Protein AF-A0A2J6PL51-F1 (afdb_monomer)

Organism: NCBI:txid2082293

Mean predicted aligned error: 7.88 Å

Radius of gyration: 26.21 Å; Cα contacts (8 Å, |Δi|>4): 461; chains: 1; bounding box: 65×42×79 Å

Sequence (436 aa):
MGDPIGTIKDLREKLSRCDKFATHFEDRGLRDRQWKALAMICIAFDEWGQGDVAKGLLDKQLELYKITDKNLEDFLNICENISDQLAADRATAFLPIIAAQSFFIGALAIAMFKTASITPGSGNYISVEIHSIAFSALYFWIIPAVFFSAVIGVSQTAKSIPSFLKTLKSDFDNHDFLHDILPDVHFVDKDELRTLNGGIYSWQPRAKQQKVFQAPALESFIAFSSITSSILTSCLFSGFVPADGLQPRHCAYLFYFLMWVQSFVLTDLLKPSHSSNSREHMEDQKLTTSKQTLPADMVRFRLTYLKDFVWTLGTIGPLMYIQAGPFNNCEAYAAWGRAGLALPEMPDIARLLKERIHGLYIVIAVLGIGIQIFITVGSLWGCRKGLRVLLQNDDGTSLRPDWLRWSKAGLLRRLKEFQRSFYSGFYLLDNFARSN

Structure (mmCIF, N/CA/C/O backbone):
data_AF-A0A2J6PL51-F1
#
_entry.id   AF-A0A2J6PL51-F1
#
loop_
_atom_site.group_PDB
_atom_site.id
_atom_site.type_symbol
_atom_site.label_atom_id
_atom_site.label_alt_id
_atom_site.label_comp_id
_atom_site.label_asym_id
_atom_site.label_entity_id
_atom_site.label_seq_id
_atom_site.pdbx_PDB_ins_code
_atom_site.Cartn_x
_atom_site.Cartn_y
_atom_site.Cartn_z
_atom_site.occupancy
_atom_site.B_iso_or_equiv
_atom_site.auth_seq_id
_atom_site.auth_comp_id
_atom_site.auth_asym_id
_atom_site.auth_atom_id
_atom_site.pdbx_PDB_model_num
ATOM 1 N N . MET A 1 1 ? 7.141 7.967 -0.894 1.00 60.72 1 MET A N 1
ATOM 2 C CA . MET A 1 1 ? 8.156 7.434 -1.835 1.00 60.72 1 MET A CA 1
ATOM 3 C C . MET A 1 1 ? 9.403 6.920 -1.123 1.00 60.72 1 MET A C 1
ATOM 5 O O . MET A 1 1 ? 9.951 5.930 -1.585 1.00 60.72 1 MET A O 1
ATOM 9 N N . GLY A 1 2 ? 9.845 7.554 -0.027 1.00 80.12 2 GLY A N 1
ATOM 10 C CA . GLY A 1 2 ? 11.074 7.162 0.674 1.00 80.12 2 GLY A CA 1
ATOM 11 C C . GLY A 1 2 ? 11.072 5.781 1.348 1.00 80.12 2 GLY A C 1
ATOM 12 O O . GLY A 1 2 ? 12.147 5.216 1.505 1.00 80.12 2 GLY A O 1
ATOM 13 N N . ASP A 1 3 ? 9.917 5.217 1.726 1.00 88.81 3 ASP A N 1
ATOM 14 C CA . ASP A 1 3 ? 9.832 3.902 2.393 1.00 88.81 3 ASP A CA 1
ATOM 15 C C . ASP A 1 3 ? 8.650 3.054 1.876 1.00 88.81 3 ASP A C 1
ATOM 17 O O . ASP A 1 3 ? 7.602 2.948 2.523 1.00 88.81 3 ASP A O 1
ATOM 21 N N . PRO A 1 4 ? 8.761 2.478 0.668 1.00 92.75 4 PRO A N 1
ATOM 22 C CA . PRO A 1 4 ? 7.670 1.705 0.088 1.00 92.75 4 PRO A CA 1
ATOM 23 C C . PRO A 1 4 ? 7.458 0.354 0.793 1.00 92.75 4 PRO A C 1
ATOM 25 O O . PRO A 1 4 ? 6.320 -0.104 0.896 1.00 92.75 4 PRO A O 1
ATOM 28 N N . ILE A 1 5 ? 8.522 -0.251 1.340 1.00 94.00 5 ILE A N 1
ATOM 29 C CA . ILE A 1 5 ? 8.445 -1.504 2.108 1.00 94.00 5 ILE A CA 1
ATOM 30 C C . ILE A 1 5 ? 7.662 -1.265 3.402 1.00 94.00 5 ILE A C 1
ATOM 32 O O . ILE A 1 5 ? 6.686 -1.969 3.664 1.00 94.00 5 ILE A O 1
ATOM 36 N N . GLY A 1 6 ? 8.044 -0.248 4.183 1.00 90.50 6 GLY A N 1
ATOM 37 C CA . GLY A 1 6 ? 7.341 0.125 5.409 1.00 90.50 6 GLY A CA 1
ATOM 38 C C . GLY A 1 6 ? 5.883 0.476 5.142 1.00 90.50 6 GLY A C 1
ATOM 39 O O . GLY A 1 6 ? 5.001 -0.025 5.829 1.00 90.50 6 GLY A O 1
ATOM 40 N N . THR A 1 7 ? 5.611 1.219 4.064 1.00 90.44 7 THR A N 1
ATOM 41 C CA . THR A 1 7 ? 4.238 1.572 3.665 1.00 90.44 7 THR A CA 1
ATOM 42 C C . THR A 1 7 ? 3.367 0.331 3.431 1.00 90.44 7 THR A C 1
ATOM 44 O O . THR A 1 7 ? 2.293 0.214 4.019 1.00 90.44 7 THR A O 1
ATOM 47 N N . ILE A 1 8 ? 3.807 -0.618 2.593 1.00 93.44 8 ILE A N 1
ATOM 48 C CA . ILE A 1 8 ? 3.026 -1.836 2.308 1.00 93.44 8 ILE A CA 1
ATOM 49 C C . ILE A 1 8 ? 2.868 -2.685 3.572 1.00 93.44 8 ILE A C 1
ATOM 51 O O . ILE A 1 8 ? 1.777 -3.200 3.829 1.00 93.44 8 ILE A O 1
ATOM 55 N N . LYS A 1 9 ? 3.935 -2.810 4.371 1.00 92.19 9 LYS A N 1
ATOM 56 C CA . LYS A 1 9 ? 3.920 -3.557 5.631 1.00 92.19 9 LYS A CA 1
ATOM 57 C C . LYS A 1 9 ? 2.894 -2.979 6.606 1.00 92.19 9 LYS A C 1
ATOM 59 O O . LYS A 1 9 ? 2.063 -3.729 7.107 1.00 92.19 9 LYS A O 1
ATOM 64 N N . ASP A 1 10 ? 2.916 -1.671 6.842 1.00 87.25 10 ASP A N 1
ATOM 65 C CA . ASP A 1 10 ? 2.042 -1.007 7.813 1.00 87.25 10 ASP A CA 1
ATOM 66 C C . ASP A 1 10 ? 0.568 -1.087 7.382 1.00 87.25 10 ASP A C 1
ATOM 68 O O . ASP A 1 10 ? -0.310 -1.380 8.197 1.00 87.25 10 ASP A O 1
ATOM 72 N N . LEU A 1 11 ? 0.282 -0.908 6.085 1.00 91.62 11 LEU A N 1
ATOM 73 C CA . LEU A 1 11 ? -1.064 -1.109 5.535 1.00 91.62 11 LEU A CA 1
ATOM 74 C C . LEU A 1 11 ? -1.528 -2.561 5.732 1.00 91.62 11 LEU A C 1
ATOM 76 O O . LEU A 1 11 ? -2.651 -2.818 6.174 1.00 91.62 11 LEU A O 1
ATOM 80 N N . ARG A 1 12 ? -0.653 -3.534 5.461 1.00 92.56 12 ARG A N 1
ATOM 81 C CA . ARG A 1 12 ? -0.967 -4.953 5.645 1.00 92.56 12 ARG A CA 1
ATOM 82 C C . ARG A 1 12 ? -1.174 -5.317 7.115 1.00 92.56 12 ARG A C 1
ATOM 84 O O . ARG A 1 12 ? -2.046 -6.139 7.408 1.00 92.56 12 ARG A O 1
ATOM 91 N N . GLU A 1 13 ? -0.412 -4.716 8.021 1.00 90.44 13 GLU A N 1
ATOM 92 C CA . GLU A 1 13 ? -0.539 -4.917 9.461 1.00 90.44 13 GLU A CA 1
ATOM 93 C C . GLU A 1 13 ? -1.881 -4.384 9.977 1.00 90.44 13 GLU A C 1
ATOM 95 O O . GLU A 1 13 ? -2.571 -5.090 10.711 1.00 90.44 13 GLU A O 1
ATOM 100 N N . LYS A 1 14 ? -2.313 -3.198 9.531 1.00 90.19 14 LYS A N 1
ATOM 101 C CA . LYS A 1 14 ? -3.648 -2.662 9.850 1.00 90.19 14 LYS A CA 1
ATOM 102 C C . LYS A 1 14 ? -4.768 -3.615 9.419 1.00 90.19 14 LYS A C 1
ATOM 104 O O . LYS A 1 14 ? -5.669 -3.899 10.207 1.00 90.19 14 LYS A O 1
ATOM 109 N N . LEU A 1 15 ? -4.679 -4.173 8.207 1.00 92.75 15 LEU A N 1
ATOM 110 C CA . LEU A 1 15 ? -5.624 -5.194 7.730 1.00 92.75 15 LEU A CA 1
ATOM 111 C C . LEU A 1 15 ? -5.606 -6.451 8.613 1.00 92.75 15 LEU A C 1
ATOM 113 O O . LEU A 1 15 ? -6.662 -6.965 8.974 1.00 92.75 15 LEU A O 1
ATOM 117 N N . SER A 1 16 ? -4.412 -6.918 8.992 1.00 93.44 16 SER A N 1
ATOM 118 C CA . SER A 1 16 ? -4.205 -8.074 9.879 1.00 93.44 16 SER A CA 1
ATOM 119 C C . SER A 1 16 ? -4.846 -7.852 11.255 1.00 93.44 16 SER A C 1
ATOM 121 O O . SER A 1 16 ? -5.529 -8.731 11.776 1.00 93.44 16 SER A O 1
ATOM 123 N N . ARG A 1 17 ? -4.702 -6.655 11.838 1.00 92.19 17 ARG A N 1
ATOM 124 C CA . ARG A 1 17 ? -5.336 -6.304 13.120 1.00 92.19 17 ARG A CA 1
ATOM 125 C C . ARG A 1 17 ? -6.852 -6.228 13.028 1.00 92.19 17 ARG A C 1
ATOM 127 O O . ARG A 1 17 ? -7.530 -6.754 13.905 1.00 92.19 17 ARG A O 1
ATOM 134 N N . CYS A 1 18 ? -7.380 -5.629 11.962 1.00 94.75 18 CYS A N 1
ATOM 135 C CA . CYS A 1 18 ? -8.822 -5.596 11.730 1.00 94.75 18 CYS A CA 1
ATOM 136 C C . CYS A 1 18 ? -9.392 -7.013 11.643 1.00 94.75 18 CYS A C 1
ATOM 138 O O . CYS A 1 18 ? -10.390 -7.317 12.289 1.00 94.75 18 CYS A O 1
ATOM 140 N N . ASP A 1 19 ? -8.702 -7.907 10.936 1.00 95.62 19 ASP A N 1
ATOM 141 C CA . ASP A 1 19 ? -9.086 -9.313 10.829 1.00 95.62 19 ASP A CA 1
ATOM 142 C C . ASP A 1 19 ? -9.032 -10.057 12.176 1.00 95.62 19 ASP A C 1
ATOM 144 O O . ASP A 1 19 ? -9.917 -10.862 12.472 1.00 95.62 19 ASP A O 1
ATOM 148 N N . LYS A 1 20 ? -8.062 -9.731 13.043 1.00 95.44 20 LYS A N 1
ATOM 149 C CA . LYS A 1 20 ? -7.993 -10.259 14.417 1.00 95.44 20 LYS A CA 1
ATOM 150 C C . LYS A 1 20 ? -9.172 -9.803 15.280 1.00 95.44 20 LYS A C 1
ATOM 152 O O . LYS A 1 20 ? -9.760 -10.635 15.966 1.00 95.44 20 LYS A O 1
ATOM 157 N N . PHE A 1 21 ? -9.532 -8.516 15.253 1.00 96.62 21 PHE A N 1
ATOM 158 C CA . PHE A 1 21 ? -10.702 -8.018 15.992 1.00 96.62 21 PHE A CA 1
ATOM 159 C C . PHE A 1 21 ? -12.005 -8.609 15.446 1.00 96.62 21 PHE A C 1
ATOM 161 O O . PHE A 1 21 ? -12.840 -9.064 16.222 1.00 96.62 21 PHE A O 1
ATOM 168 N N . ALA A 1 22 ? -12.136 -8.671 14.120 1.00 96.94 22 ALA A N 1
ATOM 169 C CA . ALA A 1 22 ? -13.269 -9.279 13.434 1.00 96.94 22 ALA A CA 1
ATOM 170 C C . ALA A 1 22 ? -13.466 -10.747 13.836 1.00 96.94 22 ALA A C 1
ATOM 172 O O . ALA A 1 22 ? -14.552 -11.128 14.257 1.00 96.94 22 ALA A O 1
ATOM 173 N N . THR A 1 23 ? -12.400 -11.553 13.763 1.00 96.81 23 THR A N 1
ATOM 174 C CA . THR A 1 23 ? -12.422 -12.966 14.172 1.00 96.81 23 THR A CA 1
ATOM 175 C C . THR A 1 23 ? -12.871 -13.109 15.616 1.00 96.81 23 THR A C 1
ATOM 177 O O . THR A 1 23 ? -13.783 -13.875 15.901 1.00 96.81 23 THR A O 1
ATOM 180 N N . HIS A 1 24 ? -12.276 -12.319 16.512 1.00 97.44 24 HIS A N 1
ATOM 181 C CA . HIS A 1 24 ? -12.580 -12.387 17.934 1.00 97.44 24 HIS A CA 1
ATOM 182 C C . HIS A 1 24 ? -14.059 -12.137 18.246 1.00 97.44 24 HIS A C 1
ATOM 184 O O . HIS A 1 24 ? -14.635 -12.881 19.033 1.00 97.44 24 HIS A O 1
ATOM 190 N N . PHE A 1 25 ? -14.677 -11.107 17.660 1.00 97.62 25 PHE A N 1
ATOM 191 C CA . PHE A 1 25 ? -16.088 -10.809 17.929 1.00 97.62 25 PHE A CA 1
ATOM 192 C C . PHE A 1 25 ? -17.055 -11.722 17.164 1.00 97.62 25 PHE A C 1
ATOM 194 O O . PHE A 1 25 ? -18.146 -11.983 17.665 1.00 97.62 25 PHE A O 1
ATOM 201 N N . GLU A 1 26 ? -16.682 -12.237 15.989 1.00 96.38 26 GLU A N 1
ATOM 202 C CA . GLU A 1 26 ? -17.497 -13.223 15.261 1.00 96.38 26 GLU A CA 1
ATOM 203 C C . GLU A 1 26 ? -17.620 -14.530 16.064 1.00 96.38 26 GLU A C 1
ATOM 205 O O . GLU A 1 26 ? -18.717 -15.072 16.205 1.00 96.38 26 GLU A O 1
ATOM 210 N N . ASP A 1 27 ? -16.528 -14.973 16.695 1.00 96.94 27 ASP A N 1
ATOM 211 C CA . ASP A 1 27 ? -16.492 -16.187 17.522 1.00 96.94 27 ASP A CA 1
ATOM 212 C C . ASP A 1 27 ? -17.364 -16.077 18.796 1.00 96.94 27 ASP A C 1
ATOM 214 O O . ASP A 1 27 ? -17.628 -17.077 19.466 1.00 96.94 27 ASP A O 1
ATOM 218 N N . ARG A 1 28 ? -17.868 -14.877 19.129 1.00 96.00 28 ARG A N 1
ATOM 219 C CA . ARG A 1 28 ? -18.814 -14.647 20.238 1.00 96.00 28 ARG A CA 1
ATOM 220 C C . ARG A 1 28 ? -20.270 -14.977 19.887 1.00 96.00 28 ARG A C 1
ATOM 222 O O . ARG A 1 28 ? -21.123 -14.856 20.763 1.00 96.00 28 ARG A O 1
ATOM 229 N N . GLY A 1 29 ? -20.567 -15.370 18.645 1.00 95.12 29 GLY A N 1
ATOM 230 C CA . GLY A 1 29 ? -21.923 -15.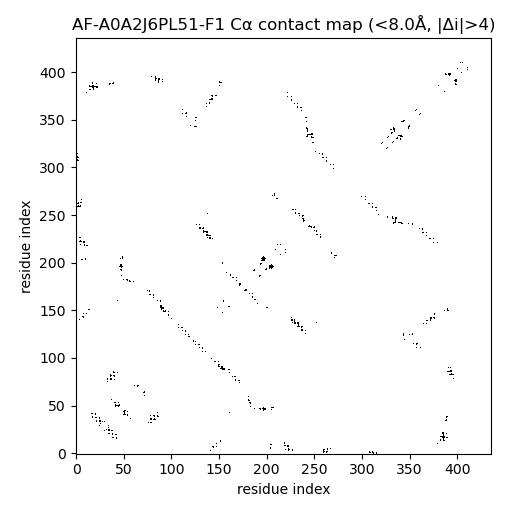729 18.211 1.00 95.12 29 GLY A CA 1
ATOM 231 C C . GLY A 1 29 ? -22.869 -14.535 18.036 1.00 95.12 29 GLY A C 1
ATOM 232 O O . GLY A 1 29 ? -24.085 -14.701 18.077 1.00 95.12 29 GLY A O 1
ATOM 233 N N . LEU A 1 30 ? -22.321 -13.329 17.861 1.00 95.44 30 LEU A N 1
ATOM 234 C CA . LEU A 1 30 ? -23.093 -12.111 17.611 1.00 95.44 30 LEU A CA 1
ATOM 235 C C . LEU A 1 30 ? -23.654 -12.090 16.178 1.00 95.44 30 LEU A C 1
ATOM 237 O O . LEU A 1 30 ? -23.121 -12.739 15.274 1.00 95.44 30 LEU A O 1
ATOM 241 N N . ARG A 1 31 ? -24.706 -11.293 15.941 1.00 95.00 31 ARG A N 1
ATOM 242 C CA . ARG A 1 31 ? -25.238 -11.075 14.583 1.00 95.00 31 ARG A CA 1
ATOM 243 C C . ARG A 1 31 ? -24.169 -10.455 13.681 1.00 95.00 31 ARG A C 1
ATOM 245 O O . ARG A 1 31 ? -23.282 -9.743 14.150 1.00 95.00 31 ARG A O 1
ATOM 252 N N . ASP A 1 32 ? -24.312 -10.654 12.370 1.00 93.56 32 ASP A N 1
ATOM 253 C CA . ASP A 1 32 ? -23.326 -10.213 11.371 1.00 93.56 32 ASP A CA 1
ATOM 254 C C . ASP A 1 32 ? -22.976 -8.716 11.460 1.00 93.56 32 ASP A C 1
ATOM 256 O O . ASP A 1 32 ? -21.819 -8.343 11.300 1.00 93.56 32 ASP A O 1
ATOM 260 N N . ARG A 1 33 ? -23.954 -7.858 11.771 1.00 93.81 33 ARG A N 1
ATOM 261 C CA . ARG A 1 33 ? -23.733 -6.413 11.940 1.00 93.81 33 ARG A CA 1
ATOM 262 C C . ARG A 1 33 ? -23.035 -6.065 13.259 1.00 93.81 33 ARG A C 1
ATOM 264 O O . ARG A 1 33 ? -22.159 -5.208 13.279 1.00 93.81 33 ARG A O 1
ATOM 271 N N . GLN A 1 34 ? -23.367 -6.776 14.333 1.00 95.75 34 GLN A N 1
ATOM 272 C CA . GLN A 1 34 ? -22.902 -6.495 15.693 1.00 95.75 34 GLN A CA 1
ATOM 273 C C . GLN A 1 34 ? -21.405 -6.751 15.859 1.00 95.75 34 GLN A C 1
ATOM 275 O O . GLN A 1 34 ? -20.682 -5.885 16.347 1.00 95.75 34 GLN A O 1
ATOM 280 N N . TRP A 1 35 ? -20.905 -7.919 15.432 1.00 96.50 35 TRP A N 1
ATOM 281 C CA . TRP A 1 35 ? -19.475 -8.211 15.588 1.00 96.50 35 TRP A CA 1
ATOM 282 C C . TRP A 1 35 ? -18.607 -7.287 14.734 1.00 96.50 35 TRP A C 1
ATOM 284 O O . TRP A 1 35 ? -17.512 -6.904 15.150 1.00 96.50 35 TRP A O 1
ATOM 294 N N . LYS A 1 36 ? -19.106 -6.890 13.557 1.00 96.00 36 LYS A N 1
ATOM 295 C CA . LYS A 1 36 ? -18.419 -5.923 12.703 1.00 96.00 36 LYS A CA 1
ATOM 296 C C . LYS A 1 36 ? -18.393 -4.540 13.337 1.00 96.0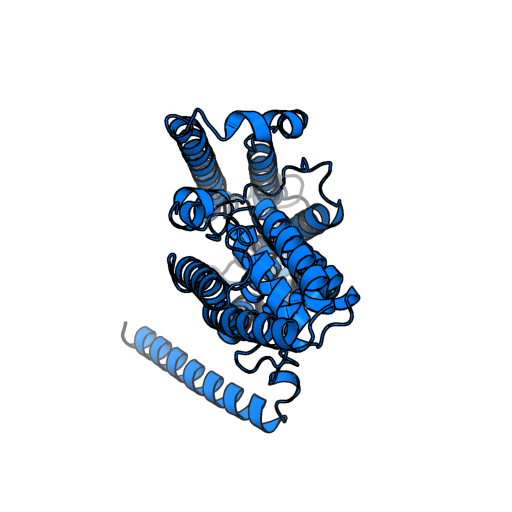0 36 LYS A C 1
ATOM 298 O O . LYS A 1 36 ? -17.339 -3.912 13.324 1.00 96.00 36 LYS A O 1
ATOM 303 N N . ALA A 1 37 ? -19.500 -4.120 13.951 1.00 96.31 37 ALA A N 1
ATOM 304 C CA . ALA A 1 37 ? -19.583 -2.841 14.641 1.00 96.31 37 ALA A CA 1
ATOM 305 C C . ALA A 1 37 ? -18.553 -2.721 15.769 1.00 96.31 37 ALA A C 1
ATOM 307 O O . ALA A 1 37 ? -17.786 -1.759 15.833 1.00 96.31 37 ALA A O 1
ATOM 308 N N . LEU A 1 38 ? -18.449 -3.755 16.604 1.00 97.06 38 LEU A N 1
ATOM 309 C CA . LEU A 1 38 ? -17.447 -3.812 17.668 1.00 97.06 38 LEU A CA 1
ATOM 310 C C . LEU A 1 38 ? -16.015 -3.820 17.112 1.00 97.06 38 LEU A C 1
ATOM 312 O O . LEU A 1 38 ? -15.146 -3.108 17.617 1.00 97.06 38 LEU A O 1
ATOM 316 N N . ALA A 1 39 ? -15.762 -4.575 16.037 1.00 96.88 39 ALA A N 1
ATOM 317 C CA . ALA A 1 39 ? -14.456 -4.601 15.383 1.00 96.88 39 ALA A CA 1
ATOM 318 C C . ALA A 1 39 ? -14.073 -3.241 14.769 1.00 96.88 39 ALA A C 1
ATOM 320 O O . ALA A 1 39 ? -12.911 -2.838 14.867 1.00 96.88 39 ALA A O 1
ATOM 321 N N . MET A 1 40 ? -15.030 -2.518 14.174 1.00 96.00 40 MET A N 1
ATOM 322 C CA . MET A 1 40 ? -14.823 -1.175 13.626 1.00 96.00 40 MET A CA 1
ATOM 323 C C . MET A 1 40 ? -14.457 -0.178 14.728 1.00 96.00 40 MET A C 1
ATOM 325 O O . MET A 1 40 ? -13.490 0.570 14.579 1.00 96.00 40 MET A O 1
ATOM 329 N N . ILE A 1 41 ? -15.157 -0.220 15.866 1.00 95.94 41 ILE A N 1
ATOM 330 C CA . ILE A 1 41 ? -14.845 0.609 17.038 1.00 95.94 41 ILE A CA 1
ATOM 331 C C . ILE A 1 41 ? -13.428 0.305 17.544 1.00 95.94 41 ILE A C 1
ATOM 333 O O . ILE A 1 41 ? -12.634 1.228 17.733 1.00 95.94 41 ILE A O 1
ATOM 337 N N . CYS A 1 42 ? -13.051 -0.971 17.694 1.00 95.62 42 CYS A N 1
ATOM 338 C CA . CYS A 1 42 ? -11.682 -1.345 18.073 1.00 95.62 42 CYS A CA 1
ATOM 339 C C . CYS A 1 42 ? -10.634 -0.798 17.102 1.00 95.62 42 CYS A C 1
ATOM 341 O O . CYS A 1 42 ? -9.592 -0.311 17.535 1.00 95.62 42 CYS A O 1
ATOM 343 N N . ILE A 1 43 ? -10.904 -0.845 15.797 1.00 93.88 43 ILE A N 1
ATOM 344 C CA . ILE A 1 43 ? -9.999 -0.298 14.785 1.00 93.88 43 ILE A CA 1
ATOM 345 C C . ILE A 1 43 ? -9.928 1.229 14.829 1.00 93.88 43 ILE A C 1
ATOM 347 O O . ILE A 1 43 ? -8.858 1.783 14.578 1.00 93.88 43 ILE A O 1
ATOM 351 N N . ALA A 1 44 ? -11.020 1.916 15.159 1.00 92.88 44 ALA A N 1
ATOM 352 C CA . ALA A 1 44 ? -10.995 3.354 15.392 1.00 92.88 44 ALA A CA 1
ATOM 353 C C . ALA A 1 44 ? -10.088 3.686 16.587 1.00 92.88 44 ALA A C 1
ATOM 355 O O . ALA A 1 44 ? -9.186 4.506 16.455 1.00 92.88 44 ALA A O 1
ATOM 356 N N . PHE A 1 45 ? -10.223 2.982 17.714 1.00 91.69 45 PHE A N 1
ATOM 357 C CA . PHE A 1 45 ? -9.323 3.145 18.864 1.00 91.69 45 PHE A CA 1
ATOM 358 C C . PHE A 1 45 ? -7.867 2.739 18.570 1.00 91.69 45 PHE A C 1
ATOM 360 O O . PHE A 1 45 ? -6.937 3.296 19.164 1.00 91.69 45 PHE A O 1
ATOM 367 N N . ASP A 1 46 ? -7.633 1.797 17.651 1.00 90.00 46 ASP A N 1
ATOM 368 C CA . ASP A 1 46 ? -6.281 1.395 17.244 1.00 90.00 46 ASP A CA 1
ATOM 369 C C . ASP A 1 46 ? -5.509 2.526 16.545 1.00 90.00 46 ASP A C 1
ATOM 371 O O . ASP A 1 46 ? -4.282 2.539 16.616 1.00 90.00 46 ASP A O 1
ATOM 375 N N 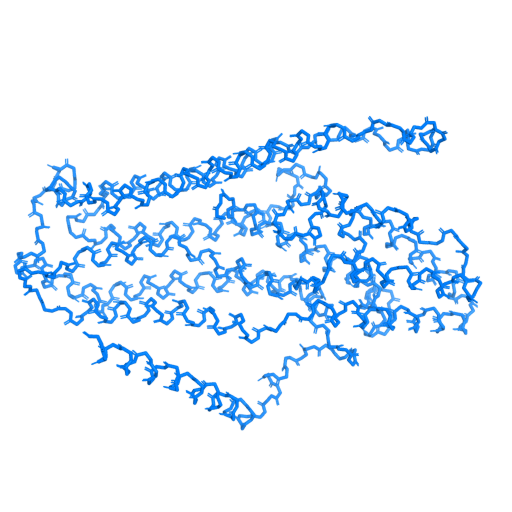. GLU A 1 47 ? -6.188 3.541 15.987 1.00 86.69 47 GLU A N 1
ATOM 376 C CA . GLU A 1 47 ? -5.530 4.758 15.475 1.00 86.69 47 GLU A CA 1
ATOM 377 C C . GLU A 1 47 ? -4.799 5.568 16.555 1.00 86.69 47 GLU A C 1
ATOM 379 O O . GLU A 1 47 ? -3.976 6.418 16.224 1.00 86.69 47 GLU A O 1
ATOM 384 N N . TRP A 1 48 ? -5.069 5.303 17.837 1.00 85.50 48 TRP A N 1
ATOM 385 C CA . TRP A 1 48 ? -4.343 5.844 18.993 1.00 85.50 48 TRP A CA 1
ATOM 386 C C . TRP A 1 48 ? -3.574 4.760 19.767 1.00 85.50 48 TRP A C 1
ATOM 388 O O . TRP A 1 48 ? -3.117 4.995 20.888 1.00 85.50 48 TRP A O 1
ATOM 398 N N . GLY A 1 49 ? -3.447 3.555 19.202 1.00 83.19 49 GLY A N 1
ATOM 399 C CA . GLY A 1 49 ? -2.822 2.402 19.856 1.00 83.19 49 GLY A CA 1
ATOM 400 C C . GLY A 1 49 ? -3.650 1.801 21.000 1.00 83.19 49 GLY A C 1
ATOM 401 O O . GLY A 1 49 ? -3.116 1.034 21.801 1.00 83.19 49 GLY A O 1
ATOM 402 N N . GLN A 1 50 ? -4.943 2.137 21.091 1.00 87.62 50 GLN A N 1
ATOM 403 C CA . GLN A 1 50 ? -5.854 1.695 22.155 1.00 87.62 50 GLN A CA 1
ATOM 404 C C . GLN A 1 50 ? -6.791 0.558 21.714 1.00 87.62 50 GLN A C 1
ATOM 406 O O . GLN A 1 50 ? -7.695 0.193 22.462 1.00 87.62 50 GLN A O 1
ATOM 411 N N . GLY A 1 51 ? -6.588 -0.038 20.533 1.00 90.38 51 GLY A N 1
ATOM 412 C CA . GLY A 1 51 ? -7.514 -1.027 19.966 1.00 90.38 51 GLY A CA 1
ATOM 413 C C . GLY A 1 51 ? -7.742 -2.251 20.860 1.00 90.38 51 GLY A C 1
ATOM 414 O O . GLY A 1 51 ? -8.880 -2.645 21.097 1.00 90.38 51 GLY A O 1
ATOM 415 N N . ASP A 1 52 ? -6.678 -2.810 21.442 1.00 89.94 52 ASP A N 1
ATOM 416 C CA . ASP A 1 52 ? -6.792 -3.950 22.367 1.00 89.94 52 ASP A CA 1
ATOM 417 C C . ASP A 1 52 ? -7.381 -3.576 23.735 1.00 89.94 52 ASP A C 1
ATOM 419 O O . ASP A 1 52 ? -8.004 -4.415 24.385 1.00 89.94 52 ASP A O 1
ATOM 423 N N . VAL A 1 53 ? -7.197 -2.328 24.178 1.00 89.06 53 VAL A N 1
ATOM 424 C CA . VAL A 1 53 ? -7.811 -1.829 25.418 1.00 89.06 53 VAL A CA 1
ATOM 425 C C . VAL A 1 53 ? -9.316 -1.686 25.200 1.00 89.06 53 VAL A C 1
ATOM 427 O O . VAL A 1 53 ? -10.096 -2.233 25.973 1.00 89.06 53 VAL A O 1
ATOM 430 N N . ALA A 1 54 ? -9.720 -1.057 24.091 1.00 92.19 54 ALA A N 1
ATOM 431 C CA . ALA A 1 54 ? -11.115 -0.978 23.668 1.00 92.19 54 ALA A CA 1
ATOM 432 C C . ALA A 1 54 ? -11.740 -2.372 23.517 1.00 92.19 54 ALA A C 1
ATOM 434 O O . ALA A 1 54 ? -12.825 -2.612 24.033 1.00 92.19 54 ALA A O 1
ATOM 435 N N . LYS A 1 55 ? -11.024 -3.321 22.900 1.00 94.69 55 LYS A N 1
ATOM 436 C CA . LYS A 1 55 ? -11.458 -4.720 22.788 1.00 94.69 55 LYS A CA 1
ATOM 437 C C . LYS A 1 55 ? -11.767 -5.336 24.156 1.00 94.69 55 LYS A C 1
ATOM 439 O O . LYS A 1 55 ? -12.855 -5.869 24.342 1.00 94.69 55 LYS A O 1
ATOM 444 N N . GLY A 1 56 ? -10.833 -5.256 25.108 1.00 92.69 56 GLY A N 1
ATOM 445 C CA . GLY A 1 56 ? -11.016 -5.830 26.446 1.00 92.69 56 GLY A CA 1
ATOM 446 C C . GLY A 1 56 ? -12.178 -5.199 27.220 1.00 92.69 56 GLY A C 1
ATOM 447 O O . GLY A 1 56 ? -12.874 -5.884 27.969 1.00 92.69 56 GLY A O 1
ATOM 448 N N . LEU A 1 57 ? -12.421 -3.907 27.009 1.00 90.94 57 LEU A N 1
ATOM 449 C CA . LEU A 1 57 ? -13.527 -3.189 27.632 1.00 90.94 57 LEU A CA 1
ATOM 450 C C . LEU A 1 57 ? -14.883 -3.566 27.018 1.00 90.94 57 LEU A C 1
ATOM 452 O O . LEU A 1 57 ? -15.821 -3.856 27.760 1.00 90.94 57 LEU A O 1
ATOM 456 N N . LEU A 1 58 ? -14.969 -3.650 25.687 1.00 93.56 58 LEU A N 1
ATOM 457 C CA . LEU A 1 58 ? -16.160 -4.136 24.981 1.00 93.56 58 LEU A CA 1
ATOM 458 C C . LEU A 1 58 ? -16.473 -5.595 25.345 1.00 93.56 58 LEU A C 1
ATOM 460 O O . LEU A 1 58 ? -17.630 -5.932 25.580 1.00 93.56 58 LEU A O 1
ATOM 464 N N . ASP A 1 59 ? -15.451 -6.448 25.469 1.00 94.50 59 ASP A N 1
ATOM 465 C CA . ASP A 1 59 ? -15.602 -7.826 25.950 1.00 94.50 59 ASP A CA 1
ATOM 466 C C . ASP A 1 59 ? -16.212 -7.876 27.354 1.00 94.50 59 ASP A C 1
ATOM 468 O O . ASP A 1 59 ? -17.143 -8.643 27.598 1.00 94.50 59 ASP A O 1
ATOM 472 N N . LYS A 1 60 ? -15.716 -7.045 28.279 1.00 91.31 60 LYS A N 1
ATOM 473 C CA . LYS A 1 60 ? -16.249 -6.968 29.644 1.00 91.31 60 LYS A CA 1
ATOM 474 C C . LYS A 1 60 ? -17.724 -6.556 29.644 1.00 91.31 60 LYS A C 1
ATOM 476 O O . LYS A 1 60 ? -18.499 -7.117 30.412 1.00 91.31 60 LYS A O 1
ATOM 481 N N . GLN A 1 61 ? -18.119 -5.618 28.782 1.00 89.81 61 GLN A N 1
ATOM 482 C CA . GLN A 1 61 ? -19.519 -5.195 28.665 1.00 89.81 61 GLN A CA 1
ATOM 483 C C . GLN A 1 61 ? -20.421 -6.272 28.086 1.00 89.81 61 GLN A C 1
ATOM 485 O O . GLN A 1 61 ? -21.492 -6.523 28.632 1.00 89.81 61 GLN A O 1
ATOM 490 N N . LEU A 1 62 ? -19.972 -6.953 27.031 1.00 92.88 62 LEU A N 1
ATOM 491 C CA . LEU A 1 62 ? -20.709 -8.082 26.474 1.00 92.88 62 LEU A CA 1
ATOM 492 C C . LEU A 1 62 ? -20.993 -9.146 27.541 1.00 92.88 62 LEU A C 1
ATOM 494 O O . LEU A 1 62 ? -22.104 -9.661 27.596 1.00 92.88 62 LEU A O 1
ATOM 498 N N . GLU A 1 63 ? -20.027 -9.460 28.408 1.00 91.62 63 GLU A N 1
ATOM 499 C CA . GLU A 1 63 ? -20.239 -10.431 29.489 1.00 91.62 63 GLU A CA 1
ATOM 500 C C . GLU A 1 63 ? -21.181 -9.922 30.589 1.00 91.62 63 GLU A C 1
ATOM 502 O O . GLU A 1 63 ? -21.995 -10.693 31.092 1.00 91.62 63 GLU A O 1
ATOM 507 N N . LEU A 1 64 ? -21.121 -8.634 30.939 1.00 88.88 64 LEU A N 1
ATOM 508 C CA . LEU A 1 64 ? -22.022 -8.048 31.937 1.00 88.88 64 LEU A CA 1
ATOM 509 C C . LEU A 1 64 ? -23.478 -8.012 31.449 1.00 88.88 64 LEU A C 1
ATOM 511 O O . LEU A 1 64 ? -24.387 -8.368 32.199 1.00 88.88 64 LEU A O 1
ATOM 515 N N . TYR A 1 65 ? -23.711 -7.630 30.190 1.00 85.44 65 TYR A N 1
ATOM 516 C CA . TYR A 1 65 ? -25.066 -7.485 29.649 1.00 85.44 65 TYR A CA 1
ATOM 517 C C . TYR A 1 65 ? -25.689 -8.775 29.133 1.00 85.44 65 TYR A C 1
ATOM 519 O O . TYR A 1 65 ? -26.908 -8.830 29.021 1.00 85.44 65 TYR A O 1
ATOM 527 N N . LYS A 1 66 ? -24.919 -9.849 28.921 1.00 84.44 66 LYS A N 1
ATOM 528 C CA . LYS A 1 66 ? -25.487 -11.191 28.675 1.00 84.44 66 LYS A CA 1
ATOM 529 C C . LYS A 1 66 ? -26.453 -11.657 29.770 1.00 84.44 66 LYS A C 1
ATOM 531 O O . LYS A 1 66 ? -27.243 -12.560 29.533 1.00 84.44 66 LYS A O 1
ATOM 536 N N . ILE A 1 67 ? -26.385 -11.064 30.961 1.00 74.62 67 ILE A N 1
ATOM 537 C CA . ILE A 1 67 ? -27.290 -11.359 32.077 1.00 74.62 67 ILE A CA 1
ATOM 538 C C . ILE A 1 67 ? -28.651 -10.656 31.894 1.00 74.62 67 ILE A C 1
ATOM 540 O O . ILE A 1 67 ? -29.656 -11.123 32.421 1.00 74.62 67 ILE A O 1
ATOM 544 N N . THR A 1 68 ? -28.701 -9.537 31.160 1.00 78.69 68 THR A N 1
ATOM 545 C CA . THR A 1 68 ? -29.898 -8.694 30.997 1.00 78.69 68 THR A CA 1
ATOM 546 C C . THR A 1 68 ? -30.139 -8.388 29.515 1.00 78.69 68 THR A C 1
ATOM 548 O O . THR A 1 68 ? -29.609 -7.408 28.992 1.00 78.69 68 THR A O 1
ATOM 551 N N . ASP A 1 69 ? -30.972 -9.195 28.844 1.00 81.88 69 ASP A N 1
ATOM 552 C CA . ASP A 1 69 ? -31.205 -9.136 27.385 1.00 81.88 69 ASP A CA 1
ATOM 553 C C . ASP A 1 69 ? -31.503 -7.725 26.845 1.00 81.88 69 ASP A C 1
ATOM 555 O O . ASP A 1 69 ? -30.975 -7.334 25.805 1.00 81.88 69 ASP A O 1
ATOM 559 N N . LYS A 1 70 ? -32.300 -6.925 27.568 1.00 84.19 70 LYS A N 1
ATOM 560 C CA . LYS A 1 70 ? -32.672 -5.568 27.132 1.00 84.19 70 LYS A CA 1
ATOM 561 C C . LYS A 1 70 ? -31.467 -4.622 27.048 1.00 84.19 70 LYS A C 1
ATOM 563 O O . LYS A 1 70 ? -31.323 -3.891 26.074 1.00 84.19 70 LYS A O 1
ATOM 568 N N . ASN A 1 71 ? -30.579 -4.669 28.038 1.00 88.00 71 ASN A N 1
ATOM 569 C CA . ASN A 1 71 ? -29.410 -3.789 28.077 1.00 88.00 71 ASN A CA 1
ATOM 570 C C . ASN A 1 71 ? -28.384 -4.180 27.004 1.00 88.00 71 ASN A C 1
ATOM 572 O O . ASN A 1 71 ? -27.669 -3.322 26.492 1.00 88.00 71 ASN A O 1
ATOM 576 N N . LEU A 1 72 ? -28.332 -5.468 26.638 1.00 92.12 72 LEU A N 1
ATOM 577 C CA . LEU A 1 72 ? -27.473 -5.954 25.563 1.00 92.12 72 LEU A CA 1
ATOM 578 C C . LEU A 1 72 ? -27.917 -5.417 24.199 1.00 92.12 72 LEU A C 1
ATOM 580 O O . LEU A 1 72 ? -27.070 -5.017 23.401 1.00 92.12 72 LEU A O 1
ATOM 584 N N . GLU A 1 73 ? -29.222 -5.409 23.924 1.00 93.94 73 GLU A N 1
ATOM 585 C CA . GLU A 1 73 ? -29.753 -4.883 22.664 1.00 93.94 73 GLU A CA 1
ATOM 586 C C . GLU A 1 73 ? -29.495 -3.377 22.532 1.00 93.94 73 GLU A C 1
ATOM 588 O O . GLU A 1 73 ? -28.970 -2.947 21.504 1.00 93.94 73 GLU A O 1
ATOM 593 N N . ASP A 1 74 ? -29.756 -2.597 23.584 1.00 93.31 74 ASP A N 1
ATOM 594 C CA . ASP A 1 74 ? -29.487 -1.154 23.601 1.00 93.31 74 ASP A CA 1
ATOM 595 C C . ASP A 1 74 ? -27.990 -0.857 23.399 1.00 93.31 74 ASP A C 1
ATOM 597 O O . ASP A 1 74 ? -27.623 -0.052 22.540 1.00 93.31 74 ASP A O 1
ATOM 601 N N . PHE A 1 75 ? -27.107 -1.570 24.109 1.00 94.19 75 PHE A N 1
ATOM 602 C CA . PHE A 1 75 ? -25.654 -1.458 23.942 1.00 94.19 75 PHE A CA 1
ATOM 603 C C . PHE A 1 75 ? -25.212 -1.740 22.499 1.00 94.19 75 PHE A C 1
ATOM 605 O O . PHE A 1 75 ? -24.466 -0.959 21.901 1.00 94.19 75 PHE A O 1
ATOM 612 N N . LEU A 1 76 ? -25.688 -2.843 21.915 1.00 95.44 76 LEU A N 1
ATOM 613 C CA . LEU A 1 76 ? -25.324 -3.233 20.555 1.00 95.44 76 LEU A CA 1
ATOM 614 C C . LEU A 1 76 ? -25.881 -2.256 19.516 1.00 95.44 76 LEU A C 1
ATOM 616 O O . LEU A 1 76 ? -25.179 -1.965 18.552 1.00 95.44 76 LEU A O 1
ATOM 620 N N . ASN A 1 77 ? -27.076 -1.702 19.726 1.00 95.44 77 ASN A N 1
ATOM 621 C CA . ASN A 1 77 ? -27.653 -0.685 18.846 1.00 95.44 77 ASN A CA 1
ATOM 622 C C . ASN A 1 77 ? -26.816 0.603 18.836 1.00 95.44 77 ASN A C 1
ATOM 624 O O . ASN A 1 77 ? -26.573 1.1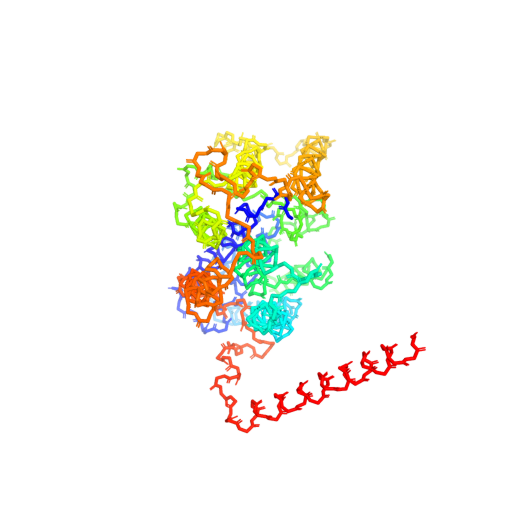64 17.767 1.00 95.44 77 ASN A O 1
ATOM 628 N N . ILE A 1 78 ? -26.309 1.047 19.992 1.00 95.62 78 ILE A N 1
ATOM 629 C CA . ILE A 1 78 ? -25.392 2.196 20.062 1.00 95.62 78 ILE A CA 1
ATOM 630 C C . ILE A 1 78 ? -24.094 1.889 19.300 1.00 95.62 78 ILE A C 1
ATOM 632 O O . ILE A 1 78 ? -23.638 2.704 18.495 1.00 95.62 78 ILE A O 1
ATOM 636 N N . CYS A 1 79 ? -23.514 0.699 19.494 1.00 96.12 79 CYS A N 1
ATOM 637 C CA . CYS A 1 79 ? -22.316 0.293 18.759 1.00 96.12 79 CYS A CA 1
ATOM 638 C C . CYS A 1 79 ? -22.544 0.229 17.242 1.00 96.12 79 CYS A C 1
ATOM 640 O O . CYS A 1 79 ? -21.685 0.686 16.489 1.00 96.12 79 CYS A O 1
ATOM 642 N N . GLU A 1 80 ? -23.676 -0.322 16.791 1.00 95.62 80 GLU A N 1
ATOM 643 C CA . GLU A 1 80 ? -24.056 -0.367 15.374 1.00 95.62 80 GLU A CA 1
ATOM 644 C C . GLU A 1 80 ? -24.148 1.057 14.795 1.00 95.62 80 GLU A C 1
ATOM 646 O O . GLU A 1 80 ? -23.472 1.350 13.810 1.00 95.62 80 GLU A O 1
ATOM 651 N N . ASN A 1 81 ? -24.861 1.971 15.464 1.00 95.50 81 ASN A N 1
ATOM 652 C CA . ASN A 1 81 ? -25.024 3.359 15.014 1.00 95.50 81 ASN A CA 1
ATOM 653 C C . ASN A 1 81 ? -23.690 4.110 14.880 1.00 95.50 81 ASN A C 1
ATOM 655 O O . ASN A 1 81 ? -23.465 4.828 13.904 1.00 95.50 81 ASN A O 1
ATOM 659 N N . ILE A 1 82 ? -22.790 3.957 15.856 1.00 96.00 82 ILE A N 1
ATOM 660 C CA . ILE A 1 82 ? -21.464 4.587 15.810 1.00 96.00 82 ILE A CA 1
ATOM 661 C C . ILE A 1 82 ? -20.585 3.939 14.741 1.00 96.00 82 ILE A C 1
ATOM 663 O O . ILE A 1 82 ? -19.844 4.635 14.045 1.00 96.00 82 ILE A O 1
ATOM 667 N N . SER A 1 83 ? -20.665 2.619 14.581 1.00 95.44 83 SER A N 1
ATOM 668 C CA . SER A 1 83 ? -19.933 1.925 13.526 1.00 95.44 83 SER A CA 1
ATOM 669 C C . SER A 1 83 ? -20.350 2.389 12.138 1.00 95.44 83 SER A C 1
ATOM 671 O O . SER A 1 83 ? -19.479 2.532 11.286 1.00 95.44 83 SER A O 1
ATOM 673 N N . ASP A 1 84 ? -21.637 2.636 11.899 1.00 94.31 84 ASP A N 1
ATOM 674 C CA . ASP A 1 84 ? -22.107 3.119 10.599 1.00 94.31 84 ASP A CA 1
ATOM 675 C C . ASP A 1 84 ? -21.544 4.516 10.300 1.00 94.31 84 ASP A C 1
ATOM 677 O O . ASP A 1 84 ? -21.076 4.772 9.194 1.00 94.31 84 ASP A O 1
ATOM 681 N N . GLN A 1 85 ? -21.470 5.398 11.305 1.00 94.62 85 GLN A N 1
ATOM 682 C CA . GLN A 1 85 ? -20.827 6.712 11.163 1.00 94.62 85 GLN A CA 1
ATOM 683 C C . GLN A 1 85 ? -19.319 6.593 10.884 1.00 94.62 85 GLN A C 1
ATOM 685 O O . GLN A 1 85 ? -18.780 7.310 10.038 1.00 94.62 85 GLN A O 1
ATOM 690 N N . LEU A 1 86 ? -18.632 5.665 11.561 1.00 93.94 86 LEU A N 1
ATOM 691 C CA . LEU A 1 86 ? -17.213 5.378 11.324 1.00 93.94 86 LEU A CA 1
ATOM 692 C C . LEU A 1 86 ? -16.968 4.786 9.929 1.00 93.94 86 LEU A C 1
ATOM 694 O O . LEU A 1 86 ? -15.982 5.139 9.281 1.00 93.94 86 LEU A O 1
ATOM 698 N N . ALA A 1 87 ? -17.847 3.896 9.467 1.00 92.06 87 ALA A N 1
ATOM 699 C CA . ALA A 1 87 ? -17.782 3.297 8.140 1.00 92.06 87 ALA A CA 1
ATOM 700 C C . ALA A 1 87 ? -18.015 4.354 7.053 1.00 92.06 87 ALA A C 1
ATOM 702 O O . ALA A 1 87 ? -17.205 4.452 6.133 1.00 92.06 87 ALA A O 1
ATOM 703 N N . ALA A 1 88 ? -19.031 5.206 7.213 1.00 90.56 88 ALA A N 1
ATOM 704 C CA . ALA A 1 88 ? -19.337 6.303 6.297 1.00 90.56 88 ALA A CA 1
ATOM 705 C C . ALA A 1 88 ? -18.172 7.302 6.172 1.00 90.56 88 ALA A C 1
ATOM 707 O O . ALA A 1 88 ? -17.819 7.732 5.071 1.00 90.56 88 ALA A O 1
ATOM 708 N N . ASP A 1 89 ? -17.517 7.645 7.288 1.00 90.56 89 ASP A N 1
ATOM 709 C CA . ASP A 1 89 ? -16.349 8.537 7.279 1.00 90.56 89 ASP A CA 1
ATOM 710 C C . ASP A 1 89 ? -15.126 7.900 6.612 1.00 90.56 89 ASP A C 1
ATOM 712 O O . ASP A 1 89 ? -14.315 8.595 6.005 1.00 90.56 89 ASP A O 1
ATOM 716 N N . ARG A 1 90 ? -14.991 6.575 6.688 1.00 86.88 90 ARG A N 1
ATOM 717 C CA . ARG A 1 90 ? -13.884 5.835 6.068 1.00 86.88 90 ARG A CA 1
ATOM 718 C C . ARG A 1 90 ? -14.178 5.354 4.659 1.00 86.88 90 ARG A C 1
ATOM 720 O O . ARG A 1 90 ? -13.252 4.868 4.004 1.00 86.88 90 ARG A O 1
ATOM 727 N N . ALA A 1 91 ? -15.418 5.481 4.193 1.00 82.50 91 ALA A N 1
ATOM 728 C CA . ALA A 1 91 ? -15.849 5.060 2.874 1.00 82.50 91 ALA A CA 1
ATOM 729 C C . ALA A 1 91 ? -15.074 5.838 1.807 1.00 82.50 91 ALA A C 1
ATOM 731 O O . ALA A 1 91 ? -15.476 6.898 1.325 1.00 82.50 91 ALA A O 1
ATOM 732 N N . THR A 1 92 ? -13.920 5.303 1.413 1.00 68.69 92 THR A N 1
ATOM 733 C CA . THR A 1 92 ? -13.240 5.795 0.229 1.00 68.69 92 THR A CA 1
ATOM 734 C C . THR A 1 92 ? -13.987 5.269 -0.975 1.00 68.69 92 THR A C 1
ATOM 736 O O . THR A 1 92 ? -14.381 4.102 -1.054 1.00 68.69 92 THR A O 1
ATOM 739 N N . ALA A 1 93 ? -14.198 6.148 -1.947 1.00 68.06 93 ALA A N 1
ATOM 740 C CA . ALA A 1 93 ? -14.747 5.729 -3.213 1.00 68.06 93 ALA A CA 1
ATOM 741 C C . ALA A 1 93 ? -13.735 4.764 -3.867 1.00 68.06 93 ALA A C 1
ATOM 743 O O . ALA A 1 93 ? -12.734 5.166 -4.460 1.00 68.06 93 ALA A O 1
ATOM 744 N N . PHE A 1 94 ? -14.009 3.464 -3.747 1.00 75.75 94 PHE A N 1
ATOM 745 C CA . PHE A 1 94 ? -13.207 2.382 -4.325 1.00 75.75 94 PHE A CA 1
ATOM 746 C C . PHE A 1 94 ? -13.066 2.536 -5.851 1.00 75.75 94 PHE A C 1
ATOM 748 O O . PHE A 1 94 ? -12.059 2.153 -6.447 1.00 75.75 94 PHE A O 1
ATOM 755 N N . LEU A 1 95 ? -14.065 3.160 -6.490 1.00 75.44 95 LEU A N 1
ATOM 756 C CA . LEU A 1 95 ? -14.125 3.391 -7.931 1.00 75.44 95 LEU A CA 1
ATOM 757 C C . LEU A 1 95 ? -12.999 4.312 -8.455 1.00 75.44 95 LEU A C 1
ATOM 759 O O . LEU A 1 95 ? -12.297 3.877 -9.366 1.00 75.44 95 LEU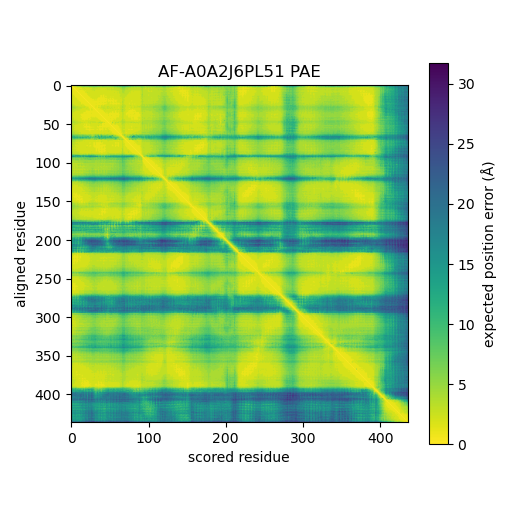 A O 1
ATOM 763 N N . PRO A 1 96 ? -12.763 5.526 -7.910 1.00 80.62 96 PRO A N 1
ATOM 764 C CA . PRO A 1 96 ? -11.578 6.329 -8.216 1.00 80.62 96 PRO A CA 1
ATOM 765 C C . PRO A 1 96 ? -10.260 5.567 -8.147 1.00 80.62 96 PRO A C 1
ATOM 767 O O . PRO A 1 96 ? -9.376 5.806 -8.964 1.00 80.62 96 PRO A O 1
ATOM 770 N N . ILE A 1 97 ? -10.131 4.626 -7.213 1.00 83.75 97 ILE A N 1
ATOM 771 C CA . ILE A 1 97 ? -8.891 3.876 -7.036 1.00 83.75 97 ILE A CA 1
ATOM 772 C C . ILE A 1 97 ? -8.729 2.817 -8.128 1.00 83.75 97 ILE A C 1
ATOM 774 O O . ILE A 1 97 ? -7.666 2.748 -8.747 1.00 83.75 97 ILE A O 1
ATOM 778 N N . ILE A 1 98 ? -9.788 2.066 -8.449 1.00 84.50 98 ILE A N 1
ATOM 779 C CA . ILE A 1 98 ? -9.785 1.186 -9.627 1.00 84.50 98 ILE A CA 1
ATOM 780 C C . ILE A 1 98 ? -9.486 1.992 -10.894 1.00 84.50 98 ILE A C 1
ATOM 782 O O . ILE A 1 98 ? -8.693 1.546 -11.722 1.00 84.50 98 ILE A O 1
ATOM 786 N N . ALA A 1 99 ? -10.091 3.171 -11.050 1.00 86.88 99 ALA A N 1
ATOM 787 C CA . ALA A 1 99 ? -9.869 4.032 -12.204 1.00 86.88 99 ALA A CA 1
ATOM 788 C C . ALA A 1 99 ? -8.404 4.487 -12.286 1.00 86.88 99 ALA A C 1
ATOM 790 O O . ALA A 1 99 ? -7.781 4.318 -13.329 1.00 86.88 99 ALA A O 1
ATOM 791 N N . ALA A 1 100 ? -7.821 4.974 -11.187 1.00 87.44 100 ALA A N 1
ATOM 792 C CA . ALA A 1 100 ? -6.420 5.390 -11.127 1.00 87.44 100 ALA A CA 1
ATOM 793 C C . ALA A 1 100 ? -5.455 4.238 -11.454 1.00 87.44 100 ALA A C 1
ATOM 795 O O . ALA A 1 100 ? -4.526 4.414 -12.240 1.00 87.44 100 ALA A O 1
ATOM 796 N N . GLN A 1 101 ? -5.703 3.042 -10.915 1.00 90.12 101 GLN A N 1
ATOM 797 C CA . GLN A 1 101 ? -4.905 1.851 -11.220 1.00 90.12 101 GLN A CA 1
ATOM 798 C C . GLN A 1 101 ? -5.060 1.410 -12.678 1.00 90.12 101 GLN A C 1
ATOM 800 O O . GLN A 1 101 ? -4.075 1.092 -13.344 1.00 90.12 101 GLN A O 1
ATOM 805 N N . SER A 1 102 ? -6.283 1.458 -13.208 1.00 90.31 102 SER A N 1
ATOM 806 C CA . SER A 1 102 ? -6.554 1.163 -14.617 1.00 90.31 102 SER A CA 1
ATOM 807 C C . SER A 1 102 ? -5.864 2.168 -15.538 1.00 90.31 102 SER A C 1
ATOM 809 O O . SER A 1 102 ? -5.338 1.771 -16.573 1.00 90.31 102 SER A O 1
ATOM 811 N N . PHE A 1 103 ? -5.801 3.448 -15.156 1.00 92.81 103 PHE A N 1
ATOM 812 C CA . PHE A 1 103 ? -5.045 4.463 -15.889 1.00 92.81 103 PHE A CA 1
ATOM 813 C C . PHE A 1 103 ? -3.546 4.231 -15.833 1.00 92.81 103 PHE A C 1
ATOM 815 O O . PHE A 1 103 ? -2.894 4.361 -16.861 1.00 92.81 103 PHE A O 1
ATOM 822 N N . PHE A 1 104 ? -2.998 3.854 -14.679 1.00 90.56 104 PHE A N 1
ATOM 823 C CA . PHE A 1 104 ? -1.581 3.522 -14.560 1.00 90.56 104 PHE A CA 1
ATOM 824 C C . PHE A 1 104 ? -1.198 2.347 -15.475 1.00 90.56 104 PHE A C 1
ATOM 826 O O . PHE A 1 104 ? -0.282 2.461 -16.289 1.00 90.56 104 PHE A O 1
ATOM 833 N N . ILE A 1 105 ? -1.956 1.247 -15.413 1.00 91.88 105 ILE A N 1
ATOM 834 C CA . ILE A 1 105 ? -1.746 0.069 -16.269 1.00 91.88 105 ILE A CA 1
ATOM 835 C C . ILE A 1 105 ? -1.983 0.418 -17.747 1.00 91.88 105 ILE A C 1
ATOM 837 O O . ILE A 1 105 ? -1.208 0.020 -18.616 1.00 91.88 105 ILE A O 1
ATOM 841 N N . GLY A 1 106 ? -3.028 1.193 -18.040 1.00 92.88 106 GLY A N 1
ATOM 842 C CA . GLY A 1 106 ? -3.363 1.641 -19.388 1.00 92.88 106 GLY A CA 1
ATOM 843 C C . GLY A 1 106 ? -2.293 2.547 -19.995 1.00 92.88 106 GLY A C 1
ATOM 844 O O . GLY A 1 106 ? -1.936 2.366 -21.154 1.00 92.88 106 GLY A O 1
ATOM 845 N N . ALA A 1 107 ? -1.726 3.472 -19.219 1.00 92.25 107 ALA A N 1
ATOM 846 C CA . ALA A 1 107 ? -0.637 4.341 -19.654 1.00 92.25 107 ALA A CA 1
ATOM 847 C C . ALA A 1 107 ? 0.617 3.532 -20.004 1.00 92.25 107 ALA A C 1
ATOM 849 O O . ALA A 1 107 ? 1.244 3.794 -21.028 1.00 92.25 107 ALA A O 1
ATOM 850 N N . LEU A 1 108 ? 0.939 2.504 -19.212 1.00 92.38 108 LEU A N 1
ATOM 851 C CA . LEU A 1 108 ? 2.026 1.582 -19.531 1.00 92.38 108 LEU A CA 1
ATOM 852 C C . LEU A 1 108 ? 1.748 0.803 -20.824 1.00 92.38 108 LEU A C 1
ATOM 854 O O . LEU A 1 108 ? 2.629 0.688 -21.672 1.00 92.38 108 LEU A O 1
ATOM 858 N N . ALA A 1 109 ? 0.528 0.289 -20.997 1.00 93.06 109 ALA A N 1
ATOM 859 C CA . ALA A 1 109 ? 0.142 -0.412 -22.217 1.00 93.06 109 ALA A CA 1
ATOM 860 C C . ALA A 1 109 ? 0.251 0.505 -23.446 1.00 93.06 109 ALA A C 1
ATOM 862 O O . ALA A 1 109 ? 0.823 0.110 -24.458 1.00 93.06 109 ALA A O 1
ATOM 863 N N . ILE A 1 110 ? -0.227 1.750 -23.348 1.00 93.12 110 ILE A N 1
ATOM 864 C CA . ILE A 1 110 ? -0.095 2.758 -24.408 1.00 93.12 110 ILE A CA 1
ATOM 865 C C . ILE A 1 110 ? 1.378 3.049 -24.697 1.00 93.12 110 ILE A C 1
ATOM 867 O O . ILE A 1 110 ? 1.752 3.089 -25.866 1.00 93.12 110 ILE A O 1
ATOM 871 N N . ALA A 1 111 ? 2.217 3.215 -23.670 1.00 92.50 111 ALA A N 1
ATOM 872 C CA . ALA A 1 111 ? 3.653 3.412 -23.848 1.00 92.50 111 ALA A CA 1
ATOM 873 C C . ALA A 1 111 ? 4.275 2.234 -24.611 1.00 92.50 111 ALA A C 1
ATOM 875 O O . ALA A 1 111 ? 4.927 2.449 -25.624 1.00 92.50 111 ALA A O 1
ATOM 876 N N . MET A 1 112 ? 3.969 0.996 -24.214 1.00 91.81 112 MET A N 1
ATOM 877 C CA . MET A 1 112 ? 4.414 -0.221 -24.899 1.00 91.81 112 MET A CA 1
ATOM 878 C C . MET A 1 112 ? 3.975 -0.271 -26.369 1.00 91.81 112 MET A C 1
ATOM 880 O O . MET A 1 112 ? 4.800 -0.518 -27.249 1.00 91.81 112 MET A O 1
ATOM 884 N N . PHE A 1 113 ? 2.697 -0.005 -26.659 1.00 92.75 113 PHE A N 1
ATOM 885 C CA . PHE A 1 113 ? 2.181 0.023 -28.033 1.00 92.75 113 PHE A CA 1
ATOM 886 C C . PHE A 1 113 ? 2.812 1.142 -28.862 1.00 92.75 113 PHE A C 1
ATOM 888 O O . PHE A 1 113 ? 3.178 0.923 -30.018 1.00 92.75 113 PHE A O 1
ATOM 895 N N . LYS A 1 114 ? 2.992 2.327 -28.270 1.00 92.62 114 LYS A N 1
ATOM 896 C CA . LYS A 1 114 ? 3.688 3.443 -28.908 1.00 92.62 114 LYS A CA 1
ATOM 897 C C . LYS A 1 114 ? 5.109 3.021 -29.263 1.00 92.62 114 LYS A C 1
ATOM 899 O O . LYS A 1 114 ? 5.477 3.130 -30.428 1.00 92.62 114 LYS A O 1
ATOM 904 N N . THR A 1 115 ? 5.865 2.462 -28.319 1.00 90.94 115 THR A N 1
ATOM 905 C CA . THR A 1 115 ? 7.230 1.969 -28.550 1.00 90.94 115 THR A CA 1
ATOM 906 C C . THR A 1 115 ? 7.278 0.890 -29.635 1.00 90.94 115 THR A C 1
ATOM 908 O O . THR A 1 115 ? 8.176 0.915 -30.470 1.00 90.94 115 THR A O 1
ATOM 911 N N . ALA A 1 116 ? 6.285 -0.003 -29.693 1.00 89.88 116 ALA A N 1
ATOM 912 C CA . ALA A 1 116 ? 6.167 -1.031 -30.733 1.00 89.88 116 ALA A CA 1
ATOM 913 C C . ALA A 1 116 ? 5.953 -0.453 -32.142 1.00 89.88 116 ALA A C 1
ATOM 915 O O . ALA A 1 116 ? 6.411 -1.029 -33.132 1.00 89.88 116 ALA A O 1
ATOM 916 N N . SER A 1 117 ? 5.252 0.682 -32.228 1.00 89.62 117 SER A N 1
ATOM 917 C CA . SER A 1 117 ? 4.918 1.358 -33.486 1.00 89.62 117 SER A CA 1
ATOM 918 C C . SER A 1 117 ? 6.034 2.256 -34.035 1.00 89.62 117 SER A C 1
ATOM 920 O O . SER A 1 117 ? 5.970 2.668 -35.194 1.00 89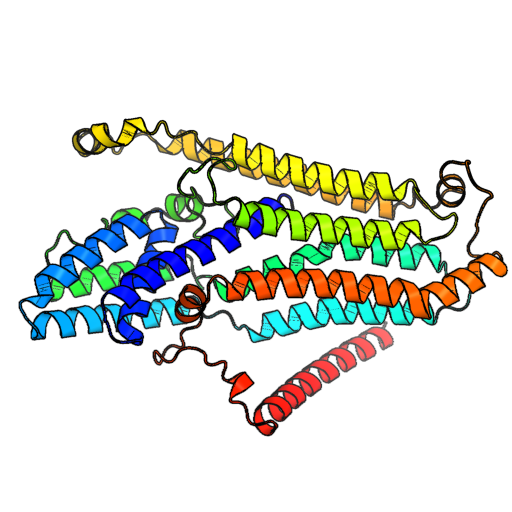.62 117 SER A O 1
ATOM 922 N N . ILE A 1 118 ? 7.063 2.556 -33.233 1.00 88.25 118 ILE A N 1
ATOM 923 C CA . ILE A 1 118 ? 8.177 3.408 -33.656 1.00 88.25 118 ILE A CA 1
ATOM 924 C C . ILE A 1 118 ? 8.929 2.731 -34.805 1.00 88.25 118 ILE A C 1
ATOM 926 O O . ILE A 1 118 ? 9.427 1.611 -34.688 1.00 88.25 118 ILE A O 1
ATOM 930 N N . THR A 1 119 ? 9.043 3.447 -35.923 1.00 85.88 119 THR A N 1
ATOM 931 C CA . THR A 1 119 ? 9.958 3.070 -37.002 1.00 85.88 119 THR A CA 1
ATOM 932 C C . THR A 1 119 ? 11.344 3.630 -36.668 1.00 85.88 119 THR A C 1
ATOM 934 O O . THR A 1 119 ? 11.430 4.820 -36.348 1.00 85.88 119 THR A O 1
ATOM 937 N N . PRO A 1 120 ? 12.415 2.814 -36.707 1.00 78.06 120 PRO A N 1
ATOM 938 C CA . PRO A 1 120 ? 13.774 3.287 -36.459 1.00 78.06 120 PRO A CA 1
ATOM 939 C C . PRO A 1 120 ? 14.119 4.441 -37.405 1.00 78.06 120 PRO A C 1
ATOM 941 O O . PRO A 1 120 ? 13.969 4.318 -38.620 1.00 78.06 120 PRO A O 1
ATOM 944 N N . GLY A 1 121 ? 14.558 5.567 -36.851 1.00 77.94 121 GLY A N 1
ATOM 945 C CA . GLY A 1 121 ? 14.921 6.768 -37.600 1.00 77.94 121 GLY A CA 1
ATOM 946 C C . GLY A 1 121 ? 15.793 7.687 -36.749 1.00 77.94 121 GLY A C 1
ATOM 947 O O . GLY A 1 121 ? 15.906 7.483 -35.543 1.00 77.94 121 GLY A O 1
ATOM 948 N N . SER A 1 122 ? 16.383 8.717 -37.359 1.00 70.56 122 SER A N 1
ATOM 949 C CA . SER A 1 122 ? 17.431 9.569 -36.762 1.00 70.56 122 SER A CA 1
ATOM 950 C C . SER A 1 122 ? 17.018 10.416 -35.544 1.00 70.56 122 SER A C 1
ATOM 952 O O . SER A 1 122 ? 17.811 11.229 -35.084 1.00 70.56 122 SER A O 1
ATOM 954 N N . GLY A 1 123 ? 15.796 10.262 -35.027 1.00 79.94 123 GLY A N 1
ATOM 955 C CA . GLY A 1 123 ? 15.302 10.984 -33.849 1.00 79.94 123 GLY A CA 1
ATOM 956 C C . GLY A 1 123 ? 14.497 10.141 -32.856 1.00 79.94 123 GLY A C 1
ATOM 957 O O . GLY A 1 123 ? 14.062 10.680 -31.845 1.00 79.94 123 GLY A O 1
ATOM 958 N N . ASN A 1 124 ? 14.295 8.841 -33.114 1.00 83.31 124 ASN A N 1
ATOM 959 C CA . ASN A 1 124 ? 13.496 7.970 -32.247 1.00 83.31 124 ASN A CA 1
ATOM 960 C C . ASN A 1 124 ? 14.306 6.749 -31.805 1.00 83.31 124 ASN A C 1
ATOM 962 O O . ASN A 1 124 ? 14.560 5.836 -32.593 1.00 83.31 124 ASN A O 1
ATOM 966 N N . TYR A 1 125 ? 14.654 6.709 -30.521 1.00 87.25 125 TYR A N 1
ATOM 967 C CA . TYR A 1 125 ? 15.478 5.651 -29.943 1.00 87.25 125 TYR A CA 1
ATOM 968 C C . TYR A 1 125 ? 14.613 4.637 -29.193 1.00 87.25 125 TYR A C 1
ATOM 970 O O . TYR A 1 125 ? 14.241 4.843 -28.038 1.00 87.25 125 TYR A O 1
ATOM 978 N N . ILE A 1 126 ? 14.315 3.510 -29.847 1.00 89.81 126 ILE A N 1
ATOM 979 C CA . ILE A 1 126 ? 13.500 2.422 -29.277 1.00 89.81 126 ILE A CA 1
ATOM 980 C C . ILE A 1 126 ? 14.079 1.920 -27.940 1.00 89.81 126 ILE A C 1
ATOM 982 O O . ILE A 1 126 ? 13.332 1.663 -26.997 1.00 89.81 126 ILE A O 1
ATOM 986 N N . SER A 1 127 ? 15.408 1.824 -27.833 1.00 89.06 127 SER A N 1
ATOM 987 C CA . SER A 1 127 ? 16.106 1.421 -26.604 1.00 89.06 127 SER A CA 1
ATOM 988 C C . SER A 1 127 ? 15.812 2.358 -25.428 1.00 89.06 127 SER A C 1
ATOM 990 O O . SER A 1 127 ? 15.538 1.894 -24.322 1.00 89.06 127 SER A O 1
ATOM 992 N N . VAL A 1 128 ? 15.820 3.674 -25.660 1.00 89.50 128 VAL A N 1
ATOM 993 C CA . VAL A 1 128 ? 15.549 4.688 -24.630 1.00 89.50 128 VAL A CA 1
ATOM 994 C C . VAL A 1 128 ? 14.127 4.540 -24.097 1.00 89.50 128 VAL A C 1
ATOM 996 O O . VAL A 1 128 ? 13.928 4.542 -22.884 1.00 89.50 128 VAL A O 1
ATOM 999 N N . GLU A 1 129 ? 13.153 4.329 -24.982 1.00 91.25 129 GLU A N 1
ATOM 1000 C CA . GLU A 1 129 ? 11.752 4.121 -24.602 1.00 91.25 129 GLU A CA 1
ATOM 1001 C C . GLU A 1 129 ? 11.560 2.849 -23.761 1.00 91.25 129 GLU A C 1
ATOM 1003 O O . GLU A 1 129 ? 10.910 2.892 -22.714 1.00 91.25 129 GLU A O 1
ATOM 1008 N N . ILE A 1 130 ? 12.187 1.728 -24.144 1.00 93.00 130 ILE A N 1
ATOM 1009 C CA . ILE A 1 130 ? 12.135 0.486 -23.350 1.00 93.00 130 ILE A CA 1
ATOM 1010 C C . ILE A 1 130 ? 12.734 0.703 -21.961 1.00 93.00 130 ILE A C 1
ATOM 1012 O O . ILE A 1 130 ? 12.188 0.226 -20.967 1.00 93.00 130 ILE A O 1
ATOM 1016 N N . HIS A 1 131 ? 13.835 1.445 -21.852 1.00 92.44 131 HIS A N 1
ATOM 1017 C CA . HIS A 1 131 ? 14.407 1.745 -20.545 1.00 92.44 131 HIS A CA 1
ATOM 1018 C C . HIS A 1 131 ? 13.509 2.661 -19.707 1.00 92.44 131 HIS A C 1
ATOM 1020 O O . HIS A 1 131 ? 13.414 2.457 -18.498 1.00 92.44 131 HIS A O 1
ATOM 1026 N N . SER A 1 132 ? 12.814 3.626 -20.311 1.00 92.00 132 SER A N 1
ATOM 1027 C CA . SER A 1 132 ? 11.803 4.441 -19.620 1.00 92.00 132 SER A CA 1
ATOM 1028 C C . SER A 1 132 ? 10.649 3.584 -19.085 1.00 92.00 132 SER A C 1
ATOM 1030 O O . SER A 1 132 ? 10.193 3.776 -17.953 1.00 92.00 132 SER A O 1
ATOM 1032 N N . ILE A 1 133 ? 10.226 2.573 -19.849 1.00 94.31 133 ILE A N 1
ATOM 1033 C CA . ILE A 1 133 ? 9.267 1.555 -19.401 1.00 94.31 133 ILE A CA 1
ATOM 1034 C C . ILE A 1 133 ? 9.854 0.725 -18.248 1.00 94.31 133 ILE A C 1
ATOM 1036 O O . ILE A 1 133 ? 9.185 0.527 -17.235 1.00 94.31 133 ILE A O 1
ATOM 1040 N N . ALA A 1 134 ? 11.119 0.307 -18.344 1.00 95.38 134 ALA A N 1
ATOM 1041 C CA . ALA A 1 134 ? 11.813 -0.425 -17.286 1.00 95.38 134 ALA A CA 1
ATOM 1042 C C . ALA A 1 134 ? 11.878 0.375 -15.973 1.00 95.38 134 ALA A C 1
ATOM 1044 O O . ALA A 1 134 ? 11.630 -0.174 -14.902 1.00 95.38 134 ALA A O 1
ATOM 1045 N N . PHE A 1 135 ? 12.158 1.681 -16.036 1.00 93.25 135 PHE A N 1
ATOM 1046 C CA . PHE A 1 135 ? 12.117 2.565 -14.866 1.00 93.25 135 PHE A CA 1
ATOM 1047 C C . PHE A 1 135 ? 10.704 2.710 -14.304 1.00 93.25 135 PHE A C 1
ATOM 1049 O O . PHE A 1 135 ? 10.525 2.699 -13.090 1.00 93.25 135 PHE A O 1
ATOM 1056 N N . SER A 1 136 ? 9.693 2.779 -15.167 1.00 93.94 136 SER A N 1
ATOM 1057 C CA . SER A 1 136 ? 8.290 2.821 -14.743 1.00 93.94 136 SER A CA 1
ATOM 1058 C C . SER A 1 136 ? 7.872 1.525 -14.030 1.00 93.94 136 SER A C 1
ATOM 1060 O O . SER A 1 136 ? 7.133 1.574 -13.047 1.00 93.94 136 SER A O 1
ATOM 1062 N N . ALA A 1 137 ? 8.411 0.374 -14.451 1.00 96.25 137 ALA A N 1
ATOM 1063 C CA . ALA A 1 137 ? 8.189 -0.918 -13.797 1.00 96.25 137 ALA A CA 1
ATOM 1064 C C . ALA A 1 137 ? 8.725 -0.982 -12.352 1.00 96.25 137 ALA A C 1
ATOM 1066 O O . ALA A 1 137 ? 8.202 -1.758 -11.549 1.00 96.25 137 ALA A O 1
ATOM 1067 N N . LEU A 1 138 ? 9.667 -0.105 -11.966 1.00 95.38 138 LEU A N 1
ATOM 1068 C CA . LEU A 1 138 ? 10.133 -0.002 -10.575 1.00 95.38 138 LEU A CA 1
ATOM 1069 C C . LEU A 1 138 ? 9.002 0.397 -9.632 1.00 95.38 138 LEU A C 1
ATOM 1071 O O . LEU A 1 138 ? 9.088 0.127 -8.440 1.00 95.38 138 LEU A O 1
ATOM 1075 N N . TYR A 1 139 ? 7.960 1.047 -10.151 1.00 94.69 139 TYR A N 1
ATOM 1076 C CA . TYR A 1 139 ? 6.830 1.557 -9.385 1.00 94.69 139 TYR A CA 1
ATOM 1077 C C . TYR A 1 139 ? 5.626 0.612 -9.379 1.00 94.69 139 TYR A C 1
ATOM 1079 O O . TYR A 1 139 ? 4.565 0.975 -8.880 1.00 94.69 139 TYR A O 1
ATOM 1087 N N . PHE A 1 140 ? 5.764 -0.619 -9.876 1.00 96.88 140 PHE A N 1
ATOM 1088 C CA . PHE A 1 140 ? 4.681 -1.608 -9.838 1.00 96.88 140 PHE A CA 1
ATOM 1089 C C . PHE A 1 140 ? 4.213 -1.942 -8.412 1.00 96.88 140 PHE A C 1
ATOM 1091 O O . PHE A 1 140 ? 3.037 -2.242 -8.216 1.00 96.88 140 PHE A O 1
ATOM 1098 N N . TRP A 1 141 ? 5.066 -1.784 -7.397 1.00 96.19 141 TRP A N 1
ATOM 1099 C CA . TRP A 1 141 ? 4.687 -1.902 -5.982 1.00 96.19 141 TRP A CA 1
ATOM 1100 C C . TRP A 1 141 ? 3.607 -0.902 -5.534 1.00 96.19 141 TRP A C 1
ATOM 1102 O O . TRP A 1 141 ? 2.958 -1.111 -4.509 1.00 96.19 141 TRP A O 1
ATOM 1112 N N . ILE A 1 142 ? 3.374 0.181 -6.287 1.00 94.69 142 ILE A N 1
ATOM 1113 C CA . ILE A 1 142 ? 2.283 1.124 -6.009 1.00 94.69 142 ILE A CA 1
ATOM 1114 C C . ILE A 1 142 ? 0.924 0.420 -6.101 1.00 94.69 142 ILE A C 1
ATOM 1116 O O . ILE A 1 142 ? 0.007 0.807 -5.378 1.00 94.69 142 ILE A O 1
ATOM 1120 N N . ILE A 1 143 ? 0.795 -0.628 -6.926 1.00 95.06 143 ILE A N 1
ATOM 1121 C CA . ILE A 1 143 ? -0.443 -1.404 -7.082 1.00 95.06 143 ILE A CA 1
ATOM 1122 C C . ILE A 1 143 ? -0.936 -1.911 -5.709 1.00 95.06 143 ILE A C 1
ATOM 1124 O O . ILE A 1 143 ? -1.986 -1.438 -5.263 1.00 95.06 143 ILE A O 1
ATOM 1128 N N . PRO A 1 144 ? -0.211 -2.784 -4.974 1.00 95.38 144 PRO A N 1
ATOM 1129 C CA . PRO A 1 144 ? -0.658 -3.239 -3.656 1.00 95.38 144 PRO A CA 1
ATOM 1130 C C . PRO A 1 144 ? -0.814 -2.101 -2.646 1.00 95.38 144 PRO A C 1
ATOM 1132 O O . PRO A 1 144 ? -1.782 -2.102 -1.890 1.00 95.38 144 PRO A O 1
ATOM 1135 N N . ALA A 1 145 ? 0.085 -1.111 -2.637 1.00 94.12 145 ALA A N 1
ATOM 1136 C CA . ALA A 1 145 ? 0.013 -0.003 -1.682 1.00 94.12 145 ALA A CA 1
ATOM 1137 C C . ALA A 1 145 ? -1.294 0.798 -1.822 1.00 94.12 145 ALA A C 1
ATOM 1139 O O . ALA A 1 145 ? -1.983 1.064 -0.836 1.00 94.12 145 ALA A O 1
ATOM 1140 N N . VAL A 1 146 ? -1.669 1.146 -3.054 1.00 92.31 146 VAL A N 1
ATOM 1141 C CA . VAL A 1 146 ? -2.899 1.891 -3.336 1.00 92.31 146 VAL A CA 1
ATOM 1142 C C . VAL A 1 146 ? -4.135 1.037 -3.063 1.00 92.31 146 VAL A C 1
ATOM 1144 O O . VAL A 1 146 ? -5.084 1.544 -2.472 1.00 92.31 146 VAL A O 1
ATOM 1147 N N . PHE A 1 147 ? -4.126 -0.253 -3.416 1.00 91.69 147 PHE A N 1
ATOM 1148 C CA . PHE A 1 147 ? -5.244 -1.152 -3.109 1.00 91.69 147 PHE A CA 1
ATOM 1149 C C . PHE A 1 147 ? -5.454 -1.347 -1.605 1.00 91.69 147 PHE A C 1
ATOM 1151 O O . PHE A 1 147 ? -6.590 -1.293 -1.141 1.00 91.69 147 PHE A O 1
ATOM 1158 N N . PHE A 1 148 ? -4.392 -1.551 -0.823 1.00 93.12 148 PHE A N 1
ATOM 1159 C CA . PHE A 1 148 ? -4.534 -1.673 0.629 1.00 93.12 148 PHE A CA 1
ATOM 1160 C C . PHE A 1 148 ? -5.000 -0.357 1.253 1.00 93.12 148 PHE A C 1
ATOM 1162 O O . PHE A 1 148 ? -5.905 -0.375 2.079 1.00 93.12 148 PHE A O 1
ATOM 1169 N N . SER A 1 149 ? -4.452 0.781 0.816 1.00 90.94 149 SER A N 1
ATOM 1170 C CA . SER A 1 149 ? -4.902 2.103 1.269 1.00 90.94 149 SER A CA 1
ATOM 1171 C C . SER A 1 149 ? -6.391 2.339 0.977 1.00 90.94 149 SER A C 1
ATOM 1173 O O . SER A 1 149 ? -7.130 2.764 1.862 1.00 90.94 149 SER A O 1
ATOM 1175 N N . ALA A 1 150 ? -6.858 1.960 -0.220 1.00 89.75 150 ALA A N 1
ATOM 1176 C CA . ALA A 1 150 ? -8.270 2.004 -0.608 1.00 89.75 150 ALA A CA 1
ATOM 1177 C C . ALA A 1 150 ? -9.167 1.237 0.357 1.00 89.75 150 ALA A C 1
ATOM 1179 O O . ALA A 1 150 ? -10.186 1.732 0.819 1.00 89.75 150 ALA A O 1
ATOM 1180 N N . VAL A 1 151 ? -8.780 -0.006 0.637 1.00 90.12 151 VAL A N 1
ATOM 1181 C CA . VAL A 1 151 ? -9.579 -0.914 1.451 1.00 90.12 151 VAL A CA 1
ATOM 1182 C C . VAL A 1 151 ? -9.658 -0.434 2.892 1.00 90.12 151 VAL A C 1
ATOM 1184 O O . VAL A 1 151 ? -10.712 -0.541 3.502 1.00 90.12 151 VAL A O 1
ATOM 1187 N N . ILE A 1 152 ? -8.552 0.061 3.449 1.00 91.50 152 ILE A N 1
ATOM 1188 C CA . ILE A 1 152 ? -8.529 0.533 4.837 1.00 91.50 152 ILE A CA 1
ATOM 1189 C C . ILE A 1 152 ? -9.327 1.837 4.968 1.00 91.50 152 ILE A C 1
ATOM 1191 O O . ILE A 1 152 ? -9.985 2.048 5.987 1.00 91.50 152 ILE A O 1
ATOM 1195 N N . GLY A 1 153 ? -9.295 2.673 3.928 1.00 88.75 153 GLY A N 1
ATOM 1196 C CA . GLY A 1 153 ? -10.004 3.943 3.882 1.00 88.75 153 GLY A CA 1
ATOM 1197 C C . GLY A 1 153 ? -9.364 5.006 4.769 1.00 88.75 153 GLY A C 1
ATOM 1198 O O . GLY A 1 153 ? -8.587 4.699 5.663 1.00 88.75 153 GLY A O 1
ATOM 1199 N N . VAL A 1 154 ? -9.645 6.283 4.537 1.00 85.88 154 VAL A N 1
ATOM 1200 C CA . VAL A 1 154 ? -9.084 7.376 5.347 1.00 85.88 154 VAL A CA 1
ATOM 1201 C C . VAL A 1 154 ? -10.218 8.180 5.955 1.00 85.88 154 VAL A C 1
ATOM 1203 O O . VAL A 1 154 ? -11.226 8.377 5.286 1.00 85.88 154 VAL A O 1
ATOM 1206 N N . SER A 1 155 ? -10.059 8.652 7.193 1.00 87.62 155 SER A N 1
ATOM 1207 C CA . SER A 1 155 ? -11.034 9.583 7.771 1.00 87.62 155 SER A CA 1
ATOM 1208 C C . SER A 1 155 ? -11.093 10.854 6.931 1.00 87.62 155 SER A C 1
ATOM 1210 O O . SER A 1 155 ? -10.034 11.399 6.595 1.00 87.62 155 SER A O 1
ATOM 1212 N N . GLN A 1 156 ? -12.287 11.374 6.656 1.00 86.50 156 GLN A N 1
ATOM 1213 C CA . GLN A 1 156 ? -12.435 12.595 5.856 1.00 86.50 156 GLN A CA 1
ATOM 1214 C C . GLN A 1 156 ? -11.816 13.808 6.554 1.00 86.50 156 GLN A C 1
ATOM 1216 O O . GLN A 1 156 ? -11.292 14.709 5.898 1.00 86.50 156 GLN A O 1
ATOM 1221 N N . THR A 1 157 ? -11.844 13.830 7.891 1.00 86.38 157 THR A N 1
ATOM 1222 C CA . THR A 1 157 ? -11.261 14.914 8.685 1.00 86.38 157 THR A CA 1
ATOM 1223 C C . THR A 1 157 ? -10.453 14.392 9.872 1.00 86.38 157 THR A C 1
ATOM 1225 O O . THR A 1 157 ? -10.667 13.296 10.387 1.00 86.38 157 THR A O 1
ATOM 1228 N N . ALA A 1 158 ? -9.531 15.217 10.374 1.00 82.12 158 ALA A N 1
ATOM 1229 C CA . ALA A 1 158 ? -8.778 14.894 11.586 1.00 82.12 158 ALA A CA 1
ATOM 1230 C C . ALA A 1 158 ? -9.680 14.755 12.837 1.00 82.12 158 ALA A C 1
ATOM 1232 O O . ALA A 1 158 ? -9.281 14.119 13.809 1.00 82.12 158 ALA A O 1
ATOM 1233 N N . LYS A 1 159 ? -10.899 15.315 12.806 1.00 87.12 159 LYS A N 1
ATOM 1234 C CA . LYS A 1 159 ? -11.806 15.420 13.961 1.00 87.12 159 LYS A CA 1
ATOM 1235 C C . LYS A 1 159 ? -13.035 14.506 13.903 1.00 87.12 159 LYS A C 1
ATOM 1237 O O . LYS A 1 159 ? -13.713 14.386 14.917 1.00 87.12 159 LYS A O 1
ATOM 1242 N N . SER A 1 160 ? -13.319 13.856 12.772 1.00 90.88 160 SER A N 1
ATOM 1243 C CA . SER A 1 160 ? -14.516 13.016 12.591 1.00 90.88 160 SER A CA 1
ATOM 1244 C C . SER A 1 160 ? -14.521 11.824 13.545 1.00 90.88 160 SER A C 1
ATOM 1246 O O . SER A 1 160 ? -15.373 11.751 14.426 1.00 90.88 160 SER A O 1
ATOM 1248 N N . ILE A 1 161 ? -13.514 10.949 13.447 1.00 91.38 161 ILE A N 1
ATOM 1249 C CA . ILE A 1 161 ? -13.374 9.784 14.332 1.00 91.38 161 ILE A CA 1
ATOM 1250 C C . ILE A 1 161 ? -13.362 10.207 15.808 1.00 91.38 161 ILE A C 1
ATOM 1252 O O . ILE A 1 161 ? -14.134 9.636 16.579 1.00 91.38 161 ILE A O 1
ATOM 1256 N N . PRO A 1 162 ? -12.588 11.235 16.224 1.00 91.06 162 PRO A N 1
ATOM 1257 C CA . PRO A 1 162 ? -12.700 11.778 17.568 1.00 91.06 162 PRO A CA 1
ATOM 1258 C C . PRO A 1 162 ? -14.106 12.114 18.036 1.00 91.06 162 PRO A C 1
ATOM 1260 O O . PRO A 1 162 ? -14.491 11.762 19.149 1.00 91.06 162 PRO A O 1
ATOM 1263 N N . SER A 1 163 ? -14.861 12.805 17.186 1.00 92.56 163 SER A N 1
ATOM 1264 C CA . SER A 1 163 ? -16.226 13.209 17.485 1.00 92.56 163 SER A CA 1
ATOM 1265 C C . SER A 1 163 ? -17.119 11.991 17.690 1.00 92.56 163 SER A C 1
ATOM 1267 O O . SER A 1 163 ? -17.845 11.946 18.675 1.00 92.56 163 SER A O 1
ATOM 1269 N N . PHE A 1 164 ? -17.021 10.976 16.828 1.00 94.38 164 PHE A N 1
ATOM 1270 C CA . PHE A 1 164 ? -17.830 9.761 16.951 1.00 94.38 164 PHE A CA 1
ATOM 1271 C C . PHE A 1 164 ? -17.490 8.954 18.206 1.00 94.38 164 PHE A C 1
ATOM 1273 O O . PHE A 1 164 ? -18.389 8.458 18.877 1.00 94.38 164 PHE A O 1
ATOM 1280 N N . LEU A 1 165 ? -16.211 8.871 18.584 1.00 93.00 165 LEU A N 1
ATOM 1281 C CA . LEU A 1 165 ? -15.809 8.215 19.833 1.00 93.00 165 LEU A CA 1
ATOM 1282 C C . LEU A 1 165 ? -16.281 8.986 21.078 1.00 93.00 165 LEU A C 1
ATOM 1284 O O . LEU A 1 165 ? -16.605 8.369 22.093 1.00 93.00 165 LEU A O 1
ATOM 1288 N N . LYS A 1 166 ? -16.362 10.323 21.008 1.00 91.94 166 LYS A N 1
ATOM 1289 C CA . LYS A 1 166 ? -16.977 11.154 22.059 1.00 91.94 166 LYS A CA 1
ATOM 1290 C C . LYS A 1 166 ? -18.479 10.908 22.161 1.00 91.94 166 LYS A C 1
ATOM 1292 O O . LYS A 1 166 ? -18.975 10.753 23.273 1.00 91.94 166 LYS A O 1
ATOM 1297 N N . THR A 1 167 ? -19.176 10.829 21.028 1.00 94.31 167 THR A N 1
ATOM 1298 C CA . THR A 1 167 ? -20.603 10.485 20.982 1.00 94.31 167 THR A CA 1
ATOM 1299 C C . THR A 1 167 ? -20.848 9.099 21.567 1.00 94.31 167 THR A C 1
ATOM 1301 O O . THR A 1 167 ? -21.668 8.977 22.464 1.00 94.31 167 THR A O 1
ATOM 1304 N N . LEU A 1 168 ? -20.054 8.092 21.181 1.00 93.81 168 LEU A N 1
ATOM 1305 C CA . LEU A 1 168 ? -20.125 6.741 21.749 1.00 93.81 168 LEU A CA 1
ATOM 1306 C C . LEU A 1 168 ? -20.023 6.753 23.281 1.00 93.81 168 LEU A C 1
ATOM 1308 O O . LEU A 1 168 ? -20.802 6.088 23.957 1.00 93.81 168 LEU A O 1
ATOM 1312 N N . LYS A 1 169 ? -19.072 7.519 23.833 1.00 91.44 169 LYS A N 1
ATOM 1313 C CA . LYS A 1 169 ? -18.922 7.661 25.286 1.00 91.44 169 LYS A CA 1
ATOM 1314 C C . LYS A 1 169 ? -20.132 8.347 25.919 1.00 91.44 169 LYS A C 1
ATOM 1316 O O . LYS A 1 169 ? -20.649 7.838 26.903 1.00 91.44 169 LYS A O 1
ATOM 1321 N N . SER A 1 170 ? -20.598 9.452 25.338 1.00 91.88 170 SER A N 1
ATOM 1322 C CA . SER A 1 170 ? -21.777 10.164 25.837 1.00 91.88 170 SER A CA 1
ATOM 1323 C C . SER A 1 170 ? -23.027 9.285 25.828 1.00 91.88 170 SER A C 1
ATOM 1325 O O . SER A 1 170 ? -23.812 9.343 26.768 1.00 91.88 170 SER A O 1
ATOM 1327 N N . ASP A 1 171 ? -23.218 8.480 24.785 1.00 92.75 171 ASP A N 1
ATOM 1328 C CA . ASP A 1 171 ? -24.362 7.578 24.671 1.00 92.75 171 ASP A CA 1
ATOM 1329 C C . ASP A 1 171 ? -24.275 6.454 25.710 1.00 92.75 171 ASP A C 1
ATOM 1331 O O . ASP A 1 171 ? -25.282 6.098 26.315 1.00 92.75 171 ASP A O 1
ATOM 1335 N N . PHE A 1 172 ? -23.075 5.943 25.999 1.00 90.75 172 PHE A N 1
ATOM 1336 C CA . PHE A 1 172 ? -22.883 4.983 27.088 1.00 90.75 172 PHE A CA 1
ATOM 1337 C C . PHE A 1 172 ? -23.171 5.590 28.466 1.00 90.75 172 PHE A C 1
ATOM 1339 O O . PHE A 1 172 ? -23.889 4.975 29.253 1.00 90.75 172 PHE A O 1
ATOM 1346 N N . ASP A 1 173 ? -22.687 6.806 28.725 1.00 89.06 173 ASP A N 1
ATOM 1347 C CA . ASP A 1 173 ? -22.933 7.514 29.985 1.00 89.06 173 ASP A CA 1
ATOM 1348 C C . ASP A 1 173 ? -24.434 7.800 30.197 1.00 89.06 173 ASP A C 1
ATOM 1350 O O . ASP A 1 173 ? -24.932 7.683 31.312 1.00 89.06 173 ASP A O 1
ATOM 1354 N N . ASN A 1 174 ? -25.175 8.121 29.130 1.00 90.44 174 ASN A N 1
ATOM 1355 C CA . ASN A 1 174 ? -26.618 8.394 29.190 1.00 90.44 174 ASN A CA 1
ATOM 1356 C C . ASN A 1 174 ? -27.476 7.147 29.467 1.00 90.44 174 ASN A C 1
ATOM 1358 O O . ASN A 1 174 ? -28.604 7.276 29.941 1.00 90.44 174 ASN A O 1
ATOM 1362 N N . HIS A 1 175 ? -26.969 5.957 29.147 1.00 87.38 175 HIS A N 1
ATOM 1363 C CA . HIS A 1 175 ? -27.665 4.683 29.338 1.00 87.38 175 HIS A CA 1
ATOM 1364 C C . HIS A 1 175 ? -27.247 3.958 30.633 1.00 87.38 175 HIS A C 1
ATOM 1366 O O . HIS A 1 175 ? -27.539 2.771 30.787 1.00 87.38 175 HIS A O 1
ATOM 1372 N N . ASP A 1 176 ? -26.577 4.657 31.563 1.00 84.25 176 ASP A N 1
ATOM 1373 C CA . ASP A 1 176 ? -26.006 4.094 32.800 1.00 84.25 176 ASP A CA 1
ATOM 1374 C C . ASP A 1 176 ? -25.087 2.884 32.535 1.00 84.25 176 ASP A C 1
ATOM 1376 O O . ASP A 1 176 ? -24.894 2.000 33.380 1.00 84.25 176 ASP A O 1
ATOM 1380 N N . PHE A 1 177 ? -24.470 2.833 31.351 1.00 77.19 177 PHE A N 1
ATOM 1381 C CA . PHE A 1 177 ? -23.419 1.866 31.091 1.00 77.19 177 PHE A CA 1
ATOM 1382 C C . PHE A 1 177 ? -22.166 2.349 31.829 1.00 77.19 177 PHE A C 1
ATOM 1384 O O . PHE A 1 177 ? -21.708 3.458 31.584 1.00 77.19 177 PHE A O 1
ATOM 1391 N N . LEU A 1 178 ? -21.642 1.535 32.760 1.00 66.00 178 LEU A N 1
ATOM 1392 C CA . LEU A 1 178 ? -20.553 1.875 33.704 1.00 66.00 178 LEU A CA 1
ATOM 1393 C C . LEU A 1 178 ? -19.596 2.991 33.204 1.00 66.00 178 LEU A C 1
ATOM 1395 O O . LEU A 1 178 ? -18.885 2.823 32.219 1.00 66.00 178 LEU A O 1
ATOM 1399 N N . HIS A 1 179 ? -19.487 4.100 33.938 1.00 58.25 179 HIS A N 1
ATOM 1400 C CA . HIS A 1 179 ? -18.735 5.305 33.533 1.00 58.25 179 HIS A CA 1
ATOM 1401 C C . HIS A 1 179 ? -17.217 5.128 33.259 1.00 58.25 179 HIS A C 1
ATOM 1403 O O . HIS A 1 179 ? -16.564 6.043 32.758 1.00 58.25 179 HIS A O 1
ATOM 1409 N N . ASP A 1 180 ? -16.647 3.946 33.517 1.00 64.31 180 ASP A N 1
ATOM 1410 C CA . ASP A 1 180 ? -15.224 3.620 33.313 1.00 64.31 180 ASP A CA 1
ATOM 1411 C C . ASP A 1 180 ? -14.947 2.765 32.056 1.00 64.31 180 ASP A C 1
ATOM 1413 O O . ASP A 1 180 ? -13.863 2.194 31.902 1.00 64.31 180 ASP A O 1
ATOM 1417 N N . ILE A 1 181 ? -15.931 2.598 31.165 1.00 61.03 181 ILE A N 1
ATOM 1418 C CA . ILE A 1 181 ? -15.865 1.576 30.107 1.00 61.03 181 ILE A CA 1
ATOM 1419 C C . ILE A 1 181 ? -14.981 1.950 28.933 1.00 61.03 181 ILE A C 1
ATOM 1421 O O . ILE A 1 181 ? -14.391 1.055 28.347 1.00 61.03 181 ILE A O 1
ATOM 1425 N N . LEU A 1 182 ? -14.910 3.208 28.511 1.00 67.94 182 LEU A N 1
ATOM 1426 C CA . LEU A 1 182 ? -14.124 3.550 27.326 1.00 67.94 182 LEU A CA 1
ATOM 1427 C C . LEU A 1 182 ? -12.790 4.168 27.728 1.00 67.94 182 LEU A C 1
ATOM 1429 O O . LEU A 1 182 ? -12.743 4.923 28.702 1.00 67.94 182 LEU A O 1
ATOM 1433 N N . PRO A 1 183 ? -11.704 3.878 26.980 1.00 70.81 183 PRO A N 1
ATOM 1434 C CA . PRO A 1 183 ? -10.447 4.585 27.150 1.00 70.81 183 PRO A CA 1
ATOM 1435 C C . PRO A 1 183 ? -10.731 6.086 27.222 1.00 70.81 183 PRO A C 1
ATOM 1437 O O . PRO A 1 183 ? -11.505 6.596 26.411 1.00 70.81 183 PRO A O 1
ATOM 1440 N N . ASP A 1 184 ? -10.137 6.775 28.196 1.00 72.50 184 ASP A N 1
ATOM 1441 C CA . ASP A 1 184 ? -10.454 8.173 28.468 1.00 72.50 184 ASP A CA 1
ATOM 1442 C C . ASP A 1 184 ? -10.302 9.039 27.211 1.00 72.50 184 ASP A C 1
ATOM 1444 O O . ASP A 1 184 ? -9.194 9.347 26.784 1.00 72.50 184 ASP A O 1
ATOM 1448 N N . VAL A 1 185 ? -11.424 9.449 26.620 1.00 69.25 185 VAL A N 1
ATOM 1449 C CA . VAL A 1 185 ? -11.476 10.127 25.319 1.00 69.25 185 VAL A CA 1
ATOM 1450 C C . VAL A 1 185 ? -10.681 11.445 25.318 1.00 69.25 185 VAL A C 1
ATOM 1452 O O . VAL A 1 185 ? -10.380 11.983 24.260 1.00 69.25 185 VAL A O 1
ATOM 1455 N N . HIS A 1 186 ? -10.209 11.935 26.467 1.00 69.75 186 HIS A N 1
ATOM 1456 C CA . HIS A 1 186 ? -9.211 13.003 26.530 1.00 69.75 186 HIS A CA 1
ATOM 1457 C C . HIS A 1 186 ? -7.899 12.710 25.770 1.00 69.75 186 HIS A C 1
ATOM 1459 O O . HIS A 1 186 ? -7.228 13.657 25.353 1.00 69.75 186 HIS A O 1
ATOM 1465 N N . PHE A 1 187 ? -7.505 11.447 25.521 1.00 68.31 187 PHE A N 1
ATOM 1466 C CA . PHE A 1 187 ? -6.357 11.179 24.626 1.00 68.31 187 PHE A CA 1
ATOM 1467 C C . PHE A 1 187 ? -6.681 11.448 23.152 1.00 68.31 187 PHE A C 1
ATOM 1469 O O . PHE A 1 187 ? -5.764 11.659 22.360 1.00 68.31 187 PHE A O 1
ATOM 1476 N N . VAL A 1 188 ? -7.960 11.440 22.781 1.00 65.56 188 VAL A N 1
ATOM 1477 C CA . VAL A 1 188 ? -8.415 11.624 21.403 1.00 65.56 188 VAL A CA 1
ATOM 1478 C C . VAL A 1 188 ? -8.217 13.075 20.952 1.00 65.56 188 VAL A C 1
ATOM 1480 O O . VAL A 1 188 ? -7.919 13.307 19.785 1.00 65.56 188 VAL A O 1
ATOM 1483 N N . ASP A 1 189 ? -8.251 14.034 21.883 1.00 70.25 189 ASP A N 1
ATOM 1484 C CA . ASP A 1 189 ? -7.922 15.445 21.618 1.00 70.25 189 ASP A CA 1
ATOM 1485 C C . ASP A 1 189 ? -6.421 15.693 21.385 1.00 70.25 189 ASP A C 1
ATOM 1487 O O . ASP A 1 189 ? -6.010 16.792 21.012 1.00 70.25 189 ASP A O 1
ATOM 1491 N N . LYS A 1 190 ? -5.574 14.675 21.580 1.00 73.06 190 LYS A N 1
ATOM 1492 C CA . LYS A 1 190 ? -4.144 14.751 21.279 1.00 73.06 190 LYS A CA 1
ATOM 1493 C C . LYS A 1 190 ? -3.917 14.309 19.835 1.00 73.06 190 LYS A C 1
ATOM 1495 O O . LYS A 1 190 ? -3.535 13.163 19.588 1.00 73.06 190 LYS A O 1
ATOM 1500 N N . ASP A 1 191 ? -4.088 15.235 18.890 1.00 70.25 191 ASP A N 1
ATOM 1501 C CA . ASP A 1 191 ? -3.762 15.038 17.462 1.00 70.25 191 ASP A CA 1
ATOM 1502 C C . ASP A 1 191 ? -2.337 14.489 17.265 1.00 70.25 191 ASP A C 1
ATOM 1504 O O . ASP A 1 191 ? -2.075 13.690 16.360 1.00 70.25 191 ASP A O 1
ATOM 1508 N N . GLU A 1 192 ? -1.419 14.855 18.166 1.00 69.69 192 GLU A N 1
ATOM 1509 C CA . GLU A 1 192 ? -0.071 14.298 18.226 1.00 69.69 192 GLU A CA 1
ATOM 1510 C C . GLU A 1 192 ? -0.095 12.779 18.399 1.00 69.69 192 GLU A C 1
ATOM 1512 O O . GLU A 1 192 ? 0.552 12.091 17.626 1.00 69.69 192 GLU A O 1
ATOM 1517 N N . LEU A 1 193 ? -0.872 12.219 19.334 1.00 69.12 193 LEU A N 1
ATOM 1518 C CA . LEU A 1 193 ? -0.946 10.766 19.526 1.00 69.12 193 LEU A CA 1
ATOM 1519 C C . LEU A 1 193 ? -1.543 10.061 18.312 1.00 69.12 193 LEU A C 1
ATOM 1521 O O . LEU A 1 193 ? -1.061 8.994 17.952 1.00 69.12 193 LEU A O 1
ATOM 1525 N N . ARG A 1 194 ? -2.561 10.639 17.672 1.00 72.00 194 ARG A N 1
ATOM 1526 C CA . ARG A 1 194 ? -3.146 10.071 16.449 1.00 72.00 194 ARG A CA 1
ATOM 1527 C C . ARG A 1 194 ? -2.119 10.019 15.324 1.00 72.00 194 ARG A C 1
ATOM 1529 O O . ARG A 1 194 ? -1.944 8.990 14.672 1.00 72.00 194 ARG A O 1
ATOM 1536 N N . THR A 1 195 ? -1.404 11.128 15.136 1.00 67.81 195 THR A N 1
ATOM 1537 C CA . THR A 1 195 ? -0.294 11.215 14.186 1.00 67.81 195 THR A CA 1
ATOM 1538 C C . THR A 1 195 ? 0.749 10.167 14.545 1.00 67.81 195 THR A C 1
ATOM 1540 O O . THR A 1 195 ? 1.086 9.358 13.692 1.00 67.81 195 THR A O 1
ATOM 1543 N N . LEU A 1 196 ? 1.133 10.091 15.828 1.00 64.88 196 LEU A N 1
ATOM 1544 C CA . LEU A 1 196 ? 2.119 9.162 16.377 1.00 64.88 196 LEU A CA 1
ATOM 1545 C C . LEU A 1 196 ? 1.695 7.672 16.323 1.00 64.88 196 LEU A C 1
ATOM 1547 O O . LEU A 1 196 ? 2.465 6.769 16.639 1.00 64.88 196 LEU A O 1
ATOM 1551 N N . ASN A 1 197 ? 0.445 7.376 15.997 1.00 65.44 197 ASN A N 1
ATOM 1552 C CA . ASN A 1 197 ? -0.102 6.022 15.954 1.00 65.44 197 ASN A CA 1
ATOM 1553 C C . ASN A 1 197 ? -0.696 5.710 14.578 1.00 65.44 197 ASN A C 1
ATOM 1555 O O . ASN A 1 197 ? -1.438 4.746 14.420 1.00 65.44 197 ASN A O 1
ATOM 1559 N N . GLY A 1 198 ? -0.315 6.488 13.560 1.00 60.56 198 GLY A N 1
ATOM 1560 C CA . GLY A 1 198 ? -0.642 6.213 12.169 1.00 60.56 198 GLY A CA 1
ATOM 1561 C C . GLY A 1 198 ? -2.120 6.357 11.836 1.00 60.56 198 GLY A C 1
ATOM 1562 O O . GLY A 1 198 ? -2.567 5.788 10.839 1.00 60.56 198 GLY A O 1
ATOM 1563 N N . GLY A 1 199 ? -2.878 7.129 12.621 1.00 55.75 199 GLY A N 1
ATOM 1564 C CA . GLY A 1 199 ? -4.223 7.571 12.244 1.00 55.75 199 GLY A CA 1
ATOM 1565 C C . GLY A 1 199 ? -4.220 8.516 11.034 1.00 55.75 199 GLY A C 1
ATOM 1566 O O . GLY A 1 199 ? -5.236 8.668 10.366 1.00 55.75 199 GLY A O 1
ATOM 1567 N N . ILE A 1 200 ? -3.059 9.087 10.685 1.00 58.78 200 ILE A N 1
ATOM 1568 C CA . ILE A 1 200 ? -2.824 9.792 9.420 1.00 58.78 200 ILE A CA 1
ATOM 1569 C C . ILE A 1 200 ? -1.823 8.969 8.599 1.00 58.78 200 ILE A C 1
ATOM 1571 O O . ILE A 1 200 ? -0.718 8.686 9.055 1.00 58.78 200 ILE A O 1
ATOM 1575 N N . TYR A 1 201 ? -2.208 8.585 7.378 1.00 51.62 201 TYR A N 1
ATOM 1576 C CA . TYR A 1 201 ? -1.475 7.668 6.482 1.00 51.62 201 TYR A CA 1
ATOM 1577 C C . TYR A 1 201 ? -0.052 8.092 6.104 1.00 51.62 201 TYR A C 1
ATOM 1579 O O . TYR A 1 201 ? 0.680 7.312 5.501 1.00 51.62 201 TYR A O 1
ATOM 1587 N N . SER A 1 202 ? 0.344 9.316 6.442 1.00 49.84 202 SER A N 1
ATOM 1588 C CA . SER A 1 202 ? 1.691 9.831 6.225 1.00 49.84 202 SER A CA 1
ATOM 1589 C C . SER A 1 202 ? 2.664 9.512 7.363 1.00 49.84 202 SER A C 1
ATOM 1591 O O . SER A 1 202 ? 3.841 9.841 7.231 1.00 49.84 202 SER A O 1
ATOM 1593 N N . TRP A 1 203 ? 2.219 8.886 8.459 1.00 46.69 203 TRP A N 1
ATOM 1594 C CA . TRP A 1 203 ? 3.071 8.646 9.621 1.00 46.69 203 TRP A CA 1
ATOM 1595 C C . TRP A 1 203 ? 2.952 7.212 10.153 1.00 46.69 203 TRP A C 1
ATOM 1597 O O . TRP A 1 203 ? 1.860 6.675 10.326 1.00 46.69 203 TRP A O 1
ATOM 1607 N N . GLN A 1 204 ? 4.102 6.573 10.371 1.00 57.09 204 GLN A N 1
ATOM 1608 C CA . GLN A 1 204 ? 4.221 5.167 10.761 1.00 57.09 204 GLN A CA 1
ATOM 1609 C C . GLN A 1 204 ? 3.665 4.972 12.170 1.00 57.09 204 GLN A C 1
ATOM 1611 O O . GLN A 1 204 ? 4.225 5.551 13.094 1.00 57.09 204 GLN A O 1
ATOM 1616 N N . PRO A 1 205 ? 2.615 4.168 12.393 1.00 48.16 205 PRO A N 1
ATOM 1617 C CA . PRO A 1 205 ? 2.083 3.971 13.735 1.00 48.16 205 PRO A CA 1
ATOM 1618 C C . PRO A 1 205 ? 3.191 3.562 14.718 1.00 48.16 205 PRO A C 1
ATOM 1620 O O . PRO A 1 205 ? 4.109 2.826 14.336 1.00 48.16 205 PRO A O 1
ATOM 1623 N N . ARG A 1 206 ? 3.073 3.911 16.013 1.00 54.91 206 ARG A N 1
ATOM 1624 C CA . ARG A 1 206 ? 3.581 3.034 17.086 1.00 54.91 206 ARG A CA 1
ATOM 1625 C C . ARG A 1 206 ? 2.816 1.716 16.980 1.00 54.91 206 ARG A C 1
ATOM 1627 O O . ARG A 1 206 ? 1.956 1.386 17.793 1.00 54.91 206 ARG A O 1
ATOM 1634 N N . ALA A 1 207 ? 3.081 0.964 15.921 1.00 49.88 207 ALA A N 1
ATOM 1635 C CA . ALA A 1 207 ? 2.653 -0.397 15.833 1.00 49.88 207 ALA A CA 1
ATOM 1636 C C . ALA A 1 207 ? 3.176 -1.075 17.093 1.00 49.88 207 ALA A C 1
ATOM 1638 O O . ALA A 1 207 ? 4.325 -0.829 17.479 1.00 49.88 207 ALA A O 1
ATOM 1639 N N . LYS A 1 208 ? 2.310 -1.835 17.776 1.00 52.12 208 LYS A N 1
ATOM 1640 C CA . LYS A 1 208 ? 2.702 -2.585 18.967 1.00 52.12 208 LYS A CA 1
ATOM 1641 C C . LYS A 1 208 ? 4.033 -3.242 18.662 1.00 52.12 208 LYS A C 1
ATOM 1643 O O . LYS A 1 208 ? 4.138 -3.950 17.668 1.00 52.12 208 LYS A O 1
ATOM 1648 N N . GLN A 1 209 ? 5.033 -2.879 19.459 1.00 52.38 209 GLN A N 1
ATOM 1649 C CA . GLN A 1 209 ? 6.461 -2.947 19.157 1.00 52.38 209 GLN A CA 1
ATOM 1650 C C . GLN A 1 209 ? 6.978 -4.385 19.085 1.00 52.38 209 GLN A C 1
ATOM 1652 O O . GLN A 1 209 ? 7.861 -4.791 19.834 1.00 52.38 209 GLN A O 1
ATOM 1657 N N . GLN A 1 210 ? 6.432 -5.180 18.177 1.00 52.38 210 GLN A N 1
ATOM 1658 C CA . GLN A 1 210 ? 7.091 -6.372 17.705 1.00 52.38 210 GLN A CA 1
ATOM 1659 C C . GLN A 1 210 ? 8.186 -5.879 16.770 1.00 52.38 210 GLN A C 1
ATOM 1661 O O . GLN A 1 210 ? 7.910 -5.304 15.714 1.00 52.38 210 GLN A O 1
ATOM 1666 N N . LYS A 1 211 ? 9.442 -6.056 17.200 1.00 55.72 211 LYS A N 1
ATOM 1667 C CA . LYS A 1 211 ? 10.625 -5.855 16.348 1.00 55.72 211 LYS A CA 1
ATOM 1668 C C . LYS A 1 211 ? 10.360 -6.509 14.986 1.00 55.72 211 LYS A C 1
ATOM 1670 O O . LYS A 1 211 ? 9.655 -7.514 14.943 1.00 55.72 211 LYS A O 1
ATOM 1675 N N . VAL A 1 212 ? 10.914 -6.011 13.876 1.00 55.03 212 VAL A N 1
ATOM 1676 C CA . VAL A 1 212 ? 10.698 -6.615 12.536 1.00 55.03 212 VAL A CA 1
ATOM 1677 C C . VAL A 1 212 ? 10.919 -8.134 12.510 1.00 55.03 212 VAL A C 1
ATOM 1679 O O . VAL A 1 212 ? 10.202 -8.835 11.804 1.00 55.03 212 VAL A O 1
ATOM 1682 N N . PHE A 1 213 ? 11.835 -8.645 13.336 1.00 55.88 213 PHE A N 1
ATOM 1683 C CA . PHE A 1 213 ? 12.110 -10.078 13.500 1.00 55.88 213 PHE A CA 1
ATOM 1684 C C . PHE A 1 213 ? 11.079 -10.861 14.341 1.00 55.88 213 PHE A C 1
ATOM 1686 O O . PHE A 1 213 ? 11.204 -12.071 14.489 1.00 55.88 213 PHE A O 1
ATOM 1693 N N . GLN A 1 214 ? 10.091 -10.184 14.920 1.00 56.31 214 GLN A N 1
ATOM 1694 C CA . GLN A 1 214 ? 9.013 -10.737 15.749 1.00 56.31 214 GLN A CA 1
ATOM 1695 C C . GLN A 1 214 ? 7.616 -10.461 15.184 1.00 56.31 214 GLN A C 1
ATOM 1697 O O . GLN A 1 214 ? 6.664 -11.125 15.591 1.00 56.31 214 GLN A O 1
ATOM 1702 N N . ALA A 1 215 ? 7.476 -9.489 14.274 1.00 57.69 215 ALA A N 1
ATOM 1703 C CA . ALA A 1 215 ? 6.267 -9.363 13.468 1.00 57.69 215 ALA A CA 1
ATOM 1704 C C . ALA A 1 215 ? 6.047 -10.677 12.696 1.00 57.69 215 ALA A C 1
ATOM 1706 O O . ALA A 1 215 ? 7.026 -11.377 12.404 1.00 57.69 215 ALA A O 1
ATOM 1707 N N . PRO A 1 216 ? 4.800 -11.043 12.352 1.00 67.19 216 PRO A N 1
ATOM 1708 C CA . PRO A 1 216 ? 4.590 -12.258 11.592 1.00 67.19 216 PRO A CA 1
ATOM 1709 C C . PRO A 1 216 ? 5.375 -12.127 10.281 1.00 67.19 216 PRO A C 1
ATOM 1711 O O . PRO A 1 216 ? 5.345 -11.100 9.602 1.00 67.19 216 PRO A O 1
ATOM 1714 N N . ALA A 1 217 ? 6.163 -13.155 9.956 1.00 79.50 217 ALA A N 1
ATOM 1715 C CA . ALA A 1 217 ? 7.069 -13.129 8.805 1.00 79.50 217 ALA A CA 1
ATOM 1716 C C . ALA A 1 217 ? 6.339 -12.780 7.492 1.00 79.50 217 ALA A C 1
ATOM 1718 O O . ALA A 1 217 ? 6.954 -12.299 6.543 1.00 79.50 217 ALA A O 1
ATOM 1719 N N . LEU A 1 218 ? 5.020 -12.982 7.464 1.00 87.94 218 LEU A N 1
ATOM 1720 C CA . LEU A 1 218 ? 4.147 -12.776 6.325 1.00 87.94 218 LEU A CA 1
ATOM 1721 C C . LEU A 1 218 ? 4.003 -11.303 5.906 1.00 87.94 218 LEU A C 1
ATOM 1723 O O . LEU A 1 218 ? 4.104 -11.023 4.714 1.00 87.94 218 LEU A O 1
ATOM 1727 N N . GLU A 1 219 ? 3.787 -10.355 6.825 1.00 89.12 219 GLU A N 1
ATOM 1728 C CA . GLU A 1 219 ? 3.583 -8.940 6.470 1.00 89.12 219 GLU A CA 1
ATOM 1729 C C . GLU A 1 219 ? 4.842 -8.332 5.845 1.00 89.12 219 GLU A C 1
ATOM 1731 O O . GLU A 1 219 ? 4.776 -7.688 4.795 1.00 89.12 219 GLU A O 1
ATOM 1736 N N . SER A 1 220 ? 6.001 -8.597 6.453 1.00 90.25 220 SER A N 1
ATOM 1737 C CA . SER A 1 220 ? 7.295 -8.199 5.895 1.00 90.25 220 SER A CA 1
ATOM 1738 C C . SER A 1 220 ? 7.541 -8.902 4.557 1.00 90.25 220 SER A C 1
ATOM 1740 O O . SER A 1 220 ? 7.911 -8.249 3.584 1.00 90.25 220 SER A O 1
ATOM 1742 N N . PHE A 1 221 ? 7.277 -10.210 4.462 1.00 93.31 221 PHE A N 1
ATOM 1743 C CA . PHE A 1 221 ? 7.460 -10.970 3.224 1.00 93.31 221 PHE A CA 1
ATOM 1744 C C . PHE A 1 221 ? 6.638 -10.411 2.058 1.00 93.31 221 PHE A C 1
ATOM 1746 O O . PHE A 1 221 ? 7.170 -10.285 0.957 1.00 93.31 221 PHE A O 1
ATOM 1753 N N . ILE A 1 222 ? 5.378 -10.029 2.283 1.00 94.69 222 ILE A N 1
ATOM 1754 C CA . ILE A 1 222 ? 4.514 -9.419 1.259 1.00 94.69 222 ILE A CA 1
ATOM 1755 C C . ILE A 1 222 ? 5.113 -8.098 0.760 1.00 94.69 222 ILE A C 1
ATOM 1757 O O . ILE A 1 222 ? 5.215 -7.887 -0.451 1.00 94.69 222 ILE A O 1
ATOM 1761 N N . ALA A 1 223 ? 5.547 -7.232 1.681 1.00 94.88 223 ALA A N 1
ATOM 1762 C CA . ALA A 1 223 ? 6.143 -5.945 1.339 1.00 94.88 223 ALA A CA 1
ATOM 1763 C C . ALA A 1 223 ? 7.445 -6.107 0.539 1.00 94.88 223 ALA A C 1
ATOM 1765 O O . ALA A 1 223 ? 7.592 -5.516 -0.532 1.00 94.88 223 ALA A O 1
ATOM 1766 N N . PHE A 1 224 ? 8.358 -6.967 1.001 1.00 95.88 224 PHE A N 1
ATOM 1767 C CA . PHE A 1 224 ? 9.596 -7.267 0.280 1.00 95.88 224 PHE A CA 1
ATOM 1768 C C . PHE A 1 224 ? 9.320 -7.912 -1.080 1.00 95.88 224 PHE A C 1
ATOM 1770 O O . PHE A 1 224 ? 9.887 -7.479 -2.076 1.00 95.88 224 PHE A O 1
ATOM 1777 N N . SER A 1 225 ? 8.406 -8.881 -1.160 1.00 96.50 225 SER A N 1
ATOM 1778 C CA . SER A 1 225 ? 8.067 -9.562 -2.417 1.00 96.50 225 SER A CA 1
ATOM 1779 C C . SER A 1 225 ? 7.505 -8.600 -3.461 1.00 96.50 225 SER A C 1
ATOM 1781 O O . SER A 1 225 ? 7.869 -8.685 -4.635 1.00 96.50 225 SER A O 1
ATOM 1783 N N . SER A 1 226 ? 6.659 -7.650 -3.052 1.00 97.00 226 SER A N 1
ATOM 1784 C CA . SER A 1 226 ? 6.119 -6.616 -3.940 1.00 97.00 226 SER A CA 1
ATOM 1785 C C . SER A 1 226 ? 7.226 -5.721 -4.518 1.00 97.00 226 SER A C 1
ATOM 1787 O O . SER A 1 226 ? 7.276 -5.480 -5.728 1.00 97.00 226 SER A O 1
ATOM 1789 N N . ILE A 1 227 ? 8.171 -5.293 -3.681 1.00 97.25 227 ILE A N 1
ATOM 1790 C CA . ILE A 1 227 ? 9.284 -4.439 -4.105 1.00 97.25 227 ILE A CA 1
ATOM 1791 C C . ILE A 1 227 ? 10.290 -5.212 -4.954 1.00 97.25 227 ILE A C 1
ATOM 1793 O O . ILE A 1 227 ? 10.615 -4.786 -6.060 1.00 97.25 227 ILE A O 1
ATOM 1797 N N . THR A 1 228 ? 10.735 -6.380 -4.494 1.00 97.31 228 THR A N 1
ATOM 1798 C CA . THR A 1 228 ? 11.694 -7.222 -5.214 1.00 97.31 228 THR A CA 1
ATOM 1799 C C . THR A 1 228 ? 11.158 -7.642 -6.579 1.00 97.31 228 THR A C 1
ATOM 1801 O O . THR A 1 228 ? 11.896 -7.561 -7.555 1.00 97.31 228 THR A O 1
ATOM 1804 N N . SER A 1 229 ? 9.883 -8.022 -6.701 1.00 97.75 229 SER A N 1
ATOM 1805 C CA . SER A 1 229 ? 9.305 -8.364 -8.012 1.00 97.75 229 SER A CA 1
ATOM 1806 C C . SER A 1 229 ? 9.234 -7.166 -8.966 1.00 97.75 229 SER A C 1
ATOM 1808 O O . SER A 1 229 ? 9.463 -7.343 -10.163 1.00 97.75 229 SER A O 1
ATOM 1810 N N . SER A 1 230 ? 9.007 -5.948 -8.461 1.00 97.44 230 SER A N 1
ATOM 1811 C CA . SER A 1 230 ? 9.087 -4.718 -9.268 1.00 97.44 230 SER A CA 1
ATOM 1812 C C . SER A 1 230 ? 10.510 -4.492 -9.793 1.00 97.44 230 SER A C 1
ATOM 1814 O O . SER A 1 230 ? 10.703 -4.314 -10.993 1.00 97.44 230 SER A O 1
ATOM 1816 N N . ILE A 1 231 ? 11.520 -4.607 -8.918 1.00 97.25 231 ILE A N 1
ATOM 1817 C CA . ILE A 1 231 ? 12.940 -4.497 -9.295 1.00 97.25 231 ILE A CA 1
ATOM 1818 C C . ILE A 1 231 ? 13.328 -5.563 -10.323 1.00 97.25 231 ILE A C 1
ATOM 1820 O O . ILE A 1 231 ? 13.947 -5.242 -11.333 1.00 97.25 231 ILE A O 1
ATOM 1824 N N . LEU A 1 232 ? 12.954 -6.825 -10.094 1.00 97.50 232 LEU A N 1
ATOM 1825 C CA . LEU A 1 232 ? 13.246 -7.918 -11.021 1.00 97.50 232 LEU A CA 1
ATOM 1826 C C . LEU A 1 232 ? 12.605 -7.670 -12.386 1.00 97.50 232 LEU A C 1
ATOM 1828 O O . LEU A 1 232 ? 13.263 -7.863 -13.401 1.00 97.50 232 LEU A O 1
ATOM 1832 N N . THR A 1 233 ? 11.364 -7.182 -12.421 1.00 97.69 233 THR A N 1
ATOM 1833 C CA . THR A 1 233 ? 10.682 -6.826 -13.672 1.00 97.69 233 THR A CA 1
ATOM 1834 C C . THR A 1 233 ? 11.455 -5.738 -14.427 1.00 97.69 233 THR A C 1
ATOM 1836 O O . THR A 1 233 ? 11.734 -5.900 -15.614 1.00 97.69 233 THR A O 1
ATOM 1839 N N . SER A 1 234 ? 11.883 -4.670 -13.746 1.00 96.88 234 SER A N 1
ATOM 1840 C CA . SER A 1 234 ? 12.721 -3.610 -14.329 1.00 96.88 234 SER A CA 1
ATOM 1841 C C . SER A 1 234 ? 14.069 -4.116 -14.842 1.00 96.88 234 SER A C 1
ATOM 1843 O O . SER A 1 234 ? 14.490 -3.751 -15.942 1.00 96.88 234 SER A O 1
ATOM 1845 N N . CYS A 1 235 ? 14.736 -4.979 -14.073 1.00 96.81 235 CYS A N 1
ATOM 1846 C CA . CYS A 1 235 ? 15.978 -5.625 -14.484 1.00 96.81 235 CYS A CA 1
ATOM 1847 C C . CYS A 1 235 ? 15.767 -6.500 -15.722 1.00 96.81 235 CYS A C 1
ATOM 1849 O O . CYS A 1 235 ? 16.584 -6.454 -16.630 1.00 96.81 235 CYS A O 1
ATOM 1851 N N . LEU A 1 236 ? 14.668 -7.255 -15.806 1.00 96.81 236 LEU A N 1
ATOM 1852 C CA . LEU A 1 236 ? 14.364 -8.072 -16.981 1.00 96.81 236 LEU A CA 1
ATOM 1853 C C . LEU A 1 236 ? 14.144 -7.204 -18.224 1.00 96.81 236 LEU A C 1
ATOM 1855 O O . LEU A 1 236 ? 14.738 -7.487 -19.260 1.00 96.81 236 LEU A O 1
ATOM 1859 N N . PHE A 1 237 ? 13.365 -6.119 -18.129 1.00 96.00 237 PHE A N 1
ATOM 1860 C CA . PHE A 1 237 ? 13.192 -5.194 -19.255 1.00 96.00 237 PHE A CA 1
ATOM 1861 C C . PHE A 1 237 ? 14.533 -4.687 -19.792 1.00 96.00 237 PHE A C 1
ATOM 1863 O O . PHE A 1 237 ? 14.796 -4.806 -20.986 1.00 96.00 237 PHE A O 1
ATOM 1870 N N . SER A 1 238 ? 15.390 -4.161 -18.916 1.00 94.88 238 SER A N 1
ATOM 1871 C CA . SER A 1 238 ? 16.681 -3.602 -19.331 1.00 94.88 238 SER A CA 1
ATOM 1872 C C . SER A 1 238 ? 17.709 -4.659 -19.722 1.00 94.88 238 SER A C 1
ATOM 1874 O O . SER A 1 238 ? 18.492 -4.419 -20.632 1.00 94.88 238 SER A O 1
ATOM 1876 N N . GLY A 1 239 ? 17.704 -5.829 -19.084 1.00 95.06 239 GLY A N 1
ATOM 1877 C CA . GLY A 1 239 ? 18.638 -6.917 -19.373 1.00 95.06 239 GLY A CA 1
ATOM 1878 C C . GLY A 1 239 ? 18.433 -7.550 -20.747 1.00 95.06 239 GLY A C 1
ATOM 1879 O O . GLY A 1 239 ? 19.380 -8.092 -21.312 1.00 95.06 239 GLY A O 1
ATOM 1880 N N . PHE A 1 240 ? 17.225 -7.446 -21.307 1.00 95.94 240 PHE A N 1
ATOM 1881 C CA . PHE A 1 240 ? 16.923 -7.863 -22.676 1.00 95.94 240 PHE A CA 1
ATOM 1882 C C . PHE A 1 240 ? 17.036 -6.727 -23.702 1.00 95.94 240 PHE A C 1
ATOM 1884 O O . PHE A 1 240 ? 16.624 -6.913 -24.845 1.00 95.94 240 PHE A O 1
ATOM 1891 N N . VAL A 1 241 ? 17.524 -5.536 -23.344 1.00 94.31 241 VAL A N 1
ATOM 1892 C CA . VAL A 1 241 ? 17.917 -4.527 -24.343 1.00 94.31 241 VAL A CA 1
ATOM 1893 C C . VAL A 1 241 ? 19.359 -4.828 -24.767 1.00 94.31 241 VAL A C 1
ATOM 1895 O O . VAL A 1 241 ? 20.200 -4.969 -23.887 1.00 94.31 241 VAL A O 1
ATOM 1898 N N . PRO A 1 242 ? 19.693 -4.906 -26.066 1.00 92.38 242 PRO A N 1
ATOM 1899 C CA . PRO A 1 242 ? 21.077 -5.079 -26.493 1.00 92.38 242 PRO A CA 1
ATOM 1900 C C . PRO A 1 242 ? 21.989 -3.905 -26.076 1.00 92.38 242 PRO A C 1
ATOM 1902 O O . PRO A 1 242 ? 21.577 -2.750 -26.152 1.00 92.38 242 PRO A O 1
ATOM 1905 N N . ALA A 1 243 ? 23.243 -4.131 -25.675 1.00 89.75 243 ALA A N 1
ATOM 1906 C CA . ALA A 1 243 ? 23.892 -5.429 -25.478 1.00 89.75 243 ALA A CA 1
ATOM 1907 C C . ALA A 1 243 ? 23.296 -6.182 -24.272 1.00 89.75 243 ALA A C 1
ATOM 1909 O O . ALA A 1 243 ? 23.229 -5.637 -23.167 1.00 89.75 243 ALA A O 1
ATOM 1910 N N . ASP A 1 244 ? 22.847 -7.419 -24.513 1.00 89.06 244 ASP A N 1
ATOM 1911 C CA . ASP A 1 244 ? 22.106 -8.218 -23.534 1.00 89.06 244 ASP A CA 1
ATOM 1912 C C . ASP A 1 244 ? 22.927 -8.433 -22.251 1.00 89.06 244 ASP A C 1
ATOM 1914 O O . ASP A 1 244 ? 24.144 -8.626 -22.291 1.00 89.06 244 ASP A O 1
ATOM 1918 N N . GLY A 1 245 ? 22.246 -8.447 -21.104 1.00 90.38 245 GLY A N 1
ATOM 1919 C CA . GLY A 1 245 ? 22.835 -8.754 -19.801 1.00 90.38 245 GLY A CA 1
ATOM 1920 C C . GLY A 1 245 ? 22.960 -7.560 -18.850 1.00 90.38 245 GLY A C 1
ATOM 1921 O O . GLY A 1 245 ? 22.148 -6.635 -18.844 1.00 90.38 245 GLY A O 1
ATOM 1922 N N . LEU A 1 246 ? 23.960 -7.614 -17.962 1.00 91.06 246 LEU A N 1
ATOM 1923 C CA . LEU A 1 246 ? 24.130 -6.650 -16.870 1.00 91.06 246 LEU A CA 1
ATOM 1924 C C . LEU A 1 246 ? 24.719 -5.321 -17.360 1.00 91.06 246 LEU A C 1
ATOM 1926 O O . LEU A 1 246 ? 25.928 -5.136 -17.457 1.00 91.06 246 LEU A O 1
ATOM 1930 N N . GLN A 1 247 ? 23.833 -4.367 -17.606 1.00 90.06 247 GLN A N 1
ATOM 1931 C CA . GLN A 1 247 ? 24.146 -2.983 -17.970 1.00 90.06 247 GLN A CA 1
ATOM 1932 C C . GLN A 1 247 ? 24.310 -2.048 -16.757 1.00 90.06 247 GLN A C 1
ATOM 1934 O O . GLN A 1 247 ? 23.756 -2.349 -15.694 1.00 90.06 247 GLN A O 1
ATOM 1939 N N . PRO A 1 248 ? 24.929 -0.858 -16.923 1.00 90.69 248 PRO A N 1
ATOM 1940 C CA . PRO A 1 248 ? 24.992 0.184 -15.888 1.00 90.69 248 PRO A CA 1
ATOM 1941 C C . PRO A 1 248 ? 23.652 0.563 -15.255 1.00 90.69 248 PRO A C 1
ATOM 1943 O O . PRO A 1 248 ? 23.585 0.895 -14.072 1.00 90.69 248 PRO A O 1
ATOM 1946 N N . ARG A 1 249 ? 22.559 0.432 -16.009 1.00 91.31 249 ARG A N 1
ATOM 1947 C CA . ARG A 1 249 ? 21.191 0.685 -15.535 1.00 91.31 249 ARG A CA 1
ATOM 1948 C C . ARG A 1 249 ? 20.773 -0.249 -14.391 1.00 91.31 249 ARG A C 1
ATOM 1950 O O . ARG A 1 249 ? 20.042 0.177 -13.502 1.00 91.31 249 ARG A O 1
ATOM 1957 N N . HIS A 1 250 ? 21.290 -1.479 -14.346 1.00 94.00 250 HIS A N 1
ATOM 1958 C CA . HIS A 1 250 ? 21.020 -2.414 -13.248 1.00 94.00 250 HIS A CA 1
ATOM 1959 C C . HIS A 1 250 ? 21.600 -1.926 -11.921 1.00 94.00 250 HIS A C 1
ATOM 1961 O O . HIS A 1 250 ? 20.988 -2.141 -10.876 1.00 94.00 250 HIS A O 1
ATOM 1967 N N . CYS A 1 251 ? 22.729 -1.210 -11.954 1.00 93.31 251 CYS A N 1
ATOM 1968 C CA . CYS A 1 251 ? 23.280 -0.574 -10.761 1.00 93.31 251 CYS A CA 1
ATOM 1969 C C . CYS A 1 251 ? 22.331 0.498 -10.219 1.00 93.31 251 CYS A C 1
ATOM 1971 O O . CYS A 1 251 ? 22.185 0.606 -9.006 1.00 93.31 251 CYS A O 1
ATOM 1973 N N . ALA A 1 252 ? 21.633 1.237 -11.091 1.00 93.50 252 ALA A N 1
ATOM 1974 C CA . ALA A 1 252 ? 20.602 2.171 -10.646 1.00 93.50 252 ALA A CA 1
ATOM 1975 C C . ALA A 1 252 ? 19.426 1.435 -9.988 1.00 93.50 252 ALA A C 1
ATOM 1977 O O . ALA A 1 252 ? 19.015 1.820 -8.900 1.00 93.50 252 ALA A O 1
ATOM 1978 N N . TYR A 1 253 ? 18.915 0.349 -10.579 1.00 95.06 253 TYR A N 1
ATOM 1979 C CA . TYR A 1 253 ? 17.827 -0.435 -9.970 1.00 95.06 253 TYR A CA 1
ATOM 1980 C C . TYR A 1 253 ? 18.213 -1.015 -8.608 1.00 95.06 253 TYR A C 1
ATOM 1982 O O . TYR A 1 253 ? 17.443 -0.922 -7.652 1.00 95.06 253 TYR A O 1
ATOM 1990 N N . LEU A 1 254 ? 19.428 -1.558 -8.500 1.00 95.44 254 LEU A N 1
ATOM 1991 C CA . LEU A 1 254 ? 19.974 -2.030 -7.233 1.00 95.44 254 LEU A CA 1
ATOM 1992 C C . LEU A 1 254 ? 20.111 -0.883 -6.229 1.00 95.44 254 LEU A C 1
ATOM 1994 O O . LEU A 1 254 ? 19.772 -1.055 -5.064 1.00 95.44 254 LEU A O 1
ATOM 1998 N N . PHE A 1 255 ? 20.552 0.295 -6.670 1.00 95.38 255 PHE A N 1
ATOM 1999 C CA . PHE A 1 255 ? 20.627 1.478 -5.822 1.00 95.38 255 PHE A CA 1
ATOM 2000 C C . PHE A 1 255 ? 19.246 1.876 -5.276 1.00 95.38 255 PHE A C 1
ATOM 2002 O O . PHE A 1 255 ? 19.114 2.054 -4.068 1.00 95.38 255 PHE A O 1
ATOM 2009 N N . TYR A 1 256 ? 18.200 1.927 -6.114 1.00 94.81 256 TYR A N 1
ATOM 2010 C CA . TYR A 1 256 ? 16.820 2.158 -5.656 1.00 94.81 256 TYR A CA 1
ATOM 2011 C C . TYR A 1 256 ? 16.391 1.137 -4.603 1.00 94.81 256 TYR A C 1
ATOM 2013 O O . TYR A 1 256 ? 15.871 1.511 -3.552 1.00 94.81 256 TYR A O 1
ATOM 2021 N N . PHE A 1 257 ? 16.652 -0.145 -4.863 1.00 95.75 257 PHE A N 1
ATOM 2022 C CA . PHE A 1 257 ? 16.338 -1.214 -3.925 1.00 95.75 257 PHE A CA 1
ATOM 2023 C C . PHE A 1 257 ? 17.056 -1.025 -2.584 1.00 95.75 257 PHE A C 1
ATOM 2025 O O . PHE A 1 257 ? 16.414 -1.051 -1.537 1.00 95.75 257 PHE A O 1
ATOM 2032 N N . LEU A 1 258 ? 18.367 -0.777 -2.605 1.00 95.81 258 LEU A N 1
ATOM 2033 C CA . LEU A 1 258 ? 19.164 -0.556 -1.400 1.00 95.81 258 LEU A CA 1
ATOM 2034 C C . LEU A 1 258 ? 18.695 0.677 -0.627 1.00 95.81 258 LEU A C 1
ATOM 2036 O O . LEU A 1 258 ? 18.584 0.600 0.593 1.00 95.81 258 LEU A O 1
ATOM 2040 N N . MET A 1 259 ? 18.353 1.774 -1.309 1.00 94.69 259 MET A N 1
ATOM 2041 C CA . MET A 1 259 ? 17.784 2.960 -0.666 1.00 94.69 259 MET A CA 1
ATOM 2042 C C . MET A 1 259 ? 16.477 2.622 0.055 1.00 94.69 259 MET A C 1
ATOM 2044 O O . MET A 1 259 ? 16.312 2.979 1.220 1.00 94.69 259 MET A O 1
ATOM 2048 N N . TRP A 1 260 ? 15.565 1.889 -0.585 1.00 95.12 260 TRP A N 1
ATOM 2049 C CA . TRP A 1 260 ? 14.307 1.481 0.046 1.00 95.12 260 TRP A CA 1
ATOM 2050 C C . TRP A 1 260 ? 14.518 0.528 1.227 1.00 95.12 260 TRP A C 1
ATOM 2052 O O . TRP A 1 260 ? 13.893 0.712 2.269 1.00 95.12 260 TRP A O 1
ATOM 2062 N N . VAL A 1 261 ? 15.434 -0.438 1.112 1.00 95.19 261 VAL A N 1
ATOM 2063 C CA . VAL A 1 261 ? 15.785 -1.352 2.212 1.00 95.19 261 VAL A CA 1
ATOM 2064 C C . VAL A 1 261 ? 16.419 -0.597 3.381 1.00 95.19 261 VAL A C 1
ATOM 2066 O O . VAL A 1 261 ? 16.026 -0.807 4.524 1.00 95.19 261 VAL A O 1
ATOM 2069 N N . GLN A 1 262 ? 17.362 0.309 3.121 1.00 94.62 262 GLN A N 1
ATOM 2070 C CA . GLN A 1 262 ? 17.988 1.131 4.158 1.00 94.62 262 GLN A CA 1
ATOM 2071 C C . GLN A 1 262 ? 16.972 2.042 4.849 1.00 94.62 262 GLN A C 1
ATOM 2073 O O . GLN A 1 262 ? 17.004 2.153 6.072 1.00 94.62 262 GLN A O 1
ATOM 2078 N N . SER A 1 263 ? 16.056 2.656 4.090 1.00 93.06 263 SER A N 1
ATOM 2079 C CA . SER A 1 263 ? 14.983 3.486 4.650 1.00 93.06 263 SER A CA 1
ATOM 2080 C C . SER A 1 263 ? 14.113 2.684 5.610 1.00 93.06 263 SER A C 1
ATOM 2082 O O . SER A 1 263 ? 13.864 3.136 6.725 1.00 93.06 263 SER A O 1
ATOM 2084 N N . PHE A 1 264 ? 13.725 1.470 5.204 1.00 91.50 264 PHE A N 1
ATOM 2085 C CA . PHE A 1 264 ? 12.939 0.545 6.014 1.00 91.50 264 PHE A CA 1
ATOM 2086 C C . PHE A 1 264 ? 13.677 0.103 7.286 1.00 91.50 264 PHE A C 1
ATOM 2088 O O . PHE A 1 264 ? 13.118 0.161 8.380 1.00 91.50 264 PHE A O 1
ATOM 2095 N N . VAL A 1 265 ? 14.948 -0.301 7.166 1.00 91.62 265 VAL A N 1
ATOM 2096 C CA . VAL A 1 265 ? 15.777 -0.710 8.312 1.00 91.62 265 VAL A CA 1
ATOM 2097 C C . VAL A 1 265 ? 15.962 0.450 9.284 1.00 91.62 265 VAL A C 1
ATOM 2099 O O . VAL A 1 265 ? 15.789 0.271 10.485 1.00 91.62 265 VAL A O 1
ATOM 2102 N N . LEU A 1 266 ? 16.270 1.651 8.789 1.00 91.19 266 LEU A N 1
ATOM 2103 C CA . LEU A 1 266 ? 16.440 2.817 9.649 1.00 91.19 266 LEU A CA 1
ATOM 2104 C C . LEU A 1 266 ? 15.123 3.223 10.312 1.00 91.19 266 LEU A C 1
ATOM 2106 O O . LEU A 1 266 ? 15.120 3.570 11.488 1.00 91.19 266 LEU A O 1
ATOM 2110 N N . THR A 1 267 ? 14.006 3.126 9.592 1.00 86.38 267 THR A N 1
ATOM 2111 C CA . THR A 1 267 ? 12.667 3.251 10.171 1.00 86.38 267 THR A CA 1
ATOM 2112 C C . THR A 1 267 ? 12.491 2.294 11.349 1.00 86.38 267 THR A C 1
ATOM 2114 O O . THR A 1 267 ? 12.029 2.721 12.402 1.00 86.38 267 THR A O 1
ATOM 2117 N N . ASP A 1 268 ? 12.885 1.024 11.215 1.00 84.00 268 ASP A N 1
ATOM 2118 C CA . ASP A 1 268 ? 12.746 0.049 12.300 1.00 84.00 268 ASP A CA 1
ATOM 2119 C C . ASP A 1 268 ? 13.683 0.345 13.478 1.00 84.00 268 ASP A C 1
ATOM 2121 O O . ASP A 1 268 ? 13.283 0.220 14.631 1.00 84.00 268 ASP A O 1
ATOM 2125 N N . LEU A 1 269 ? 14.902 0.816 13.207 1.00 86.19 269 LEU A N 1
ATOM 2126 C CA . LEU A 1 269 ? 15.865 1.213 14.239 1.00 86.19 269 LEU A CA 1
ATOM 2127 C C . LEU A 1 269 ? 15.437 2.472 15.006 1.00 86.19 269 LEU A C 1
ATOM 2129 O O . LEU A 1 269 ? 15.731 2.597 16.194 1.00 86.19 269 LEU A O 1
ATOM 2133 N N . LEU A 1 270 ? 14.752 3.407 14.342 1.00 85.12 270 LEU A N 1
ATOM 2134 C CA . LEU A 1 270 ? 14.218 4.619 14.968 1.00 85.12 270 LEU A CA 1
ATOM 2135 C C . LEU A 1 270 ? 12.964 4.342 15.809 1.00 85.12 270 LEU A C 1
ATOM 2137 O O . LEU A 1 270 ? 12.572 5.198 16.613 1.00 85.12 270 LEU A O 1
ATOM 2141 N N . LYS A 1 271 ? 12.339 3.162 15.673 1.00 77.56 271 LYS A N 1
ATOM 2142 C CA . LYS A 1 271 ? 11.213 2.782 16.529 1.00 77.56 271 LYS A CA 1
ATOM 2143 C C . LYS A 1 271 ? 11.705 2.625 17.970 1.00 77.56 271 LYS A C 1
ATOM 2145 O O . LYS A 1 271 ? 12.695 1.939 18.226 1.00 77.56 271 LYS A O 1
ATOM 2150 N N . PRO A 1 272 ? 11.025 3.242 18.951 1.00 72.00 272 PRO A N 1
ATOM 2151 C CA . PRO A 1 272 ? 11.439 3.143 20.338 1.00 72.00 272 PRO A CA 1
ATOM 2152 C C . PRO A 1 272 ? 11.421 1.688 20.801 1.00 72.00 272 PRO A C 1
ATOM 2154 O O . PRO A 1 272 ? 10.394 1.015 20.713 1.00 72.00 272 PRO A O 1
ATOM 2157 N N . SER A 1 273 ? 12.545 1.227 21.345 1.00 69.50 273 SER A N 1
ATOM 2158 C CA . SER A 1 273 ? 12.623 -0.048 22.052 1.00 69.50 273 SER A CA 1
ATOM 2159 C C . SER A 1 273 ? 11.898 0.096 23.391 1.00 69.50 273 SER A C 1
ATOM 2161 O O . SER A 1 273 ? 12.505 0.506 24.380 1.00 69.50 273 SER A O 1
ATOM 2163 N N . HIS A 1 274 ? 10.598 -0.207 23.450 1.00 63.34 274 HIS A N 1
ATOM 2164 C CA . HIS A 1 274 ? 9.957 -0.404 24.752 1.00 63.34 274 HIS A CA 1
ATOM 2165 C C . HIS A 1 274 ? 10.542 -1.664 25.369 1.00 63.34 274 HIS A C 1
ATOM 2167 O O . HIS A 1 274 ? 10.349 -2.772 24.870 1.00 63.34 274 HIS A O 1
ATOM 2173 N N . SER A 1 275 ? 11.256 -1.481 26.471 1.00 56.44 275 SER A N 1
ATOM 2174 C CA . SER A 1 275 ? 11.491 -2.562 27.413 1.00 56.44 275 SER A CA 1
ATOM 2175 C C . SER A 1 275 ? 10.128 -3.079 27.882 1.00 56.44 275 SER A C 1
ATOM 2177 O O . SER A 1 275 ? 9.302 -2.304 28.371 1.00 56.44 275 SER A O 1
ATOM 2179 N N . SER A 1 276 ? 9.875 -4.377 27.713 1.00 55.66 276 SER A N 1
ATOM 2180 C CA . SER A 1 276 ? 8.634 -5.049 28.122 1.00 55.66 276 SER A CA 1
ATOM 2181 C C . SER A 1 276 ? 8.378 -5.009 29.635 1.00 55.66 276 SER A C 1
ATOM 2183 O O . SER A 1 276 ? 7.306 -5.420 30.070 1.00 55.66 276 SER A O 1
ATOM 2185 N N . ASN A 1 277 ? 9.309 -4.480 30.437 1.00 56.09 277 ASN A N 1
ATOM 2186 C CA . ASN A 1 277 ? 9.166 -4.359 31.890 1.00 56.09 277 ASN A CA 1
ATOM 2187 C C . ASN A 1 277 ? 8.235 -3.219 32.339 1.00 56.09 277 ASN A C 1
ATOM 2189 O O . ASN A 1 277 ? 7.947 -3.103 33.523 1.00 56.09 277 ASN A O 1
ATOM 2193 N N . SER A 1 278 ? 7.716 -2.379 31.436 1.00 54.56 278 SER A N 1
ATOM 2194 C CA . SER A 1 278 ? 6.834 -1.263 31.826 1.00 54.56 278 SER A CA 1
ATOM 2195 C C . SER A 1 278 ? 5.403 -1.670 32.209 1.00 54.56 278 SER A C 1
ATOM 2197 O O . SER A 1 278 ? 4.620 -0.800 32.582 1.00 54.56 278 SER A O 1
ATOM 2199 N N . ARG A 1 279 ? 5.031 -2.957 32.126 1.00 53.00 279 ARG A N 1
ATOM 2200 C CA . ARG A 1 279 ? 3.669 -3.405 32.469 1.00 53.00 279 ARG A CA 1
ATOM 2201 C C . ARG A 1 279 ? 3.389 -3.405 33.977 1.00 53.00 279 ARG A C 1
ATOM 2203 O O . ARG A 1 279 ? 2.237 -3.231 34.344 1.00 53.00 279 ARG A O 1
ATOM 2210 N N . GLU A 1 280 ? 4.416 -3.517 34.822 1.00 56.19 280 GLU A N 1
ATOM 2211 C CA . GLU A 1 280 ? 4.262 -3.477 36.289 1.00 56.19 280 GLU A CA 1
ATOM 2212 C C . GLU A 1 280 ? 4.268 -2.050 36.866 1.00 56.19 280 GLU A C 1
ATOM 2214 O O . GLU A 1 280 ? 3.751 -1.830 37.952 1.00 56.19 280 GLU A O 1
ATOM 2219 N N . HIS A 1 281 ? 4.762 -1.044 36.134 1.00 52.53 281 HIS A N 1
ATOM 2220 C CA . HIS A 1 281 ? 4.809 0.348 36.621 1.00 52.53 281 HIS A CA 1
ATOM 2221 C C . HIS A 1 281 ? 3.661 1.244 36.139 1.00 52.53 281 HIS A C 1
ATOM 2223 O O . HIS A 1 281 ? 3.595 2.416 36.506 1.00 52.53 281 HIS A O 1
ATOM 2229 N N . MET A 1 282 ? 2.743 0.721 35.323 1.00 50.50 282 MET A N 1
ATOM 2230 C CA . MET A 1 282 ? 1.658 1.529 34.759 1.00 50.50 282 MET A CA 1
ATOM 2231 C C . MET A 1 282 ? 0.524 1.811 35.765 1.00 50.50 282 MET A C 1
ATOM 2233 O O . MET A 1 282 ? -0.236 2.757 35.555 1.00 50.50 282 MET A O 1
ATOM 2237 N N . GLU A 1 283 ? 0.423 1.047 36.861 1.00 57.72 283 GLU A N 1
ATOM 2238 C CA . GLU A 1 283 ? -0.514 1.348 37.958 1.00 57.72 283 GLU A CA 1
ATOM 2239 C C . GLU A 1 283 ? -0.012 2.487 38.861 1.00 57.72 283 GLU A C 1
ATOM 2241 O O . GLU A 1 283 ? -0.797 3.378 39.183 1.00 57.72 283 GLU A O 1
ATOM 2246 N N . ASP A 1 284 ? 1.292 2.569 39.145 1.00 54.03 284 ASP A N 1
ATOM 2247 C CA . ASP A 1 284 ? 1.853 3.630 40.001 1.00 54.03 284 ASP A CA 1
ATOM 2248 C C . ASP A 1 284 ? 2.045 4.979 39.280 1.00 54.03 284 ASP A C 1
ATOM 2250 O O . ASP A 1 284 ? 2.083 6.040 39.908 1.00 54.03 284 ASP A O 1
ATOM 2254 N N . GLN A 1 285 ? 2.132 4.986 37.945 1.00 49.44 285 GLN A N 1
ATOM 2255 C CA . GLN A 1 285 ? 2.406 6.208 37.175 1.00 49.44 285 GLN A CA 1
ATOM 2256 C C . GLN A 1 285 ? 1.154 7.059 36.874 1.00 49.44 285 GLN A C 1
ATOM 2258 O O . GLN A 1 285 ? 1.276 8.176 36.365 1.00 49.44 285 GLN A O 1
ATOM 2263 N N . LYS A 1 286 ? -0.054 6.581 37.218 1.00 54.56 286 LYS A N 1
ATOM 2264 C CA . LYS A 1 286 ? -1.319 7.306 36.985 1.00 54.56 286 LYS A CA 1
ATOM 2265 C C . LYS A 1 286 ? -1.472 8.593 37.807 1.00 54.56 286 LYS A C 1
ATOM 2267 O O . LYS A 1 286 ? -2.305 9.416 37.437 1.00 54.56 286 LYS A O 1
ATOM 2272 N N . LEU A 1 287 ? -0.682 8.810 38.868 1.00 55.16 287 LEU A N 1
ATOM 2273 C CA . LEU A 1 287 ? -0.906 9.941 39.783 1.00 55.16 287 LEU A CA 1
ATOM 2274 C C . LEU A 1 287 ? 0.081 11.118 39.683 1.00 55.16 287 LEU A C 1
ATOM 2276 O O . LEU A 1 287 ? -0.225 12.179 40.221 1.00 55.16 287 LEU A O 1
ATOM 2280 N N . THR A 1 288 ? 1.242 10.997 39.026 1.00 53.25 288 THR A N 1
ATOM 2281 C CA . THR A 1 288 ? 2.330 11.982 39.250 1.00 53.25 288 THR A CA 1
ATOM 2282 C C . THR A 1 288 ? 2.920 12.706 38.043 1.00 53.25 288 THR A C 1
ATOM 2284 O O . THR A 1 288 ? 3.674 13.649 38.261 1.00 53.25 288 THR A O 1
ATOM 2287 N N . THR A 1 289 ? 2.615 12.395 36.777 1.00 53.47 289 THR A N 1
ATOM 2288 C CA . THR A 1 289 ? 3.368 13.045 35.674 1.00 53.47 289 THR A CA 1
ATOM 2289 C C . THR A 1 289 ? 2.575 13.336 34.396 1.00 53.47 289 THR A C 1
ATOM 2291 O O . THR A 1 289 ? 2.802 12.765 33.337 1.00 53.47 289 THR A O 1
ATOM 2294 N N . SER A 1 290 ? 1.721 14.363 34.449 1.00 52.72 290 SER A N 1
ATOM 2295 C CA . SER A 1 290 ? 1.130 14.998 33.253 1.00 52.72 290 SER A CA 1
ATOM 2296 C C . SER A 1 290 ? 2.068 15.997 32.542 1.00 52.72 290 SER A C 1
ATOM 2298 O O . SER A 1 290 ? 1.670 16.577 31.533 1.00 52.72 290 SER A O 1
ATOM 2300 N N . LYS A 1 291 ? 3.287 16.268 33.039 1.00 52.41 291 LYS A N 1
ATOM 2301 C CA . LYS A 1 291 ? 4.018 17.491 32.646 1.00 52.41 291 LYS A CA 1
ATOM 2302 C C . LYS A 1 291 ? 5.223 17.380 31.699 1.00 52.41 291 LYS A C 1
ATOM 2304 O O . LYS A 1 291 ? 5.714 18.444 31.341 1.00 52.41 291 LYS A O 1
ATOM 2309 N N . GLN A 1 292 ? 5.723 16.216 31.244 1.00 52.56 292 GLN A N 1
ATOM 2310 C CA . GLN A 1 292 ? 7.034 16.265 30.546 1.00 52.56 292 GLN A CA 1
ATOM 2311 C C . GLN A 1 292 ? 7.458 15.129 29.586 1.00 52.56 292 GLN A C 1
ATOM 2313 O O . GLN A 1 292 ? 8.639 14.806 29.522 1.00 52.56 292 GLN A O 1
ATOM 2318 N N . THR A 1 293 ? 6.566 14.548 28.776 1.00 60.38 293 THR A N 1
ATOM 2319 C CA . THR A 1 293 ? 6.971 13.570 27.728 1.00 60.38 293 THR A CA 1
ATOM 2320 C C . THR A 1 293 ? 6.973 14.109 26.290 1.00 60.38 293 THR A C 1
ATOM 2322 O O . THR A 1 293 ? 7.535 13.462 25.408 1.00 60.38 293 THR A O 1
ATOM 2325 N N . LEU A 1 294 ? 6.469 15.328 26.049 1.00 62.91 294 LEU A N 1
ATOM 2326 C CA . LEU A 1 294 ? 6.432 15.956 24.715 1.00 62.91 294 LEU A CA 1
ATOM 2327 C C . LEU A 1 294 ? 7.781 16.051 23.955 1.00 62.91 294 LEU A C 1
ATOM 2329 O O . LEU A 1 294 ? 7.777 15.855 22.737 1.00 62.91 294 LEU A O 1
ATOM 2333 N N . PRO A 1 295 ? 8.945 16.347 24.580 1.00 71.38 295 PRO A N 1
ATOM 2334 C CA . PRO A 1 295 ? 10.150 16.632 23.797 1.00 71.38 295 PRO A CA 1
ATOM 2335 C C . PRO A 1 295 ? 10.704 15.403 23.060 1.00 71.38 295 PRO A C 1
ATOM 2337 O O . PRO A 1 295 ? 11.244 15.544 21.963 1.00 71.38 295 PRO A O 1
ATOM 2340 N N . ALA A 1 296 ? 10.547 14.195 23.609 1.00 76.38 296 ALA A N 1
ATOM 2341 C CA . ALA A 1 296 ? 11.107 12.985 23.007 1.00 76.38 296 ALA A CA 1
ATOM 2342 C C . ALA A 1 296 ? 10.378 12.574 21.716 1.00 76.38 296 ALA A C 1
ATOM 2344 O O . ALA A 1 296 ? 11.017 12.170 20.742 1.00 76.38 296 ALA A O 1
ATOM 2345 N N . ASP A 1 297 ? 9.052 12.702 21.682 1.00 71.69 297 ASP A N 1
ATOM 2346 C CA . ASP A 1 297 ? 8.256 12.330 20.510 1.00 71.69 297 ASP A CA 1
ATOM 2347 C C . ASP A 1 297 ? 8.429 13.332 19.358 1.00 71.69 297 ASP A C 1
ATOM 2349 O O . ASP A 1 297 ? 8.565 12.921 18.204 1.00 71.69 297 ASP A O 1
ATOM 2353 N N . MET A 1 298 ? 8.563 14.628 19.662 1.00 75.88 298 MET A N 1
ATOM 2354 C CA . MET A 1 298 ? 8.889 15.651 18.659 1.00 75.88 298 MET A CA 1
ATOM 2355 C C . MET A 1 298 ? 10.265 15.433 18.020 1.00 75.88 298 MET A C 1
ATOM 2357 O O . MET A 1 298 ? 10.420 15.600 16.808 1.00 75.88 298 MET A O 1
ATOM 2361 N N . VAL A 1 299 ? 11.269 15.022 18.801 1.00 82.62 299 VAL A N 1
ATOM 2362 C CA . VAL A 1 299 ? 12.592 14.672 18.256 1.00 82.62 299 VAL A CA 1
ATOM 2363 C C . VAL A 1 299 ? 12.485 13.482 17.301 1.00 82.62 299 VAL A C 1
ATOM 2365 O O . VAL A 1 299 ? 13.030 13.537 16.201 1.00 82.62 299 VAL A O 1
ATOM 2368 N N . ARG A 1 300 ? 11.730 12.436 17.659 1.00 79.44 300 ARG A N 1
ATOM 2369 C CA . ARG A 1 300 ? 11.515 11.267 16.786 1.00 79.44 300 ARG A CA 1
ATOM 2370 C C . ARG A 1 300 ? 10.792 11.620 15.498 1.00 79.44 300 ARG A C 1
ATOM 2372 O O . ARG A 1 300 ? 11.201 11.163 14.432 1.00 79.44 300 ARG A O 1
ATOM 2379 N N . PHE A 1 301 ? 9.749 12.444 15.585 1.00 80.31 301 PHE A N 1
ATOM 2380 C CA . PHE A 1 301 ? 9.044 12.943 14.411 1.00 80.31 301 PHE A CA 1
ATOM 2381 C C . PHE A 1 301 ? 10.018 13.650 13.462 1.00 80.31 301 PHE A C 1
ATOM 2383 O O . PHE A 1 301 ? 10.087 13.304 12.286 1.00 80.31 301 PHE A O 1
ATOM 2390 N N . ARG A 1 302 ? 10.833 14.577 13.985 1.00 83.56 302 ARG A N 1
ATOM 2391 C CA . ARG A 1 302 ? 11.832 15.311 13.192 1.00 83.56 302 ARG A CA 1
ATOM 2392 C C . ARG A 1 302 ? 12.881 14.390 12.572 1.00 83.56 302 ARG A C 1
ATOM 2394 O O . ARG A 1 302 ? 13.215 14.578 11.408 1.00 83.56 302 ARG A O 1
ATOM 2401 N N . LEU A 1 303 ? 13.373 13.394 13.311 1.00 87.69 303 LEU A N 1
ATOM 2402 C CA . LEU A 1 303 ? 14.327 12.406 12.791 1.00 87.69 303 LEU A CA 1
ATOM 2403 C C . LEU A 1 303 ? 13.718 11.558 11.669 1.00 87.69 303 LEU A C 1
ATOM 2405 O O . LEU A 1 303 ? 14.355 11.356 10.639 1.00 87.69 303 LEU A O 1
ATOM 2409 N N . THR A 1 304 ? 12.477 11.106 11.845 1.00 83.81 304 THR A N 1
ATOM 2410 C CA . THR A 1 304 ? 11.756 10.312 10.839 1.00 83.81 304 THR A CA 1
ATOM 2411 C C . THR A 1 304 ? 11.483 11.141 9.588 1.00 83.81 304 THR A C 1
ATOM 2413 O O . THR A 1 304 ? 11.768 10.692 8.483 1.00 83.81 304 THR A O 1
ATOM 2416 N N . TYR A 1 305 ? 11.024 12.384 9.757 1.00 85.12 305 TYR A N 1
ATOM 2417 C CA . TYR A 1 305 ? 10.811 13.319 8.655 1.00 85.12 305 TYR A CA 1
ATOM 2418 C C . TYR A 1 305 ? 12.110 13.612 7.896 1.00 85.12 305 TYR A C 1
ATOM 2420 O O . TYR A 1 305 ? 12.137 13.544 6.669 1.00 85.12 305 TYR A O 1
ATOM 2428 N N . LEU A 1 306 ? 13.205 13.897 8.612 1.00 89.56 306 LEU A N 1
ATOM 2429 C CA . LEU A 1 306 ? 14.510 14.150 8.002 1.00 89.56 306 LEU A CA 1
ATOM 2430 C C . LEU A 1 306 ? 15.003 12.928 7.221 1.00 89.56 306 LEU A C 1
ATOM 2432 O O . LEU A 1 306 ? 15.474 13.079 6.096 1.00 89.56 306 LEU A O 1
ATOM 2436 N N . LYS A 1 307 ? 14.847 11.723 7.780 1.00 91.38 307 LYS A N 1
ATOM 2437 C CA . LYS A 1 307 ? 15.098 10.470 7.062 1.00 91.38 307 LYS A CA 1
ATOM 2438 C C . LYS A 1 307 ? 14.255 10.404 5.789 1.00 91.38 307 LYS A C 1
ATOM 2440 O O . LYS A 1 307 ? 14.805 10.286 4.703 1.00 91.38 307 LYS A O 1
ATOM 2445 N N . ASP A 1 308 ? 12.933 10.495 5.878 1.00 88.00 308 ASP A N 1
ATOM 2446 C CA . ASP A 1 308 ? 12.076 10.354 4.695 1.00 88.00 308 ASP A CA 1
ATOM 2447 C C . ASP A 1 308 ? 12.402 11.391 3.619 1.00 88.00 308 ASP A C 1
ATOM 2449 O O . ASP A 1 308 ? 12.410 11.059 2.432 1.00 88.00 308 ASP A O 1
ATOM 2453 N N . PHE A 1 309 ? 12.747 12.614 4.023 1.00 90.25 309 PHE A N 1
ATOM 2454 C CA . PHE A 1 309 ? 13.224 13.659 3.127 1.00 90.25 309 PHE A CA 1
ATOM 2455 C C . PHE A 1 309 ? 14.539 13.269 2.437 1.00 90.25 309 PHE A C 1
ATOM 2457 O O . PHE A 1 309 ? 14.605 13.281 1.208 1.00 90.25 309 PHE A O 1
ATOM 2464 N N . VAL A 1 310 ? 15.560 12.853 3.193 1.00 93.81 310 VAL A N 1
ATOM 2465 C CA . VAL A 1 310 ? 16.872 12.450 2.654 1.00 93.81 310 VAL A CA 1
ATOM 2466 C C . VAL A 1 310 ? 16.749 11.255 1.707 1.00 93.81 310 VAL A C 1
ATOM 2468 O O . VAL A 1 310 ? 17.325 11.276 0.623 1.00 93.81 310 VAL A O 1
ATOM 2471 N N . TRP A 1 311 ? 15.962 10.235 2.051 1.00 94.00 311 TRP A N 1
ATOM 2472 C CA . TRP A 1 311 ? 15.764 9.065 1.187 1.00 94.00 311 TRP A CA 1
ATOM 2473 C C . TRP A 1 311 ? 14.886 9.372 -0.028 1.00 94.00 311 TRP A C 1
ATOM 2475 O O . TRP A 1 311 ? 15.092 8.813 -1.106 1.00 94.00 311 TRP A O 1
ATOM 2485 N N . THR A 1 312 ? 13.937 10.299 0.100 1.00 91.00 312 THR A N 1
ATOM 2486 C CA . THR A 1 312 ? 13.179 10.801 -1.053 1.00 91.00 312 THR A CA 1
ATOM 2487 C C . THR A 1 312 ? 14.097 11.571 -2.004 1.00 91.00 312 THR A C 1
ATOM 2489 O O . THR A 1 312 ? 14.092 11.297 -3.200 1.00 91.00 312 THR A O 1
ATOM 2492 N N . LEU A 1 313 ? 14.972 12.445 -1.500 1.00 93.50 313 LEU A N 1
ATOM 2493 C CA . LEU A 1 313 ? 16.005 13.080 -2.326 1.00 93.50 313 LEU A CA 1
ATOM 2494 C C . LEU A 1 313 ? 16.956 12.050 -2.939 1.00 93.50 313 LEU A C 1
ATOM 2496 O O . LEU A 1 313 ? 17.282 12.144 -4.117 1.00 93.50 313 LEU A O 1
ATOM 2500 N N . GLY A 1 314 ? 17.338 11.027 -2.177 1.00 92.62 314 GLY A N 1
ATOM 2501 C CA . GLY A 1 314 ? 18.165 9.926 -2.655 1.00 92.62 314 GLY A CA 1
ATOM 2502 C C . GLY A 1 314 ? 17.500 9.066 -3.729 1.00 92.62 314 GLY A C 1
ATOM 2503 O O . GLY A 1 314 ? 18.204 8.407 -4.474 1.00 92.62 314 GLY A O 1
ATOM 2504 N N . THR A 1 315 ? 16.173 9.083 -3.867 1.00 91.06 315 THR A N 1
ATOM 2505 C CA . THR A 1 315 ? 15.457 8.368 -4.943 1.00 91.06 315 THR A CA 1
ATOM 2506 C C . THR A 1 315 ? 15.139 9.277 -6.134 1.00 91.06 315 THR A C 1
ATOM 2508 O O . THR A 1 315 ? 15.206 8.832 -7.281 1.00 91.06 315 THR A O 1
ATOM 2511 N N . ILE A 1 316 ? 14.865 10.562 -5.895 1.00 91.38 316 ILE A N 1
ATOM 2512 C CA . ILE A 1 316 ? 14.660 11.571 -6.947 1.00 91.38 316 ILE A CA 1
ATOM 2513 C C . ILE A 1 316 ? 15.983 11.941 -7.629 1.00 91.38 316 ILE A C 1
ATOM 2515 O O . ILE A 1 316 ? 16.017 12.104 -8.843 1.00 91.38 316 ILE A O 1
ATOM 2519 N N . GLY A 1 317 ? 17.083 12.043 -6.884 1.00 91.19 317 GLY A N 1
ATOM 2520 C CA . GLY A 1 317 ? 18.401 12.414 -7.402 1.00 91.19 317 GLY A CA 1
ATOM 2521 C C . GLY A 1 317 ? 18.876 11.507 -8.542 1.00 91.19 317 GLY A C 1
ATOM 2522 O O . GLY A 1 317 ? 19.148 12.016 -9.628 1.00 91.19 317 GLY A O 1
ATOM 2523 N N . PRO A 1 318 ? 18.906 10.173 -8.365 1.00 88.50 318 PRO A N 1
ATOM 2524 C CA . PRO A 1 318 ? 19.197 9.247 -9.450 1.00 88.50 318 PRO A CA 1
ATOM 2525 C C . PRO A 1 318 ? 18.205 9.363 -10.603 1.00 88.50 318 PRO A C 1
ATOM 2527 O O . PRO A 1 318 ? 18.628 9.256 -11.744 1.00 88.50 318 PRO A O 1
ATOM 2530 N N . LEU A 1 319 ? 16.918 9.628 -10.345 1.00 88.19 319 LEU A N 1
ATOM 2531 C CA . LEU A 1 319 ? 15.920 9.787 -11.409 1.00 88.19 319 LEU A CA 1
ATOM 2532 C C . LEU A 1 319 ? 16.274 10.982 -12.303 1.00 88.19 319 LEU A C 1
ATOM 2534 O O . LEU A 1 319 ? 16.296 10.852 -13.523 1.00 88.19 319 LEU A O 1
ATOM 2538 N N . MET A 1 320 ? 16.617 12.116 -11.688 1.00 89.62 320 MET A N 1
ATOM 2539 C CA . MET A 1 320 ? 17.079 13.319 -12.387 1.00 89.62 320 MET A CA 1
ATOM 2540 C C . MET A 1 320 ? 18.413 13.075 -13.096 1.00 89.62 320 MET A C 1
ATOM 2542 O O . MET A 1 320 ? 18.593 13.481 -14.241 1.00 89.62 320 MET A O 1
ATOM 2546 N N . TYR A 1 321 ? 19.335 12.357 -12.448 1.00 88.25 321 TYR A N 1
ATOM 2547 C CA . TYR A 1 321 ? 20.604 11.964 -13.053 1.00 88.25 321 TYR A CA 1
ATOM 2548 C C . TYR A 1 321 ? 20.371 11.114 -14.302 1.00 88.25 321 TYR A C 1
ATOM 2550 O O . TYR A 1 321 ? 20.929 11.415 -15.343 1.00 88.25 321 TYR A O 1
ATOM 2558 N N . ILE A 1 322 ? 19.487 10.119 -14.245 1.00 87.12 322 ILE A N 1
ATOM 2559 C CA . ILE A 1 322 ? 19.113 9.269 -15.381 1.00 87.12 322 ILE A CA 1
ATOM 2560 C C . ILE A 1 322 ? 18.517 10.095 -16.520 1.00 87.12 322 ILE A C 1
ATOM 2562 O O . ILE A 1 322 ? 18.859 9.868 -17.681 1.00 87.12 322 ILE A O 1
ATOM 2566 N N . GLN A 1 323 ? 17.658 11.062 -16.193 1.00 83.75 323 GLN A N 1
ATOM 2567 C CA . GLN A 1 323 ? 17.059 11.972 -17.170 1.00 83.75 323 GLN A CA 1
ATOM 2568 C C . GLN A 1 323 ? 18.094 12.875 -17.855 1.00 83.75 323 GLN A C 1
ATOM 2570 O O . GLN A 1 323 ? 17.906 13.212 -19.020 1.00 83.75 323 GLN A O 1
ATOM 2575 N N . ALA A 1 324 ? 19.216 13.195 -17.201 1.00 87.44 324 ALA A N 1
ATOM 2576 C CA . ALA A 1 324 ? 20.330 13.917 -17.824 1.00 87.44 324 ALA A CA 1
ATOM 2577 C C . ALA A 1 324 ? 21.103 13.084 -18.873 1.00 87.44 324 ALA A C 1
ATOM 2579 O O . ALA A 1 324 ? 22.009 13.596 -19.526 1.00 87.44 324 ALA A O 1
ATOM 2580 N N . GLY A 1 325 ? 20.754 11.807 -19.057 1.00 86.00 325 GLY A N 1
ATOM 2581 C CA . GLY A 1 325 ? 21.315 10.936 -20.090 1.00 86.00 325 GLY A CA 1
ATOM 2582 C C . GLY A 1 325 ? 22.710 10.330 -19.845 1.00 86.00 325 GLY A C 1
ATOM 2583 O O . GLY A 1 325 ? 23.372 10.011 -20.829 1.00 86.00 325 GLY A O 1
ATOM 2584 N N . PRO A 1 326 ? 23.189 10.074 -18.610 1.00 87.38 326 PRO A N 1
ATOM 2585 C CA . PRO A 1 326 ? 24.475 9.408 -18.375 1.00 87.38 326 PRO A CA 1
ATOM 2586 C C . PRO A 1 326 ? 24.493 7.982 -18.939 1.00 87.38 326 PRO A C 1
ATOM 2588 O O . PRO A 1 326 ? 25.543 7.461 -19.295 1.00 87.38 326 PRO A O 1
ATOM 2591 N N . PHE A 1 327 ? 23.317 7.363 -19.073 1.00 86.56 327 PHE A N 1
ATOM 2592 C CA . PHE A 1 327 ? 23.143 6.059 -19.710 1.00 86.56 327 PHE A CA 1
ATOM 2593 C C . PHE A 1 327 ? 22.972 6.126 -21.232 1.00 86.56 327 PHE A C 1
ATOM 2595 O O . PHE A 1 327 ? 22.656 5.108 -21.849 1.00 86.56 327 PHE A O 1
ATOM 2602 N N . ASN A 1 328 ? 23.160 7.303 -21.832 1.00 83.12 328 ASN A N 1
ATOM 2603 C CA . ASN A 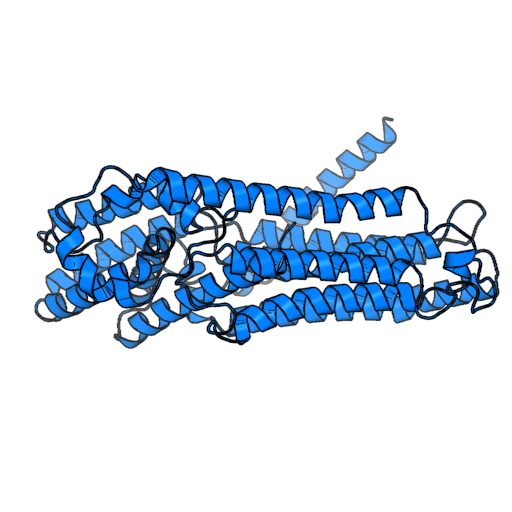1 328 ? 23.168 7.491 -23.280 1.00 83.12 328 ASN A CA 1
ATOM 2604 C C . ASN A 1 328 ? 24.600 7.493 -23.849 1.00 83.12 328 ASN A C 1
ATOM 2606 O O . ASN A 1 328 ? 24.801 7.887 -24.993 1.00 83.12 328 ASN A O 1
ATOM 2610 N N . ASN A 1 329 ? 25.598 7.057 -23.071 1.00 86.75 329 ASN A N 1
ATOM 2611 C CA . ASN A 1 329 ? 26.967 6.876 -23.546 1.00 86.75 329 ASN A CA 1
ATOM 2612 C C . ASN A 1 329 ? 27.159 5.510 -24.237 1.00 86.75 329 ASN A C 1
ATOM 2614 O O . ASN A 1 329 ? 26.440 4.546 -23.971 1.00 86.75 329 ASN A O 1
ATOM 2618 N N . CYS A 1 330 ? 28.165 5.404 -25.110 1.00 85.06 330 CYS A N 1
ATOM 2619 C CA . CYS A 1 330 ? 28.462 4.163 -25.838 1.00 85.06 330 CYS A CA 1
ATOM 2620 C C . CYS A 1 330 ? 28.787 2.982 -24.906 1.00 85.06 330 CYS A C 1
ATOM 2622 O O . CYS A 1 330 ? 28.490 1.837 -25.233 1.00 85.06 330 CYS A O 1
ATOM 2624 N N . GLU A 1 331 ? 29.359 3.246 -23.728 1.00 87.00 331 GLU A N 1
ATOM 2625 C CA . GLU A 1 331 ? 29.708 2.209 -22.748 1.00 87.00 331 GLU A CA 1
ATOM 2626 C C . GLU A 1 331 ? 28.479 1.482 -22.189 1.00 87.00 331 GLU A C 1
ATOM 2628 O O . GLU A 1 331 ? 28.519 0.262 -21.997 1.00 87.00 331 GLU A O 1
ATOM 2633 N N . ALA A 1 332 ? 27.371 2.201 -21.969 1.00 85.62 332 ALA A N 1
ATOM 2634 C CA . ALA A 1 332 ? 26.114 1.598 -21.539 1.00 85.62 332 ALA A CA 1
ATOM 2635 C C . ALA A 1 332 ? 25.549 0.638 -22.597 1.00 85.62 332 ALA A C 1
ATOM 2637 O O . ALA A 1 332 ? 25.010 -0.407 -22.235 1.00 85.62 332 ALA A O 1
ATOM 2638 N N . TYR A 1 333 ? 25.748 0.946 -23.883 1.00 86.25 333 TYR A N 1
ATOM 2639 C CA . TYR A 1 333 ? 25.347 0.104 -25.019 1.00 86.25 333 TYR A CA 1
ATOM 2640 C C . TYR A 1 333 ? 26.339 -1.020 -25.353 1.00 86.25 333 TYR A C 1
ATOM 2642 O O . TYR A 1 333 ? 26.032 -1.889 -26.167 1.00 86.25 333 TYR A O 1
ATOM 2650 N N . ALA A 1 334 ? 27.509 -1.032 -24.714 1.00 89.50 334 ALA A N 1
ATOM 2651 C CA . ALA A 1 334 ? 28.543 -2.053 -24.878 1.00 89.50 334 ALA A CA 1
ATOM 2652 C C . ALA A 1 334 ? 28.657 -2.987 -23.656 1.00 89.50 334 ALA A C 1
ATOM 2654 O O . ALA A 1 334 ? 29.672 -3.662 -23.486 1.00 89.50 334 ALA A O 1
ATOM 2655 N N . ALA A 1 335 ? 27.655 -2.999 -22.766 1.00 85.44 335 ALA A N 1
ATOM 2656 C CA . ALA A 1 335 ? 27.661 -3.776 -21.521 1.00 85.44 335 ALA A CA 1
ATOM 2657 C C . ALA A 1 335 ? 28.968 -3.598 -20.718 1.00 85.44 335 ALA A C 1
ATOM 2659 O O . ALA A 1 335 ? 29.656 -4.572 -20.403 1.00 85.44 335 ALA A O 1
ATOM 2660 N N . TRP A 1 336 ? 29.330 -2.343 -20.413 1.00 85.00 336 TRP A N 1
ATOM 2661 C CA . TRP A 1 336 ? 30.606 -1.980 -19.770 1.00 85.00 336 TRP A CA 1
ATOM 2662 C C . TRP A 1 336 ? 31.844 -2.285 -20.628 1.00 85.00 336 TRP A C 1
ATOM 2664 O O . TRP A 1 336 ? 32.893 -2.662 -20.108 1.00 85.00 336 TRP A O 1
ATOM 2674 N N . GLY A 1 337 ? 31.706 -2.193 -21.952 1.00 85.19 337 GLY A N 1
ATOM 2675 C CA . GLY A 1 337 ? 32.768 -2.518 -22.909 1.00 85.19 337 GLY A CA 1
ATOM 2676 C C . GLY A 1 337 ? 33.063 -4.015 -23.050 1.00 85.19 337 GLY A C 1
ATOM 2677 O O . GLY A 1 337 ? 34.037 -4.379 -23.703 1.00 85.19 337 GLY A O 1
ATOM 2678 N N . ARG A 1 338 ? 32.255 -4.895 -22.441 1.00 86.38 338 ARG A N 1
ATOM 2679 C CA . ARG A 1 338 ? 32.425 -6.358 -22.530 1.00 86.38 338 ARG A CA 1
ATOM 2680 C C . ARG A 1 338 ? 31.797 -6.957 -23.783 1.00 86.38 338 ARG A C 1
ATOM 2682 O O . ARG A 1 338 ? 32.160 -8.064 -24.169 1.00 86.38 338 ARG A O 1
ATOM 2689 N N . ALA A 1 339 ? 30.843 -6.255 -24.383 1.00 87.75 339 ALA A N 1
ATOM 2690 C CA . ALA A 1 339 ? 30.157 -6.666 -25.596 1.00 87.75 339 ALA A CA 1
ATOM 2691 C C . ALA A 1 339 ? 30.452 -5.689 -26.740 1.00 87.75 339 ALA A C 1
ATOM 2693 O O . ALA A 1 339 ? 30.859 -4.547 -26.517 1.00 87.75 339 ALA A O 1
ATOM 2694 N N . GLY A 1 340 ? 30.220 -6.140 -27.975 1.00 88.62 340 GLY A N 1
ATOM 2695 C CA . GLY A 1 340 ? 30.207 -5.245 -29.128 1.00 88.62 340 GLY A CA 1
ATOM 2696 C C . GLY A 1 340 ? 29.161 -4.142 -28.950 1.00 88.62 340 GLY A C 1
ATOM 2697 O O . GLY A 1 340 ? 28.133 -4.347 -28.302 1.00 88.62 340 GLY A O 1
ATOM 2698 N N . LEU A 1 341 ? 29.434 -2.967 -29.518 1.00 90.50 341 LEU A N 1
ATOM 2699 C CA . LEU A 1 341 ? 28.518 -1.833 -29.476 1.00 90.50 341 LEU A CA 1
ATOM 2700 C C . LEU A 1 341 ? 27.204 -2.203 -30.183 1.00 90.50 341 LEU A C 1
ATOM 2702 O O . LEU A 1 341 ? 27.199 -2.423 -31.392 1.00 90.50 341 LEU A O 1
ATOM 2706 N N . ALA A 1 342 ? 26.102 -2.261 -29.436 1.00 89.81 342 ALA A N 1
ATOM 2707 C CA . ALA A 1 342 ? 24.781 -2.571 -29.972 1.00 89.81 342 ALA A CA 1
ATOM 2708 C C . ALA A 1 342 ? 23.946 -1.290 -30.069 1.00 89.81 342 ALA A C 1
ATOM 2710 O O . ALA A 1 342 ? 23.193 -0.943 -29.159 1.00 89.81 342 ALA A O 1
ATOM 2711 N N . LEU A 1 343 ? 24.116 -0.561 -31.172 1.00 89.19 343 LEU A N 1
ATOM 2712 C CA . LEU A 1 343 ? 23.359 0.664 -31.407 1.00 89.19 343 LEU A CA 1
ATOM 2713 C C . LEU A 1 343 ? 21.953 0.345 -31.939 1.00 89.19 343 LEU A C 1
ATOM 2715 O O . LEU A 1 343 ? 21.815 -0.536 -32.793 1.00 89.19 343 LEU A O 1
ATOM 2719 N N . PRO A 1 344 ? 20.908 1.059 -31.486 1.00 85.25 344 PRO A N 1
ATOM 2720 C CA . PRO A 1 344 ? 19.542 0.857 -31.964 1.00 85.25 344 PRO A CA 1
ATOM 2721 C C . PRO A 1 344 ? 19.365 1.157 -33.464 1.00 85.25 344 PRO A C 1
ATOM 2723 O O . PRO A 1 344 ? 18.402 0.681 -34.056 1.00 85.25 344 PRO A O 1
ATOM 2726 N N . GLU A 1 345 ? 20.275 1.906 -34.092 1.00 87.00 345 GLU A N 1
ATOM 2727 C CA . GLU A 1 345 ? 20.285 2.188 -35.533 1.00 87.00 345 GLU A CA 1
ATOM 2728 C C . GLU A 1 345 ? 20.783 1.011 -36.380 1.00 87.00 345 GLU A C 1
ATOM 2730 O O . GLU A 1 345 ? 20.552 0.980 -37.589 1.00 87.00 345 GLU A O 1
ATOM 2735 N N . MET A 1 346 ? 21.461 0.032 -35.773 1.00 91.12 346 MET A N 1
ATOM 2736 C CA . MET A 1 346 ? 21.905 -1.157 -36.494 1.00 91.12 346 MET A CA 1
ATOM 2737 C C . MET A 1 346 ? 20.677 -1.990 -36.901 1.00 91.12 346 MET A C 1
ATOM 2739 O O . MET A 1 346 ? 19.897 -2.367 -36.021 1.00 91.12 346 MET A O 1
ATOM 2743 N N . PRO A 1 347 ? 20.493 -2.332 -38.194 1.00 91.81 347 PRO A N 1
ATOM 2744 C CA . PRO A 1 347 ? 19.281 -3.003 -38.676 1.00 91.81 347 PRO A CA 1
ATOM 2745 C C . PRO A 1 347 ? 18.950 -4.302 -37.933 1.00 91.81 347 PRO A C 1
ATOM 2747 O O . PRO A 1 347 ? 17.783 -4.580 -37.652 1.00 91.81 347 PRO A O 1
ATOM 2750 N N . ASP A 1 348 ? 19.974 -5.076 -37.568 1.00 94.56 348 ASP A N 1
ATOM 2751 C CA . ASP A 1 348 ? 19.807 -6.324 -36.823 1.00 94.56 348 ASP A CA 1
ATOM 2752 C C . ASP A 1 348 ? 19.314 -6.094 -35.392 1.00 94.56 348 ASP A C 1
ATOM 2754 O O . ASP A 1 348 ? 18.394 -6.778 -34.941 1.00 94.56 348 ASP A O 1
ATOM 2758 N N . ILE A 1 349 ? 19.862 -5.089 -34.703 1.00 93.38 349 ILE A N 1
ATOM 2759 C CA . ILE A 1 349 ? 19.451 -4.713 -33.345 1.00 93.38 349 ILE A CA 1
ATOM 2760 C C . ILE A 1 349 ? 18.039 -4.128 -33.359 1.00 93.38 349 ILE A C 1
ATOM 2762 O O . ILE A 1 349 ? 17.210 -4.509 -32.534 1.00 93.38 349 ILE A O 1
ATOM 2766 N N . ALA A 1 350 ? 17.730 -3.259 -34.322 1.00 91.75 350 ALA A N 1
ATOM 2767 C CA . ALA A 1 350 ? 16.401 -2.682 -34.486 1.00 91.75 350 ALA A CA 1
ATOM 2768 C C . ALA A 1 350 ? 15.333 -3.763 -34.718 1.00 91.75 350 ALA A C 1
ATOM 2770 O O . ALA A 1 350 ? 14.272 -3.744 -34.088 1.00 91.75 350 ALA A O 1
ATOM 2771 N N . ARG A 1 351 ? 15.622 -4.737 -35.595 1.00 93.94 351 ARG A N 1
ATOM 2772 C CA . ARG A 1 351 ? 14.749 -5.889 -35.860 1.00 93.94 351 ARG A CA 1
ATOM 2773 C C . ARG A 1 351 ? 14.537 -6.730 -34.601 1.00 93.94 351 ARG A C 1
ATOM 2775 O O . ARG A 1 351 ? 13.392 -7.033 -34.274 1.00 93.94 351 ARG A O 1
ATOM 2782 N N . LEU A 1 352 ? 15.614 -7.042 -33.879 1.00 95.38 352 LEU A N 1
ATOM 2783 C CA . LEU A 1 352 ? 15.562 -7.811 -32.636 1.00 95.38 352 LEU A CA 1
ATOM 2784 C C . LEU A 1 352 ? 14.744 -7.098 -31.549 1.00 95.38 352 LEU A C 1
ATOM 2786 O O . LEU A 1 352 ? 13.892 -7.710 -30.908 1.00 95.38 352 LEU A O 1
ATOM 2790 N N . LEU A 1 353 ? 14.966 -5.796 -31.356 1.00 93.94 353 LEU A N 1
ATOM 2791 C CA . LEU A 1 353 ? 14.196 -4.982 -30.414 1.00 93.94 353 LEU A CA 1
ATOM 2792 C C . LEU A 1 353 ? 12.713 -4.967 -30.782 1.00 93.94 353 LEU A C 1
ATOM 2794 O O . LEU A 1 353 ? 11.867 -5.153 -29.910 1.00 93.94 353 LEU A O 1
ATOM 2798 N N . LYS A 1 354 ? 12.387 -4.807 -32.069 1.00 93.12 354 LYS A N 1
ATOM 2799 C CA . LYS A 1 354 ? 11.001 -4.831 -32.543 1.00 93.12 354 LYS A CA 1
ATOM 2800 C C . LYS A 1 354 ? 10.329 -6.174 -32.259 1.00 93.12 354 LYS A C 1
ATOM 2802 O O . LYS A 1 354 ? 9.201 -6.184 -31.770 1.00 93.12 354 LYS A O 1
ATOM 2807 N N . GLU A 1 355 ? 11.010 -7.288 -32.513 1.00 95.62 355 GLU A N 1
ATOM 2808 C CA . GLU A 1 355 ? 10.514 -8.632 -32.192 1.00 95.62 355 GLU A CA 1
ATOM 2809 C C . GLU A 1 355 ? 10.274 -8.800 -30.682 1.00 95.62 355 GLU A C 1
ATOM 2811 O O . GLU A 1 355 ? 9.192 -9.215 -30.258 1.00 95.62 355 GLU A O 1
ATOM 2816 N N . ARG A 1 356 ? 11.238 -8.381 -29.849 1.00 96.38 356 ARG A N 1
ATOM 2817 C CA . ARG A 1 356 ? 11.126 -8.441 -28.383 1.00 96.38 356 ARG A CA 1
ATOM 2818 C C . ARG A 1 356 ? 9.995 -7.572 -27.842 1.00 96.38 356 ARG A C 1
ATOM 2820 O O . ARG A 1 356 ? 9.309 -8.006 -26.920 1.00 96.38 356 ARG A O 1
ATOM 2827 N N . ILE A 1 357 ? 9.748 -6.395 -28.417 1.00 94.75 357 ILE A N 1
ATOM 2828 C CA . ILE A 1 357 ? 8.620 -5.541 -28.021 1.00 94.75 357 ILE A CA 1
ATOM 2829 C C . ILE A 1 357 ? 7.277 -6.218 -28.288 1.00 94.75 357 ILE A C 1
ATOM 2831 O O . ILE A 1 357 ? 6.413 -6.185 -27.417 1.00 94.75 357 ILE A O 1
ATOM 2835 N N . HIS A 1 358 ? 7.104 -6.858 -29.446 1.00 93.19 358 HIS A N 1
ATOM 2836 C CA . HIS A 1 358 ? 5.833 -7.499 -29.800 1.00 93.19 358 HIS A CA 1
ATOM 2837 C C . HIS A 1 358 ? 5.582 -8.820 -29.055 1.00 93.19 358 HIS A C 1
ATOM 2839 O O . HIS A 1 358 ? 4.443 -9.279 -29.013 1.00 93.19 358 HIS A O 1
ATOM 2845 N N . GLY A 1 359 ? 6.614 -9.425 -28.460 1.00 96.00 359 GLY A N 1
ATOM 2846 C CA . GLY A 1 359 ? 6.497 -10.662 -27.686 1.00 96.00 359 GLY A CA 1
ATOM 2847 C C . GLY A 1 359 ? 6.980 -10.511 -26.246 1.00 96.00 359 GLY A C 1
ATOM 2848 O O . GLY A 1 359 ? 6.193 -10.327 -25.317 1.00 96.00 359 GLY A O 1
ATOM 2849 N N . LEU A 1 360 ? 8.296 -10.614 -26.061 1.00 96.44 360 LEU A N 1
ATOM 2850 C CA . LEU A 1 360 ? 8.948 -10.760 -24.759 1.00 96.44 360 LEU A CA 1
ATOM 2851 C C . LEU A 1 360 ? 8.613 -9.643 -23.757 1.00 96.44 360 LEU A C 1
ATOM 2853 O O . LEU A 1 360 ? 8.273 -9.934 -22.612 1.00 96.44 360 LEU A O 1
ATOM 2857 N N . TYR A 1 361 ? 8.682 -8.373 -24.153 1.00 96.25 361 TYR A N 1
ATOM 2858 C CA . TYR A 1 361 ? 8.462 -7.259 -23.227 1.00 96.25 361 TYR A CA 1
ATOM 2859 C C . TYR A 1 361 ? 7.007 -7.136 -22.773 1.00 96.25 361 TYR A C 1
ATOM 2861 O O . TYR A 1 361 ? 6.760 -6.792 -21.619 1.00 96.25 361 TYR A O 1
ATOM 2869 N N . ILE A 1 362 ? 6.041 -7.465 -23.637 1.00 95.25 362 ILE A N 1
ATOM 2870 C CA . ILE A 1 362 ? 4.628 -7.540 -23.240 1.00 95.25 362 ILE A CA 1
ATOM 2871 C C . ILE A 1 362 ? 4.446 -8.648 -22.201 1.00 95.25 362 ILE A C 1
ATOM 2873 O O . ILE A 1 362 ? 3.793 -8.429 -21.182 1.00 95.25 362 ILE A O 1
ATOM 2877 N N . VAL A 1 363 ? 5.071 -9.811 -22.411 1.00 96.75 363 VAL A N 1
ATOM 2878 C CA . VAL A 1 363 ? 5.033 -10.917 -21.444 1.00 96.75 363 VAL A CA 1
ATOM 2879 C C . VAL A 1 363 ? 5.637 -10.495 -20.102 1.00 96.75 363 VAL A C 1
ATOM 2881 O O . VAL A 1 363 ? 5.013 -10.718 -19.068 1.00 96.75 363 VAL A O 1
ATOM 2884 N N . ILE A 1 364 ? 6.795 -9.826 -20.096 1.00 97.06 364 ILE A N 1
ATOM 2885 C CA . ILE A 1 364 ? 7.423 -9.307 -18.867 1.00 97.06 364 ILE A CA 1
ATOM 2886 C C . ILE A 1 364 ? 6.497 -8.309 -18.156 1.00 97.06 364 ILE A C 1
ATOM 2888 O O . ILE A 1 364 ? 6.303 -8.424 -16.946 1.00 97.06 364 ILE A O 1
ATOM 2892 N N . ALA A 1 365 ? 5.882 -7.373 -18.890 1.00 96.19 365 ALA A N 1
ATOM 2893 C CA . ALA A 1 365 ? 4.935 -6.404 -18.334 1.00 96.19 365 ALA A CA 1
ATOM 2894 C C . ALA A 1 365 ? 3.742 -7.097 -17.656 1.00 96.19 365 ALA A C 1
ATOM 2896 O O . ALA A 1 365 ? 3.423 -6.817 -16.499 1.00 96.19 365 ALA A O 1
ATOM 2897 N N . VAL A 1 366 ? 3.101 -8.022 -18.379 1.00 96.12 366 VAL A N 1
ATOM 2898 C CA . VAL A 1 366 ? 1.915 -8.756 -17.921 1.00 96.12 366 VAL A CA 1
ATOM 2899 C C . VAL A 1 366 ? 2.246 -9.624 -16.713 1.00 96.12 366 VAL A C 1
ATOM 2901 O O . VAL A 1 366 ? 1.479 -9.631 -15.753 1.00 96.12 366 VAL A O 1
ATOM 2904 N N . LEU A 1 367 ? 3.389 -10.314 -16.717 1.00 97.38 367 LEU A N 1
ATOM 2905 C CA . LEU A 1 367 ? 3.835 -11.113 -15.575 1.00 97.38 367 LEU A CA 1
ATOM 2906 C C . LEU A 1 367 ? 4.145 -10.235 -14.359 1.00 97.38 367 LEU A C 1
ATOM 2908 O O . LEU A 1 367 ? 3.681 -10.544 -13.264 1.00 97.38 367 LEU A O 1
ATOM 2912 N N . GLY A 1 368 ? 4.865 -9.125 -14.540 1.00 97.25 368 GLY A N 1
ATOM 2913 C CA . GLY A 1 368 ? 5.188 -8.194 -13.457 1.00 97.25 368 GLY A CA 1
ATOM 2914 C C . GLY A 1 368 ? 3.936 -7.619 -12.791 1.00 97.25 368 GLY A C 1
ATOM 2915 O O . GLY A 1 368 ? 3.797 -7.682 -11.569 1.00 97.25 368 GLY A O 1
ATOM 2916 N N . ILE A 1 369 ? 2.979 -7.132 -13.589 1.00 96.94 369 ILE A N 1
ATOM 2917 C CA . ILE A 1 369 ? 1.679 -6.645 -13.095 1.00 96.94 369 ILE A CA 1
ATOM 2918 C C . ILE A 1 369 ? 0.871 -7.788 -12.468 1.00 96.94 369 ILE A C 1
ATOM 2920 O O . ILE A 1 369 ? 0.300 -7.624 -11.390 1.00 96.94 369 ILE A O 1
ATOM 2924 N N . GLY A 1 370 ? 0.842 -8.957 -13.110 1.00 97.00 370 GLY A N 1
ATOM 2925 C CA . GLY A 1 370 ? 0.132 -10.140 -12.631 1.00 97.00 370 GLY A CA 1
ATOM 2926 C C . GLY A 1 370 ? 0.608 -10.591 -11.251 1.00 97.00 370 GLY A C 1
ATOM 2927 O O . GLY A 1 370 ? -0.220 -10.877 -10.389 1.00 97.00 370 GLY A O 1
ATOM 2928 N N . ILE A 1 371 ? 1.921 -10.569 -11.000 1.00 97.88 371 ILE A N 1
ATOM 2929 C CA . ILE A 1 371 ? 2.508 -10.853 -9.684 1.00 97.88 371 ILE A CA 1
ATOM 2930 C C . ILE A 1 371 ? 2.021 -9.840 -8.641 1.00 97.88 371 ILE A C 1
ATOM 2932 O O . ILE A 1 371 ? 1.610 -10.245 -7.555 1.00 97.88 371 ILE A O 1
ATOM 2936 N N . GLN A 1 372 ? 1.998 -8.539 -8.953 1.00 97.56 372 GLN A N 1
ATOM 2937 C CA . GLN A 1 372 ? 1.497 -7.526 -8.011 1.00 97.56 372 GLN A CA 1
ATOM 2938 C C . GLN A 1 372 ? 0.014 -7.713 -7.689 1.00 97.56 372 GLN A C 1
ATOM 2940 O O . GLN A 1 372 ? -0.382 -7.641 -6.523 1.00 97.56 372 GLN A O 1
ATOM 2945 N N . ILE A 1 373 ? -0.810 -7.986 -8.704 1.00 95.69 373 ILE A N 1
ATOM 2946 C CA . ILE A 1 373 ? -2.236 -8.278 -8.519 1.00 95.69 373 ILE A CA 1
ATOM 2947 C C . ILE A 1 373 ? -2.398 -9.532 -7.659 1.00 95.69 373 ILE A C 1
ATOM 2949 O O . ILE A 1 373 ? -3.180 -9.520 -6.711 1.00 95.69 373 ILE A O 1
ATOM 2953 N N . PHE A 1 374 ? -1.631 -10.589 -7.931 1.00 97.00 374 PHE A N 1
ATOM 2954 C CA . PHE A 1 374 ? -1.669 -11.828 -7.160 1.00 97.00 374 PHE A CA 1
ATOM 2955 C C . PHE A 1 374 ? -1.290 -11.607 -5.690 1.00 97.00 374 PHE A C 1
ATOM 2957 O O . PHE A 1 374 ? -2.031 -12.033 -4.805 1.00 97.00 374 PHE A O 1
ATOM 2964 N N . ILE A 1 375 ? -0.196 -10.886 -5.415 1.00 96.19 375 ILE A N 1
ATOM 2965 C CA . ILE A 1 375 ? 0.218 -10.523 -4.050 1.00 96.19 375 ILE A CA 1
ATOM 2966 C C . ILE A 1 375 ? -0.896 -9.737 -3.348 1.00 96.19 375 ILE A C 1
ATOM 2968 O O . ILE A 1 375 ? -1.235 -10.032 -2.200 1.00 96.19 375 ILE A O 1
ATOM 2972 N N . THR A 1 376 ? -1.497 -8.768 -4.040 1.00 95.19 376 THR A N 1
ATOM 2973 C CA . THR A 1 376 ? -2.572 -7.924 -3.502 1.00 95.19 376 THR A CA 1
ATOM 2974 C C . THR A 1 376 ? -3.808 -8.754 -3.158 1.00 95.19 376 THR A C 1
ATOM 2976 O O . THR A 1 376 ? -4.270 -8.746 -2.017 1.00 95.19 376 THR A O 1
ATOM 2979 N N . VAL A 1 377 ? -4.326 -9.518 -4.123 1.00 94.81 377 VAL A N 1
ATOM 2980 C CA . VAL A 1 377 ? -5.534 -10.339 -3.964 1.00 94.81 377 VAL A CA 1
ATOM 2981 C C . VAL A 1 377 ? -5.315 -11.436 -2.927 1.00 94.81 377 VAL A C 1
ATOM 2983 O O . VAL A 1 377 ? -6.164 -11.619 -2.059 1.00 94.81 377 VAL A O 1
ATOM 2986 N N . GLY A 1 378 ? -4.172 -12.125 -2.960 1.00 94.69 378 GLY A N 1
ATOM 2987 C CA . GLY A 1 378 ? -3.821 -13.148 -1.974 1.00 94.69 378 GLY A CA 1
ATOM 2988 C C . GLY A 1 378 ? -3.738 -12.582 -0.555 1.00 94.69 378 GLY A C 1
ATOM 2989 O O . GLY A 1 378 ? -4.256 -13.184 0.386 1.00 94.69 378 GLY A O 1
ATOM 2990 N N . SER A 1 379 ? -3.175 -11.381 -0.400 1.00 94.19 379 SER A N 1
ATOM 2991 C CA . SER A 1 379 ? -3.111 -10.691 0.894 1.00 94.19 379 SER A CA 1
ATOM 2992 C C . SER A 1 379 ? -4.494 -10.326 1.429 1.00 94.19 379 SER A C 1
ATOM 2994 O O . SER A 1 379 ? -4.773 -10.577 2.601 1.00 94.19 379 SER A O 1
ATOM 2996 N N . LEU A 1 380 ? -5.369 -9.781 0.577 1.00 93.19 380 LEU A N 1
ATOM 2997 C CA . LEU A 1 380 ? -6.752 -9.449 0.940 1.00 93.19 380 LEU A CA 1
ATOM 2998 C C . LEU A 1 380 ? -7.573 -10.705 1.259 1.00 93.19 380 LEU A C 1
ATOM 3000 O O . LEU A 1 380 ? -8.362 -10.716 2.202 1.00 93.19 380 LEU A O 1
ATOM 3004 N N . TRP A 1 381 ? -7.350 -11.791 0.519 1.00 93.62 381 TRP A N 1
ATOM 3005 C CA . TRP A 1 381 ? -7.980 -13.087 0.768 1.00 93.62 381 TRP A CA 1
ATOM 3006 C C . TRP A 1 381 ? -7.572 -13.700 2.110 1.00 93.62 381 TRP A C 1
ATOM 3008 O O . TRP A 1 381 ? -8.358 -14.428 2.713 1.00 93.62 381 TRP A O 1
ATOM 3018 N N . GLY A 1 382 ? -6.367 -13.401 2.597 1.00 92.56 382 GLY A N 1
ATOM 3019 C CA . GLY A 1 382 ? -5.926 -13.790 3.935 1.00 92.56 382 GLY A CA 1
ATOM 3020 C C . GLY A 1 382 ? -6.610 -13.016 5.066 1.00 92.56 382 GLY A C 1
ATOM 3021 O O . GLY A 1 382 ? -6.611 -13.498 6.189 1.00 92.56 382 GLY A O 1
ATOM 3022 N N . CYS A 1 383 ? -7.211 -11.855 4.784 1.00 94.88 383 CYS A N 1
ATOM 3023 C CA . CYS A 1 383 ? -7.868 -10.990 5.774 1.00 94.88 383 CYS A CA 1
ATOM 3024 C C . CYS A 1 383 ? -9.335 -10.724 5.424 1.00 94.88 383 CYS A C 1
ATOM 3026 O O . CYS A 1 383 ? -9.793 -9.579 5.405 1.00 94.88 383 CYS A O 1
ATOM 3028 N N . ARG A 1 384 ? -10.087 -11.781 5.091 1.00 94.50 384 ARG A N 1
ATOM 3029 C CA . ARG A 1 384 ? -11.465 -11.614 4.599 1.00 94.50 384 ARG A CA 1
ATOM 3030 C C . ARG A 1 384 ? -12.413 -11.065 5.650 1.00 94.50 384 ARG A C 1
ATOM 3032 O O . ARG A 1 384 ? -13.357 -10.380 5.272 1.00 94.50 384 ARG A O 1
ATOM 3039 N N . LYS A 1 385 ? -12.226 -11.399 6.928 1.00 95.00 385 LYS A N 1
ATOM 3040 C CA . LYS A 1 385 ? -13.131 -10.940 7.986 1.00 95.00 385 LYS A CA 1
ATOM 3041 C C . LYS A 1 385 ? -12.893 -9.457 8.241 1.00 95.00 385 LYS A C 1
ATOM 3043 O O . LYS A 1 385 ? -13.850 -8.692 8.229 1.00 95.00 385 LYS A O 1
ATOM 3048 N N . GLY A 1 386 ? -11.628 -9.040 8.309 1.00 94.69 386 GLY A N 1
ATOM 3049 C CA . GLY A 1 386 ? -11.257 -7.623 8.363 1.00 94.69 386 GLY A CA 1
ATOM 3050 C C . GLY A 1 386 ? -11.769 -6.844 7.148 1.00 94.69 386 GLY A C 1
ATOM 3051 O O . GLY A 1 386 ? -12.348 -5.773 7.292 1.00 94.69 386 GLY A O 1
ATOM 3052 N N . LEU A 1 387 ? -11.670 -7.425 5.947 1.00 93.31 387 LEU A N 1
ATOM 3053 C CA . LEU A 1 387 ? -12.219 -6.830 4.726 1.00 93.31 387 LEU A CA 1
ATOM 3054 C C . LEU A 1 387 ? -13.739 -6.613 4.809 1.00 93.31 387 LEU A C 1
ATOM 3056 O O . LEU A 1 387 ? -14.231 -5.588 4.351 1.00 93.31 387 LEU A O 1
ATOM 3060 N N . ARG A 1 388 ? -14.490 -7.549 5.407 1.00 92.50 388 ARG A N 1
ATOM 3061 C CA . ARG A 1 388 ? -15.944 -7.402 5.602 1.00 92.50 388 ARG A CA 1
ATOM 3062 C C . ARG A 1 388 ? -16.314 -6.296 6.586 1.00 92.50 388 ARG A C 1
ATOM 3064 O O . ARG A 1 388 ? -17.428 -5.804 6.470 1.00 92.50 388 ARG A O 1
ATOM 3071 N N . VAL A 1 389 ? -15.438 -5.967 7.538 1.00 94.06 389 VAL A N 1
ATOM 3072 C CA . VAL A 1 389 ? -15.611 -4.839 8.471 1.00 94.06 389 VAL A CA 1
ATOM 3073 C C . VAL A 1 389 ? -15.302 -3.526 7.760 1.00 94.06 389 VAL A C 1
ATOM 3075 O O . VAL A 1 389 ? -16.093 -2.597 7.795 1.00 94.06 389 VAL A O 1
ATOM 3078 N N . LEU A 1 390 ? -14.169 -3.453 7.061 1.00 92.12 390 LEU A N 1
ATOM 3079 C CA . LEU A 1 390 ? -13.729 -2.216 6.408 1.00 92.12 390 LEU A CA 1
ATOM 3080 C C . LEU A 1 390 ? -14.591 -1.828 5.199 1.00 92.12 390 LEU A C 1
ATOM 3082 O O . LEU A 1 390 ? -14.707 -0.651 4.885 1.00 92.12 390 LEU A O 1
ATOM 3086 N N . LEU A 1 391 ? -15.203 -2.809 4.531 1.00 88.94 391 LEU A N 1
ATOM 3087 C CA . LEU A 1 391 ? -16.103 -2.608 3.393 1.00 88.94 391 LEU A CA 1
ATOM 3088 C C . LEU A 1 391 ? -17.589 -2.721 3.784 1.00 88.94 391 LEU A C 1
ATOM 3090 O O . LEU A 1 391 ? -18.396 -3.255 3.017 1.00 88.94 391 LEU A O 1
ATOM 3094 N N . GLN A 1 392 ? -17.967 -2.300 4.988 1.00 86.88 392 GLN A N 1
ATOM 3095 C CA . GLN A 1 392 ? -19.383 -2.147 5.328 1.00 86.88 392 GLN A CA 1
ATOM 3096 C C . GLN A 1 392 ? -19.958 -0.900 4.660 1.00 86.88 392 GLN A C 1
ATOM 3098 O O . GLN A 1 392 ? -19.302 0.137 4.617 1.00 86.88 392 GLN A O 1
ATOM 3103 N N . ASN A 1 393 ? -21.181 -1.014 4.148 1.00 77.69 393 ASN A N 1
ATOM 3104 C CA . ASN A 1 393 ? -21.988 0.145 3.786 1.00 77.69 393 ASN A CA 1
ATOM 3105 C C . ASN A 1 393 ? -22.695 0.701 5.033 1.00 77.69 393 ASN A C 1
ATOM 3107 O O . ASN A 1 393 ? -22.898 -0.023 6.010 1.00 77.69 393 ASN A O 1
ATOM 3111 N N . ASP A 1 394 ? -23.155 1.949 4.940 1.00 67.38 394 ASP A N 1
ATOM 3112 C CA . ASP A 1 394 ? -23.931 2.650 5.975 1.00 67.38 394 ASP A CA 1
ATOM 3113 C C . ASP A 1 394 ? -25.227 1.915 6.379 1.00 67.38 394 ASP A C 1
ATOM 3115 O O . ASP A 1 394 ? -25.780 2.159 7.445 1.00 67.38 394 ASP A O 1
ATOM 3119 N N . ASP A 1 395 ? -25.733 1.003 5.540 1.00 68.81 395 ASP A N 1
ATOM 3120 C CA . ASP A 1 395 ? -26.916 0.178 5.822 1.00 68.81 395 ASP A CA 1
ATOM 3121 C C . ASP A 1 395 ? -26.590 -1.118 6.593 1.00 68.81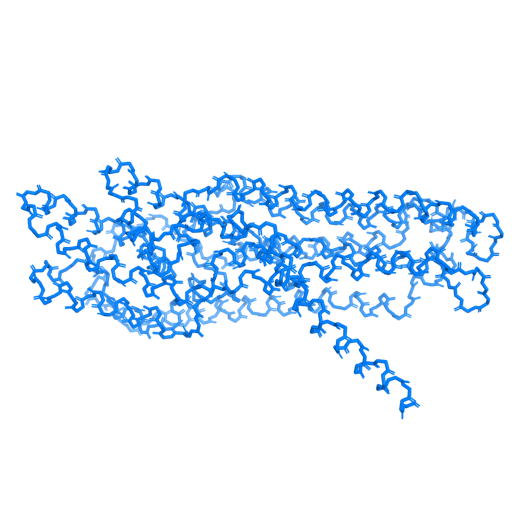 395 ASP A C 1
ATOM 3123 O O . ASP A 1 395 ? -27.449 -1.986 6.772 1.00 68.81 395 ASP A O 1
ATOM 3127 N N . GLY A 1 396 ? -25.337 -1.286 7.028 1.00 59.03 396 GLY A N 1
ATOM 3128 C CA . GLY A 1 396 ? -24.851 -2.479 7.713 1.00 59.03 396 GLY A CA 1
ATOM 3129 C C . GLY A 1 396 ? -24.718 -3.704 6.805 1.00 59.03 396 GLY A C 1
ATOM 3130 O O . GLY A 1 396 ? -24.256 -4.758 7.260 1.00 59.03 396 GLY A O 1
ATOM 3131 N N . THR A 1 397 ? -25.069 -3.600 5.519 1.00 63.56 397 THR A N 1
ATOM 3132 C CA . THR A 1 397 ? -24.801 -4.670 4.568 1.00 63.56 397 THR A CA 1
ATOM 3133 C C . THR A 1 397 ? -23.312 -4.655 4.239 1.00 63.56 397 THR A C 1
ATOM 3135 O O . THR A 1 397 ? -22.706 -3.623 3.951 1.00 63.56 397 THR A O 1
ATOM 3138 N N . SER A 1 398 ? -22.657 -5.819 4.316 1.00 55.91 398 SER A N 1
ATOM 3139 C CA . SER A 1 398 ? -21.323 -5.928 3.721 1.00 55.91 398 SER A CA 1
ATOM 3140 C C . SER A 1 398 ? -21.445 -5.580 2.244 1.00 55.91 398 SER A C 1
ATOM 3142 O O . SER A 1 398 ? -22.386 -6.080 1.616 1.00 55.91 398 SER A O 1
ATOM 3144 N N . LEU A 1 399 ? -20.449 -4.896 1.673 1.00 53.12 399 LEU A N 1
ATOM 3145 C CA . LEU A 1 399 ? -20.150 -4.987 0.247 1.00 53.12 399 LEU A CA 1
ATOM 3146 C C . LEU A 1 399 ? -19.897 -6.471 -0.094 1.00 53.12 399 LEU A C 1
ATOM 3148 O O . LEU A 1 399 ? -18.773 -6.913 -0.317 1.00 53.12 399 LEU A O 1
ATOM 3152 N N . ARG A 1 400 ? -20.963 -7.272 -0.233 1.00 49.09 400 ARG A N 1
ATOM 3153 C CA . ARG A 1 400 ? -21.064 -8.081 -1.437 1.00 49.09 400 ARG A CA 1
ATOM 3154 C C . ARG A 1 400 ? -20.983 -7.024 -2.502 1.00 49.09 400 ARG A C 1
ATOM 3156 O O . ARG A 1 400 ? -21.906 -6.216 -2.556 1.00 49.09 400 ARG A O 1
ATOM 3163 N N . PRO A 1 401 ? -19.850 -6.919 -3.198 1.00 50.59 401 PRO A N 1
ATOM 3164 C CA . PRO A 1 401 ? -19.595 -5.714 -3.931 1.00 50.59 401 PRO A CA 1
ATOM 3165 C C . PRO A 1 401 ? -20.773 -5.519 -4.855 1.00 50.59 401 PRO A C 1
ATOM 3167 O O . PRO A 1 401 ? -21.124 -6.455 -5.577 1.00 50.59 401 PRO A O 1
ATOM 3170 N N . ASP A 1 402 ? -21.451 -4.379 -4.772 1.00 44.47 402 ASP A N 1
ATOM 3171 C CA . ASP A 1 402 ? -22.632 -4.234 -5.599 1.00 44.47 402 ASP A CA 1
ATOM 3172 C C . ASP A 1 402 ? -22.225 -4.367 -7.061 1.00 44.47 402 ASP A C 1
ATOM 3174 O O . ASP A 1 402 ? -22.993 -4.938 -7.796 1.00 44.47 402 ASP A O 1
ATOM 3178 N N . TRP A 1 403 ? -20.979 -4.076 -7.468 1.00 49.69 403 TRP A N 1
ATOM 3179 C CA . TRP A 1 403 ? -20.448 -4.412 -8.802 1.00 49.69 403 TRP A CA 1
ATOM 3180 C C . TRP A 1 403 ? -20.498 -5.903 -9.195 1.00 49.69 403 TRP A C 1
ATOM 3182 O O . TRP A 1 403 ? -20.542 -6.217 -10.381 1.00 49.69 403 TRP A O 1
ATOM 3192 N N . LEU A 1 404 ? -20.524 -6.819 -8.226 1.00 43.22 404 LEU A N 1
ATOM 3193 C CA . LEU A 1 404 ? -20.732 -8.262 -8.402 1.00 43.22 404 LEU A CA 1
ATOM 3194 C C . LEU A 1 404 ? -22.231 -8.626 -8.463 1.00 43.22 404 LEU A C 1
ATOM 3196 O O . LEU A 1 404 ? -22.591 -9.626 -9.080 1.00 43.22 404 LEU A O 1
ATOM 3200 N N . ARG A 1 405 ? -23.109 -7.808 -7.860 1.00 45.19 405 ARG A N 1
ATOM 3201 C CA . ARG A 1 405 ? -24.577 -7.832 -8.050 1.00 45.19 405 ARG A CA 1
ATOM 3202 C C . ARG A 1 405 ? -25.066 -6.937 -9.187 1.00 45.19 405 ARG A C 1
ATOM 3204 O O . ARG A 1 405 ? -26.239 -7.022 -9.549 1.00 45.19 405 ARG A O 1
ATOM 3211 N N . TRP A 1 406 ? -24.216 -6.082 -9.749 1.00 48.78 406 TRP A N 1
ATOM 3212 C CA . TRP A 1 406 ? -24.564 -5.213 -10.850 1.00 48.78 406 TRP A CA 1
ATOM 3213 C C . TRP A 1 406 ? -24.873 -6.177 -11.968 1.00 48.78 406 TRP A C 1
ATOM 3215 O O . TRP A 1 406 ? -23.991 -6.850 -12.507 1.00 48.78 406 TRP A O 1
ATOM 3225 N N . SER A 1 407 ? -26.158 -6.263 -12.307 1.00 47.53 407 SER A N 1
ATOM 3226 C CA . SER A 1 407 ? -26.550 -6.846 -13.573 1.00 47.53 407 SER A CA 1
ATOM 3227 C C . SER A 1 407 ? -25.609 -6.262 -14.627 1.00 47.53 407 SER A C 1
ATOM 3229 O O . SER A 1 407 ? -25.221 -5.092 -14.528 1.00 47.53 407 SER A O 1
ATOM 3231 N N . LYS A 1 408 ? -25.203 -7.054 -15.627 1.00 56.12 408 LYS A N 1
ATOM 3232 C CA . LYS A 1 408 ? -24.344 -6.567 -16.724 1.00 56.12 408 LYS A CA 1
ATOM 3233 C C . LYS A 1 408 ? -24.761 -5.160 -17.201 1.00 56.12 408 LYS A C 1
ATOM 3235 O O . LYS A 1 408 ? -23.903 -4.354 -17.539 1.00 56.12 408 LYS A O 1
ATOM 3240 N N . ALA A 1 409 ? -26.059 -4.841 -17.143 1.00 63.06 409 ALA A N 1
ATOM 3241 C CA . ALA A 1 409 ? -26.635 -3.528 -17.417 1.00 63.06 409 ALA A CA 1
ATOM 3242 C C . ALA A 1 409 ? -26.157 -2.375 -16.501 1.00 63.06 409 ALA A C 1
ATOM 3244 O O . ALA A 1 409 ? -25.858 -1.302 -17.021 1.00 63.06 409 ALA A O 1
ATOM 3245 N N . GLY A 1 410 ? -26.056 -2.555 -15.179 1.00 68.75 410 GLY A N 1
ATOM 3246 C CA . GLY A 1 410 ? -25.597 -1.515 -14.244 1.00 68.75 410 GLY A CA 1
ATOM 3247 C C . GLY A 1 410 ? -24.122 -1.154 -14.437 1.00 68.75 410 GLY A C 1
ATOM 3248 O O . GLY A 1 410 ? -23.776 0.025 -14.546 1.00 68.75 410 GLY A O 1
ATOM 3249 N N . LEU A 1 411 ? -23.273 -2.177 -14.598 1.00 62.69 411 LEU A N 1
ATOM 3250 C CA . LEU A 1 411 ? -21.854 -2.008 -14.921 1.00 62.69 411 LEU A CA 1
ATOM 3251 C C . LEU A 1 411 ? -21.666 -1.350 -16.285 1.00 62.69 411 LEU A C 1
ATOM 3253 O O . LEU A 1 411 ? -20.919 -0.384 -16.390 1.00 62.69 411 LEU A O 1
ATOM 3257 N N . LEU A 1 412 ? -22.390 -1.802 -17.312 1.00 70.12 412 LEU A N 1
ATOM 3258 C CA . LEU A 1 412 ? -22.328 -1.196 -18.642 1.00 70.12 412 LEU A CA 1
ATOM 3259 C C . LEU A 1 412 ? -22.806 0.259 -18.647 1.00 70.12 412 LEU A C 1
ATOM 3261 O O . LEU A 1 412 ? -22.242 1.064 -19.381 1.00 70.12 412 LEU A O 1
ATOM 3265 N N . ARG A 1 413 ? -23.819 0.624 -17.849 1.00 77.00 413 ARG A N 1
ATOM 3266 C CA . ARG A 1 413 ? -24.314 2.008 -17.781 1.00 77.00 413 ARG A CA 1
ATOM 3267 C C . ARG A 1 413 ? -23.267 2.941 -17.187 1.00 77.00 413 ARG A C 1
ATOM 3269 O O . ARG A 1 413 ? -22.951 3.951 -17.807 1.00 77.00 413 ARG A O 1
ATOM 3276 N N . ARG A 1 414 ? -22.670 2.566 -16.053 1.00 69.25 414 ARG A N 1
ATOM 3277 C CA . ARG A 1 414 ? -21.626 3.380 -15.418 1.00 69.25 414 ARG A CA 1
ATOM 3278 C C . ARG A 1 414 ? -20.304 3.353 -16.176 1.00 69.25 414 ARG A C 1
ATOM 3280 O O . ARG A 1 414 ? -19.645 4.380 -16.243 1.00 69.25 414 ARG A O 1
ATOM 3287 N N . LEU A 1 415 ? -19.944 2.237 -16.816 1.00 68.75 415 LEU A N 1
ATOM 3288 C CA . LEU A 1 415 ? -18.816 2.206 -17.751 1.00 68.75 415 LEU A CA 1
ATOM 3289 C C . LEU A 1 415 ? -19.069 3.120 -18.948 1.00 68.75 415 LEU A C 1
ATOM 3291 O O . LEU A 1 415 ? -18.154 3.820 -19.347 1.00 68.75 415 LEU A O 1
ATOM 3295 N N . LYS A 1 416 ? -20.295 3.183 -19.486 1.00 75.62 416 LYS A N 1
ATOM 3296 C CA . LYS A 1 416 ? -20.653 4.139 -20.547 1.00 75.62 416 LYS A CA 1
ATOM 3297 C C . LYS A 1 416 ? -20.611 5.590 -20.069 1.00 75.62 416 LYS A C 1
ATOM 3299 O O . LYS A 1 416 ? -20.186 6.451 -20.831 1.00 75.62 416 LYS A O 1
ATOM 3304 N N . GLU A 1 417 ? -21.047 5.878 -18.845 1.00 77.25 417 GLU A N 1
ATOM 3305 C CA . GLU A 1 417 ? -20.945 7.218 -18.246 1.00 77.25 417 GLU A CA 1
ATOM 3306 C C . GLU A 1 417 ? -19.484 7.617 -18.031 1.00 77.25 417 GLU A C 1
ATOM 3308 O O . GLU A 1 417 ? -19.073 8.687 -18.469 1.00 77.25 417 GLU A O 1
ATOM 3313 N N . PHE A 1 418 ? -18.677 6.720 -17.465 1.00 69.94 418 PHE A N 1
ATOM 3314 C CA . PHE A 1 418 ? -17.240 6.913 -17.306 1.00 69.94 418 PHE A CA 1
ATOM 3315 C C . PHE A 1 418 ? -16.542 7.081 -18.657 1.00 69.94 418 PHE A C 1
ATOM 3317 O O . PHE A 1 418 ? -15.771 8.014 -18.832 1.00 69.94 418 PHE A O 1
ATOM 3324 N N . GLN A 1 419 ? -16.864 6.235 -19.638 1.00 76.06 419 GLN A N 1
ATOM 3325 C CA . GLN A 1 419 ? -16.370 6.327 -21.008 1.00 76.06 419 GLN A CA 1
ATOM 3326 C C . GLN A 1 419 ? -16.739 7.687 -21.616 1.00 76.06 419 GLN A C 1
ATOM 3328 O O . GLN A 1 419 ? -15.869 8.343 -22.172 1.00 76.06 419 GLN A O 1
ATOM 3333 N N . ARG A 1 420 ? -17.982 8.170 -21.462 1.00 78.81 420 ARG A N 1
ATOM 3334 C CA . ARG A 1 420 ? -18.383 9.514 -21.919 1.00 78.81 420 ARG A CA 1
ATOM 3335 C C . ARG A 1 420 ? -17.583 10.623 -21.243 1.00 78.81 420 ARG A C 1
ATOM 3337 O O . ARG A 1 420 ? -17.051 11.466 -21.959 1.00 78.81 420 ARG A O 1
ATOM 3344 N N . SER A 1 421 ? -17.458 10.606 -19.914 1.00 74.12 421 SER A N 1
ATOM 3345 C CA . SER A 1 421 ? -16.631 11.576 -19.181 1.00 74.12 421 SER A CA 1
ATOM 3346 C C . SER A 1 421 ? -15.171 11.528 -19.632 1.00 74.12 421 SER A C 1
ATOM 3348 O O . SER A 1 421 ? -14.528 12.565 -19.800 1.00 74.12 421 SER A O 1
ATOM 3350 N N . PHE A 1 422 ? -14.658 10.331 -19.901 1.00 65.25 422 PHE A N 1
ATOM 3351 C CA . PHE A 1 422 ? -13.294 10.129 -20.357 1.00 65.25 422 PHE A CA 1
ATOM 3352 C C . PHE A 1 422 ? -13.066 10.666 -21.773 1.00 65.25 422 PHE A C 1
ATOM 3354 O O . PHE A 1 422 ? -12.135 11.439 -21.990 1.00 65.25 422 PHE A O 1
ATOM 3361 N N . TYR A 1 423 ? -13.948 10.344 -22.724 1.00 73.25 423 TYR A N 1
ATOM 3362 C CA . TYR A 1 423 ? -13.877 10.893 -24.079 1.00 73.25 423 TYR A CA 1
ATOM 3363 C C . TYR A 1 423 ? -14.055 12.408 -24.094 1.00 73.25 423 TYR A C 1
ATOM 3365 O O . TYR A 1 423 ? -13.360 13.066 -24.859 1.00 73.25 423 TYR A O 1
ATOM 3373 N N . SER A 1 424 ? -14.907 12.982 -23.236 1.00 76.94 424 SER A N 1
ATOM 3374 C CA . SER A 1 424 ? -15.007 14.442 -23.126 1.00 76.94 424 SER A CA 1
ATOM 3375 C C . SER A 1 424 ? -13.712 15.081 -22.616 1.00 76.94 424 SER A C 1
ATOM 3377 O O . SER A 1 424 ? -13.314 16.124 -23.127 1.00 76.94 424 SER A O 1
ATOM 3379 N N . GLY A 1 425 ? -13.009 14.435 -21.677 1.00 74.06 425 GLY A N 1
ATOM 3380 C CA . GLY A 1 425 ? -11.696 14.892 -21.215 1.00 74.06 425 GLY A CA 1
ATOM 3381 C C . GLY A 1 425 ? -10.628 14.816 -22.311 1.00 74.06 425 GLY A C 1
ATOM 3382 O O . GLY A 1 425 ? -9.870 15.763 -22.502 1.00 74.06 425 GLY A O 1
ATOM 3383 N N . PHE A 1 426 ? -10.614 13.728 -23.086 1.00 68.75 426 PHE A N 1
ATOM 3384 C CA . PHE A 1 426 ? -9.705 13.576 -24.226 1.00 68.75 426 PHE A CA 1
ATOM 3385 C C . PHE A 1 426 ? -9.983 14.587 -25.343 1.00 68.75 426 PHE A C 1
ATOM 3387 O O . PHE A 1 426 ? -9.045 15.131 -25.915 1.00 68.75 426 PHE A O 1
ATOM 3394 N N . TYR A 1 427 ? -11.255 14.885 -25.618 1.00 73.19 427 TYR A N 1
ATOM 3395 C CA . TYR A 1 427 ? -11.639 15.907 -26.594 1.00 73.19 427 TYR A CA 1
ATOM 3396 C C . TYR A 1 427 ? -11.171 17.307 -26.180 1.00 73.19 427 TYR A C 1
ATOM 3398 O O . TYR A 1 427 ? -10.747 18.093 -27.023 1.00 73.19 427 TYR A O 1
ATOM 3406 N N . LEU A 1 428 ? -11.218 17.622 -24.881 1.00 69.44 428 LEU A N 1
ATOM 3407 C CA . LEU A 1 428 ? -10.697 18.884 -24.354 1.00 69.44 428 LEU A CA 1
ATOM 3408 C C . LEU A 1 428 ? -9.170 18.967 -24.477 1.00 69.44 428 LEU A C 1
ATOM 3410 O O . LEU A 1 428 ? -8.655 20.015 -24.856 1.00 69.44 428 LEU A O 1
ATOM 3414 N N . LEU A 1 429 ? -8.455 17.868 -24.217 1.00 54.91 429 LEU A N 1
ATOM 3415 C CA . LEU A 1 429 ? -6.999 17.801 -24.382 1.00 54.91 429 LEU A CA 1
ATOM 3416 C C . LEU A 1 429 ? -6.564 17.901 -25.852 1.00 54.91 429 LEU A C 1
ATOM 3418 O O . LEU A 1 429 ? -5.616 18.621 -26.145 1.00 54.91 429 LEU A O 1
ATOM 3422 N N . ASP A 1 430 ? -7.261 17.234 -26.775 1.00 64.44 430 ASP A N 1
ATOM 3423 C CA . ASP A 1 430 ? -6.989 17.319 -28.220 1.00 64.44 430 ASP A CA 1
ATOM 3424 C C . ASP A 1 430 ? -7.270 18.734 -28.758 1.00 64.44 430 ASP A C 1
ATOM 3426 O O . ASP A 1 430 ? -6.461 19.293 -29.493 1.00 64.44 430 ASP A O 1
ATOM 3430 N N . ASN A 1 431 ? -8.357 19.379 -28.320 1.00 73.25 431 ASN A N 1
ATOM 3431 C CA . ASN A 1 431 ? -8.627 20.776 -28.674 1.00 73.25 431 ASN A CA 1
ATOM 3432 C C . ASN A 1 431 ? -7.573 21.740 -28.107 1.00 73.25 431 ASN A C 1
ATOM 3434 O O . ASN A 1 431 ? -7.159 22.657 -28.812 1.00 73.25 431 ASN A O 1
ATOM 3438 N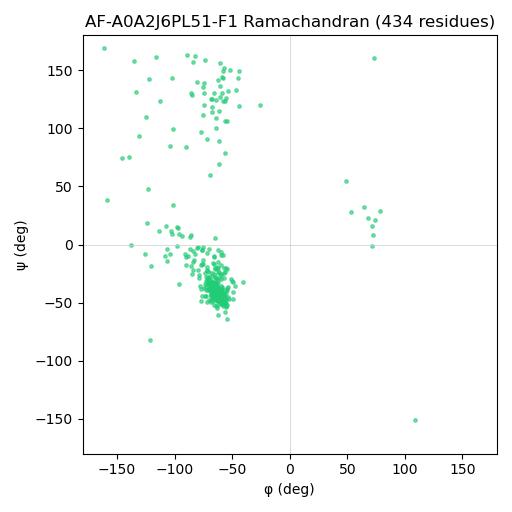 N . PHE A 1 432 ? -7.103 21.520 -26.875 1.00 62.78 432 PHE A N 1
ATOM 3439 C CA . PHE A 1 432 ? -6.036 22.325 -26.272 1.00 62.78 432 PHE A CA 1
ATOM 3440 C C . PHE A 1 432 ? -4.685 22.140 -26.983 1.00 62.78 432 PHE A C 1
ATOM 3442 O O . PHE A 1 432 ? -3.922 23.093 -27.142 1.00 62.78 432 PHE A O 1
ATOM 3449 N N . ALA A 1 433 ? -4.395 20.921 -27.445 1.00 61.25 433 ALA A N 1
ATOM 3450 C CA . ALA A 1 433 ? -3.192 20.611 -28.212 1.00 61.25 433 ALA A CA 1
ATOM 3451 C C . ALA A 1 433 ? -3.218 21.184 -29.639 1.00 61.25 433 ALA A C 1
ATOM 3453 O O . ALA A 1 433 ? -2.160 21.371 -30.221 1.00 61.25 433 ALA A O 1
ATOM 3454 N N . ARG A 1 434 ? -4.402 21.459 -30.205 1.00 68.44 434 ARG A N 1
ATOM 3455 C CA . ARG A 1 434 ? -4.557 22.104 -31.523 1.00 68.44 434 ARG A CA 1
ATOM 3456 C C . ARG A 1 434 ? -4.619 23.629 -31.462 1.00 68.44 434 ARG A C 1
ATOM 3458 O O . ARG A 1 434 ? -4.489 24.272 -32.498 1.00 68.44 434 ARG A O 1
ATOM 3465 N N . SER A 1 435 ? -4.891 24.200 -30.288 1.00 70.81 435 SER A N 1
ATOM 3466 C CA . SER A 1 435 ? -4.952 25.653 -30.086 1.00 70.81 435 SER A CA 1
ATOM 3467 C C . SER A 1 435 ? -3.606 26.295 -29.734 1.00 70.81 435 SER A C 1
ATOM 3469 O O . SER A 1 435 ? -3.531 27.521 -29.695 1.00 70.81 435 SER A O 1
ATOM 3471 N N . ASN A 1 436 ? -2.582 25.486 -29.457 1.00 46.25 436 ASN A N 1
ATOM 3472 C CA . ASN A 1 436 ? -1.183 25.902 -29.316 1.00 46.25 436 ASN A CA 1
ATOM 3473 C C . ASN A 1 436 ? -0.388 25.368 -30.505 1.00 46.25 436 ASN A C 1
ATOM 3475 O O . ASN A 1 436 ? 0.590 26.043 -30.893 1.00 46.25 436 ASN A O 1
#

Solvent-accessible surface area (backbone atoms only — not comparable to full-atom values): 23337 Å² total; per-residue (Å²): 127,25,37,59,42,47,50,33,21,53,48,46,46,53,42,50,50,34,19,52,41,22,49,58,35,46,76,69,73,50,55,82,52,47,18,32,14,54,24,44,50,21,50,59,37,32,23,60,63,36,20,69,58,43,44,55,34,53,52,53,48,55,62,62,25,72,78,39,68,70,58,37,53,55,53,44,50,53,40,37,58,48,25,29,55,54,34,54,42,22,60,49,69,58,61,63,52,54,48,53,52,50,48,55,54,47,52,50,51,50,50,52,52,52,55,58,67,60,69,84,50,102,86,52,59,61,64,59,52,49,43,54,50,17,58,57,34,51,54,46,38,50,55,38,40,53,52,45,49,45,53,66,29,55,66,82,46,95,55,53,65,48,50,48,56,49,48,53,50,53,55,34,55,74,68,72,44,64,91,79,54,64,74,69,62,75,60,58,77,35,61,64,49,26,42,52,18,30,57,39,92,90,35,77,40,60,57,80,80,51,54,83,92,63,38,66,68,60,43,56,47,53,20,49,51,37,48,52,46,13,44,50,39,18,43,52,48,46,28,70,40,63,30,68,42,83,31,67,67,49,56,53,52,50,47,53,51,50,50,31,51,49,39,34,52,49,53,58,68,69,48,79,81,74,67,82,73,56,74,78,51,58,75,74,55,76,82,78,73,94,81,81,68,68,69,62,57,53,51,50,51,52,52,51,51,51,46,43,50,53,42,33,47,61,54,49,48,56,52,54,48,53,73,73,41,73,71,71,42,71,47,44,24,5,31,75,65,76,42,68,77,40,51,62,84,40,68,70,50,37,52,51,50,50,54,36,45,77,44,56,50,51,51,48,52,52,50,42,51,46,52,34,51,47,53,37,52,53,54,50,65,74,24,50,55,15,47,48,44,53,40,31,43,69,84,59,47,51,58,69,48,56,79,80,68,37,50,74,64,57,52,50,52,53,50,50,50,50,47,50,56,48,51,54,51,50,53,52,52,52,53,55,65,70,74,109

pLDDT: mean 83.7, std 14.31, range [43.22, 97.88]

Secondary structure (DSSP, 8-state):
---HHHHHHHHHHHHHHHHHHHHHHHTTT--HHHHHHHHHHHHHHHTTT-HHHHHHHHHHHHHHHTT-HHHHHHHHHHHHHHHHHHHHHH---HHHHHHHHHHHHHHHHHHHHHHHHPPPBTTB-HHHHHHHHHHHHTTTTHHHHHHHHHHH---SSTTHHHHHHHHHHHHHHHTT--TT-S--GGGTT-HHHHHTTTSSTTS--------TTTS-HHHHHHHHHHHHHHHHHHHHHHHTSSSPS--HHHHHHHHHHHHHHHHHHHHHHHS----GGGGSSTTGGGGT-SSS-HHHHHHHHHHHHHHHHHHHHHHHHHHHHHHT-GGGSHHHHTTTTTS----TTSHHHHHHHHHHIIIIIHHHHHHHHHHHHHHHHHHHHHTHHHHHHHTB-TTS-B---HHHHS-HHHHHHHHHHHHHHHHHHHHHHHHHHH--

Foldseek 3Di:
DQALLLLLLLLLVLLVQLLVQLVVLVVVVDPLLQSLLQSLLLSLCLLLPCSVVLSVLVVVLCVVCVVPVVVNVLLSVLSSLLLLLSLVQQQDPVVVLVVVVCVLLVVLVVLLVVLLPDDDDPPDASLVSLLVSLVSLLCLSVLLSSLSCNLLGAGPDLCSSLVSVVVSLVSCVVSVNPNVRDDPSVVSVPSLSSQQQCSDSVHRGLPPLQQCVRPPVLSSCLSLLSNVLSLVLSQQSNQLQAVHHDFPVNVLSVQLVVSNVVLVVVVSVLNDPPDPVCPVCPVVPPPDDPDDDPPVSVVSVVVNVVSSVVSVCSNVVVVVVVVVPPCVDQCRNQRNVVHPRQGCNPPVSVVSSSVCSVPVSVVSSCVSSVSSVCSNVVSCVVSVSSSQSSQAHSVSDGCPPVVVVQDPVNVVVVVVVVVVVVVVVVVVVVVVVVVD